Protein 6A1I (pdb70)

CATH classification: 1.50.10.130 (+1 more: 1.10.600.10)

Nearest PDB structures (foldseek):
  6a1i-assembly1_A  TM=1.002E+00  e=2.883E-70  Santalum album
  6a1e-assembly1_A  TM=1.002E+00  e=8.026E-66  Santalum album
  6o9q-assembly1_A  TM=9.967E-01  e=3.696E-63  Santalum album
  6o9p-assembly1_A  TM=9.897E-01  e=1.245E-59  Santalum album
  6a2d-assembly1_A  TM=9.901E-01  e=1.329E-57  Santalum album

Foldseek 3Di:
DLQDLVVLLCFLVDAPQDPVLVVLLVVLLVVLLCVQQDDDDLLLNLVSLVLCQLLLNCVSRVVSNLVSLVVVVPDPPPVVPQVPLLSLLSNCQSCLVSLHHDALCSCVVQADPPPLAGDPVCLAVLSSLLSLCLSLLLAFPPSVNSVRSNVNSLVSLVVCLVVDPDPLSSVVSVVCNLPRPLLAQRLLSSLVVLVSLVVDPSRDVSSSQSSQSVLSVLLSLLRNLSSVQSVVVVVLVLCVFPFDSSQLSLLLLLLCLLPRGSVCSVLSSLLSLLSSLLRRVLCCLVPNDDLVLLVVLLVCLLVVNCPCLVVHDPNSSSSSVSLSVSLQVLQVCLCVPQVGRCSVVLSVLVSLLSVLSSVLSVCVVVVNQDALVRLLVSQLSVLCQLNSLLSSCSNDPHPDDPVVSVVSNVQDLLQSLLSSLLQLLQLLLDPDSSSRHNLNNNCVVPVDDSVVSSVVSVVSNSNSSSVNSVVVNDDDPDDPPSNSSSSSSSSSSSHLRGDVPDSVVVVVCSCCSNNNDRDDDD

InterPro domains:
  IPR001906 Terpene synthase, N-terminal domain [PF01397] (36-211)
  IPR005630 Terpene synthase, metal-binding domain [PF03936] (272-505)
  IPR008930 Terpenoid cyclases/protein prenyltransferase alpha-alpha toroid [SSF48239] (36-236)
  IPR008949 Isoprenoid synthase domain superfamily [G3DSA:1.10.600.10] (252-566)
  IPR008949 Isoprenoid synthase domain superfamily [SSF48576] (237-561)
  IPR034741 Terpene cyclase-like 1, C-terminal domain [SFLDG01019] (237-562)
  IPR036965 Terpene synthase, N-terminal domain superfamily [G3DSA:1.50.10.130] (52-251)
  IPR044814 Terpene cyclases, class 1, plant [cd00684] (27-560)
  IPR050148 Terpene synthase-like [PTHR31225] (24-561)

B-factor: mean 28.44, std 14.45, range [11.15, 94.24]

Secondary structure (DSSP, 8-state):
-TT-HHHHHTTTS--S--HHHHHHHHHHHHHHHHHHHS---HHHHHHHHHHHHHTT-HHHHHHHHHHHHHHHHS-S--TTTTT-HHHHHHHHHHHHHTT----GGGGGGGB-TTT-PBPGGGTT-HHHHHHHHHHHTT--TT-HHHHHHHHHHHHHHHHHGGG---HHHHHHHHHHHHS-GGGS-HHHHHHHHHHHHHT-TT--HHHHHHHHHHHHHHHHHHHHHHHHHHHHHHHHTGGGSSS-TTHHHHHHHHHHHH---GGGHHHHHHHHHHHHHHHHHHHIIIII--HHHHHHHHHHHHHT--TTGGGS-HHHHHHHHHHHHHHHHHHHHHHHHHSS--HHHHHHHHHHHHHHHHHHHHHHHHT----HHHHHHHHHHHTSHHHHHHHHHHHH-SS--HHHHHHHHT--HHHHHHHHHHHHHHHHTS-----SSHHHHHHHHH---HHHHHHHHHHHHHHHHHHHHHHHTS--S--TTHHHHHHHHHHHHHHHT-----HHHHHHHHHIIIIISPPPP-

Solvent-accessible surface area: 22807 Å² total; per-residue (Å²): 89,0,39,62,42,115,65,0,43,56,20,31,171,163,37,81,36,62,146,106,38,61,34,39,10,117,150,11,58,37,82,0,73,55,41,0,70,19,139,69,132,20,40,38,14,0,56,16,1,19,18,0,31,21,3,3,3,55,63,40,0,87,103,26,2,86,92,9,0,20,102,18,31,169,58,84,121,62,90,32,28,42,104,62,6,71,0,2,0,7,29,0,7,2,1,6,40,14,47,30,97,3,54,34,79,22,0,104,120,13,21,62,189,134,86,31,112,9,80,134,133,14,27,151,57,28,80,0,0,17,21,0,9,5,0,10,22,11,4,32,84,68,19,92,14,4,51,41,0,58,62,26,0,28,53,33,0,134,85,4,49,80,140,28,112,50,102,16,24,27,110,15,0,101,23,0,37,79,16,5,5,10,29,12,1,45,5,3,8,0,42,69,13,0,75,8,11,73,94,45,183,110,51,38,91,43,0,16,99,2,1,33,4,7,3,8,25,1,2,23,94,0,17,28,4,0,0,112,2,0,74,50,5,51,69,23,17,5,36,170,21,89,18,22,178,32,0,0,2,89,10,0,3,37,8,0,4,8,4,10,31,29,147,13,8,99,9,0,24,17,3,0,41,3,13,0,0,17,30,3,0,62,36,0,13,110,121,85,16,79,56,141,35,3,82,26,0,7,55,0,2,86,108,55,46,64,132,135,12,104,107,2,53,160,34,0,69,41,0,0,50,16,0,26,82,4,3,35,83,3,0,128,37,0,79,121,87,74,65,34,67,0,43,76,21,4,12,89,6,3,7,40,1,0,92,4,11,13,104,37,16,81,29,166,130,134,55,69,115,2,58,13,118,66,3,13,109,15,0,6,30,3,22,0,11,10,2,17,0,2,2,0,7,1,3,16,16,94,117,19,55,132,148,73,0,59,93,0,25,78,32,23,75,17,0,81,0,0,0,9,0,0,18,0,8,31,8,18,18,104,67,113,116,67,30,25,76,0,10,59,0,39,60,72,90,74,70,19,61,55,119,78,0,17,104,70,0,58,22,30,6,70,47,20,5,46,71,0,7,86,29,78,52,82,131,48,95,10,82,92,31,4,35,40,2,0,12,10,0,0,24,0,0,12,14,45,59,68,142,280,72,87,84,92,52,94,38,66,88,26,0,32,26,0,0,18,99,63,11,110,64,193

Radius of gyration: 23.84 Å; Cα contacts (8 Å, |Δi|>4): 658; chains: 1; bounding box: 59×60×64 Å

Organism: Santalum album (NCBI:txid35974)

Sequence (522 aa):
NLWDYDFLQSLGRHSSVTEEHVGLAEKLKGEVKSLITGPMEPLAKLEFIDSVRRLGLKYQFETEMKEALANISKDGYDSWWVDNLRATALRFRLLRENGIFVPQDVFERFQNKETGKFKNELCEDVKGLLNLYEASFLGWEGEDILDEARTFSTAQLKNVEGKISSPNLAKIVHHALDLPLHWRAIRYEARWFIDIYEDEEDMNPTLLKYAKLDFNIVQSFHQAEIGRLARWWVGTGLDKLPFARNGLIQSYMYAIGMLFEPHLGEVREMEAKVGALITTIDDVYDVYGTMEELELFTDITERWDINRVDQLPRNIRMPLLTMFNTSNDIGYWALKERGFNGIPYTAKVWADQLKSYTKEAKWFHEGHKPTLEEYLENALVSIGFPNLLVTSYLLTVDNPTKEKLDYVDSLPLFVRASCILCRIINDLGTSPGDNLKSIQCYMNETGASQEVAREHIEGLVRMWWKRLNKCLFEPSPFTEPFLSFTINVVRGSHFFYQYYGNAESWTKNQGMSVLIHPITLD

Structure (mmCIF, N/CA/C/O backbone):
data_6A1I
#
_entry.id   6A1I
#
_cell.length_a   85.668
_cell.length_b   139.531
_cell.length_c   110.922
_cell.angle_alpha   90.000
_cell.angle_beta   90.000
_cell.angle_gamma   90.000
#
_symmetry.space_group_name_H-M   'C 2 2 21'
#
loop_
_entity.id
_entity.type
_entity.pdbx_description
1 polymer 'Sesquisabinene B synthase 1'
2 non-polymer 'SULFATE ION'
3 non-polymer 'CARBONATE ION'
4 non-polymer 'NICKEL (II) ION'
5 non-polymer GLYCEROL
6 water water
#
loop_
_atom_site.group_PDB
_atom_site.id
_atom_site.type_symbol
_atom_site.label_atom_id
_atom_site.label_alt_id
_atom_site.label_comp_id
_atom_site.label_asym_id
_atom_site.label_entity_id
_atom_site.label_seq_id
_atom_site.pdbx_PDB_ins_code
_atom_site.Cartn_x
_atom_site.Cartn_y
_atom_site.Cartn_z
_atom_site.occupancy
_atom_site.B_iso_or_equiv
_atom_site.auth_seq_id
_atom_site.auth_comp_id
_atom_site.auth_asym_id
_atom_site.auth_atom_id
_atom_site.pdbx_PDB_model_num
ATOM 1 N N . ASN A 1 35 ? -29.878 -17.846 -6.765 1.00 71.44 35 ASN A N 1
ATOM 2 C CA . ASN A 1 35 ? -28.759 -18.788 -7.042 1.00 62.72 35 ASN A CA 1
ATOM 3 C C . ASN A 1 35 ? -27.548 -18.366 -6.206 1.00 59.84 35 ASN A C 1
ATOM 4 O O . ASN A 1 35 ? -26.968 -17.305 -6.478 1.00 48.45 35 ASN A O 1
ATOM 9 N N . LEU A 1 36 ? -27.166 -19.215 -5.259 1.00 50.08 36 LEU A N 1
ATOM 10 C CA . LEU A 1 36 ? -26.101 -18.958 -4.262 1.00 48.20 36 LEU A CA 1
ATOM 11 C C . LEU A 1 36 ? -24.804 -18.578 -4.981 1.00 49.34 36 LEU A C 1
ATOM 12 O O . LEU A 1 36 ? -23.956 -17.931 -4.346 1.00 46.81 36 LEU A O 1
ATOM 17 N N . TRP A 1 37 ? -24.649 -18.961 -6.253 1.00 44.95 37 TRP A N 1
ATOM 18 C CA . TRP A 1 37 ? -23.357 -18.843 -6.978 1.00 48.77 37 TRP A CA 1
ATOM 19 C C . TRP A 1 37 ? -23.371 -17.593 -7.865 1.00 45.28 37 TRP A C 1
ATOM 20 O O . TRP A 1 37 ? -22.319 -17.283 -8.447 1.00 51.82 37 TRP A O 1
ATOM 31 N N . ASP A 1 38 ? -24.510 -16.902 -7.948 1.00 42.81 38 ASP A N 1
ATOM 32 C CA . ASP A 1 38 ? -24.760 -15.819 -8.934 1.00 34.68 38 ASP A CA 1
ATOM 33 C C . ASP A 1 38 ? -24.518 -14.456 -8.281 1.00 34.04 38 ASP A C 1
ATOM 34 O O . ASP A 1 38 ? -25.262 -14.110 -7.370 1.00 31.62 38 ASP A O 1
ATOM 39 N N . TYR A 1 39 ? -23.575 -13.663 -8.785 1.00 33.79 39 TYR A N 1
ATOM 40 C CA . TYR A 1 39 ? -23.168 -12.401 -8.114 1.00 35.11 39 TYR A CA 1
ATOM 41 C C . TYR A 1 39 ? -24.219 -11.306 -8.289 1.00 36.14 39 TYR A C 1
ATOM 42 O O . TYR A 1 39 ? -24.245 -10.409 -7.443 1.00 36.94 39 TYR A O 1
ATOM 51 N N . ASP A 1 40 ? -25.007 -11.335 -9.370 1.00 37.52 40 ASP A N 1
ATOM 52 C CA . ASP A 1 40 ? -26.174 -10.428 -9.529 1.00 40.84 40 ASP A CA 1
ATOM 53 C C . ASP A 1 40 ? -27.090 -10.621 -8.314 1.00 32.14 40 ASP A C 1
ATOM 54 O O . ASP A 1 40 ? -27.515 -9.614 -7.729 1.00 34.14 40 ASP A O 1
ATOM 59 N N . PHE A 1 41 ? -27.457 -11.867 -8.026 1.00 30.39 41 PHE A N 1
ATOM 60 C CA . PHE A 1 41 ? -28.374 -12.191 -6.916 1.00 33.39 41 PHE A CA 1
ATOM 61 C C . PHE A 1 41 ? -27.674 -11.811 -5.602 1.00 30.93 41 PHE A C 1
ATOM 62 O O . PHE A 1 41 ? -28.250 -11.067 -4.792 1.00 33.35 41 PHE A O 1
ATOM 70 N N . LEU A 1 42 ? -26.407 -12.187 -5.465 1.00 30.74 42 LEU A N 1
ATOM 71 C CA . LEU A 1 42 ? -25.668 -11.901 -4.202 1.00 30.62 42 LEU A CA 1
ATOM 72 C C . LEU A 1 42 ? -25.527 -10.384 -4.001 1.00 30.01 42 LEU A C 1
ATOM 73 O O . LEU A 1 42 ? -25.644 -9.945 -2.842 1.00 31.62 42 LEU A O 1
ATOM 78 N N . GLN A 1 43 ? -25.243 -9.597 -5.052 1.00 28.92 43 GLN A N 1
ATOM 79 C CA . GLN A 1 43 ? -24.959 -8.149 -4.865 1.00 29.75 43 GLN A CA 1
ATOM 80 C C . GLN A 1 43 ? -26.241 -7.419 -4.486 1.00 29.91 43 GLN A C 1
ATOM 81 O O . GLN A 1 43 ? -26.127 -6.303 -3.994 1.00 34.37 43 GLN A O 1
ATOM 87 N N . SER A 1 44 ? -27.403 -8.050 -4.692 1.00 36.87 44 SER A N 1
ATOM 88 C CA . SER A 1 44 ? -28.750 -7.488 -4.411 1.00 40.94 44 SER A CA 1
ATOM 89 C C . SER A 1 44 ? -29.163 -7.803 -2.974 1.00 41.77 44 SER A C 1
ATOM 90 O O . SER A 1 44 ? -30.182 -7.264 -2.516 1.00 42.57 44 SER A O 1
ATOM 93 N N . LEU A 1 45 ? -28.504 -8.782 -2.358 1.00 40.69 45 LEU A N 1
ATOM 94 C CA . LEU A 1 45 ? -28.871 -9.303 -1.011 1.00 40.73 45 LEU A CA 1
ATOM 95 C C . LEU A 1 45 ? -28.647 -8.183 0.012 1.00 37.57 45 LEU A C 1
ATOM 96 O O . LEU A 1 45 ? -27.689 -7.400 -0.149 1.00 39.79 45 LEU A O 1
ATOM 101 N N . GLY A 1 46 ? -29.582 -7.995 0.937 1.00 40.80 46 GLY A N 1
ATOM 102 C CA . GLY A 1 46 ? -29.480 -6.941 1.957 1.00 42.81 46 GLY A CA 1
ATOM 103 C C . GLY A 1 46 ? -30.291 -5.713 1.607 1.00 49.13 46 GLY A C 1
ATOM 104 O O . GLY A 1 46 ? -30.681 -4.996 2.546 1.00 57.20 46 GLY A O 1
ATOM 105 N N . ARG A 1 47 ? -30.547 -5.464 0.317 1.00 56.54 47 ARG A N 1
ATOM 106 C CA . ARG A 1 47 ? -31.338 -4.285 -0.134 1.00 57.95 47 ARG A CA 1
ATOM 107 C C . ARG A 1 47 ? -32.688 -4.301 0.590 1.00 60.91 47 ARG A C 1
ATOM 108 O O . ARG A 1 47 ? -33.057 -3.261 1.156 1.00 67.98 47 ARG A O 1
ATOM 116 N N . HIS A 1 48 ? -33.369 -5.451 0.620 1.00 60.27 48 HIS A N 1
ATOM 117 C CA . HIS A 1 48 ? -34.594 -5.651 1.436 1.00 66.94 48 HIS A CA 1
ATOM 118 C C . HIS A 1 48 ? -34.523 -6.947 2.248 1.00 63.93 48 HIS A C 1
ATOM 119 O O . HIS A 1 48 ? -33.846 -7.896 1.831 1.00 58.81 48 HIS A O 1
ATOM 126 N N . SER A 1 49 ? -35.260 -6.971 3.356 1.00 62.83 49 SER A N 1
ATOM 127 C CA . SER A 1 49 ? -35.433 -8.132 4.262 1.00 55.43 49 SER A CA 1
ATOM 128 C C . SER A 1 49 ? -36.911 -8.227 4.652 1.00 53.20 49 SER A C 1
ATOM 129 O O . SER A 1 49 ? -37.550 -7.170 4.750 1.00 59.42 49 SER A O 1
ATOM 132 N N . SER A 1 50 ? -37.415 -9.434 4.906 1.00 46.71 50 SER A N 1
ATOM 133 C CA . SER A 1 50 ? -38.796 -9.669 5.399 1.00 53.29 50 SER A CA 1
ATOM 134 C C . SER A 1 50 ? -38.816 -9.620 6.935 1.00 52.57 50 SER A C 1
ATOM 135 O O . SER A 1 50 ? -39.897 -9.823 7.514 1.00 53.43 50 SER A O 1
ATOM 138 N N . VAL A 1 51 ? -37.683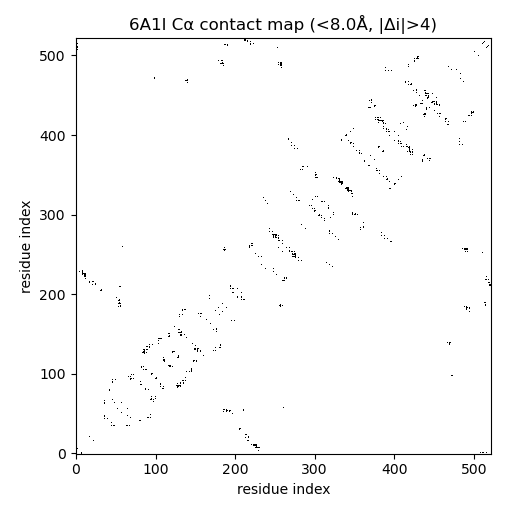 -9.285 7.566 1.00 44.71 51 VAL A N 1
ATOM 139 C CA . VAL A 1 51 ? -37.605 -9.021 9.037 1.00 46.50 51 VAL A CA 1
ATOM 140 C C . VAL A 1 51 ? -38.075 -7.590 9.330 1.00 50.66 51 VAL A C 1
ATOM 141 O O . VAL A 1 51 ? -37.382 -6.636 8.914 1.00 48.35 51 VAL A O 1
ATOM 145 N N . THR A 1 52 ? -39.118 -7.462 10.155 1.00 54.91 52 THR A N 1
ATOM 146 C CA . THR A 1 52 ? -39.783 -6.179 10.528 1.00 62.52 52 THR A CA 1
ATOM 147 C C . THR A 1 52 ? -39.346 -5.725 11.927 1.00 63.17 52 THR A C 1
ATOM 148 O O . THR A 1 52 ? -38.772 -6.546 12.678 1.00 63.98 52 THR A O 1
ATOM 152 N N . GLU A 1 53 ? -39.648 -4.472 12.272 1.00 61.94 53 GLU A N 1
ATOM 153 C CA . GLU A 1 53 ? -39.546 -3.912 13.650 1.00 61.81 53 GLU A CA 1
ATOM 154 C C . GLU A 1 53 ? -40.503 -4.665 14.588 1.00 55.95 53 GLU A C 1
ATOM 155 O O . GLU A 1 53 ? -40.232 -4.702 15.796 1.00 56.13 53 GLU A O 1
ATOM 161 N N . GLU A 1 54 ? -41.627 -5.160 14.069 1.00 47.33 54 GLU A N 1
ATOM 162 C CA . GLU A 1 54 ? -42.560 -6.033 14.827 1.00 50.03 54 GLU A CA 1
ATOM 163 C C . GLU A 1 54 ? -41.760 -7.242 15.321 1.00 49.51 54 GLU A C 1
ATOM 164 O O . GLU A 1 54 ? -41.845 -7.573 16.530 1.00 44.78 54 GLU A O 1
ATOM 170 N N . HIS A 1 55 ? -40.986 -7.859 14.420 1.00 44.57 55 HIS A N 1
ATOM 171 C CA . HIS A 1 55 ? -40.220 -9.101 14.696 1.00 40.73 55 HIS A CA 1
ATOM 172 C C . HIS A 1 55 ? -39.219 -8.825 15.819 1.00 41.18 55 HIS A C 1
ATOM 173 O O . HIS A 1 55 ? -39.038 -9.703 16.680 1.00 42.25 55 HIS A O 1
ATOM 180 N N . VAL A 1 56 ? -38.615 -7.643 15.827 1.00 38.66 56 VAL A N 1
ATOM 181 C CA . VAL A 1 56 ? -37.518 -7.291 16.770 1.00 44.98 56 VAL A CA 1
ATOM 182 C C . VAL A 1 56 ? -38.116 -7.079 18.170 1.00 45.01 56 VAL A C 1
ATOM 183 O O . VAL A 1 56 ? -37.600 -7.680 19.125 1.00 40.63 56 VAL A O 1
ATOM 187 N N . GLY A 1 57 ? -39.212 -6.331 18.278 1.00 45.67 57 GLY A N 1
ATOM 188 C CA . GLY A 1 57 ? -39.945 -6.154 19.551 1.00 40.86 57 GLY A CA 1
ATOM 189 C C . GLY A 1 57 ? -40.400 -7.489 20.128 1.00 37.06 57 GLY A C 1
ATOM 190 O O . GLY A 1 57 ? -40.206 -7.715 21.343 1.00 38.21 57 GLY A O 1
ATOM 191 N N . LEU A 1 58 ? -40.926 -8.370 19.280 1.00 34.11 58 LEU A N 1
ATOM 192 C CA . LEU A 1 58 ? -41.357 -9.737 19.656 1.00 33.44 58 LEU A CA 1
ATOM 193 C C . LEU A 1 58 ? -40.151 -10.519 20.198 1.00 33.34 58 LEU A C 1
ATOM 194 O O . LEU A 1 58 ? -40.316 -11.280 21.158 1.00 27.92 58 LEU A O 1
ATOM 199 N N . ALA A 1 59 ? -38.994 -10.380 19.549 1.00 33.94 59 ALA A N 1
ATOM 200 C CA . ALA A 1 59 ? -37.768 -11.118 19.921 1.00 34.18 59 ALA A CA 1
ATOM 201 C C . ALA A 1 59 ? -37.301 -10.653 21.297 1.00 28.74 59 ALA A C 1
ATOM 202 O O . ALA A 1 59 ? -36.922 -11.500 22.108 1.00 28.82 59 ALA A O 1
ATOM 204 N N . GLU A 1 60 ? -37.410 -9.351 21.577 1.00 31.61 60 GLU A N 1
ATOM 205 C CA . GLU A 1 60 ? -37.022 -8.742 22.869 1.00 34.98 60 GLU A CA 1
ATOM 206 C C . GLU A 1 60 ? -37.871 -9.364 23.985 1.00 28.86 60 GLU A C 1
ATOM 207 O O . GLU A 1 60 ? -37.295 -9.767 24.995 1.00 27.90 60 GLU A O 1
ATOM 213 N N . LYS A 1 61 ? -39.165 -9.519 23.745 1.00 33.15 61 LYS A N 1
ATOM 214 C CA . LYS A 1 61 ? -40.147 -10.064 24.734 1.00 33.87 61 LYS A CA 1
ATOM 215 C C . LYS A 1 61 ? -39.840 -11.552 24.981 1.00 30.65 61 LYS A C 1
ATOM 216 O O . LYS A 1 61 ? -39.719 -11.966 26.158 1.00 29.94 61 LYS A O 1
ATOM 222 N N . LEU A 1 62 ? -39.682 -12.321 23.911 1.00 28.89 62 LEU A N 1
ATOM 223 C CA . LEU A 1 62 ? -39.354 -13.769 23.977 1.00 29.00 62 LEU A CA 1
ATOM 224 C C . LEU A 1 62 ? -37.992 -13.994 24.650 1.00 26.78 62 LEU A C 1
ATOM 225 O O . LEU A 1 62 ? -37.883 -14.909 25.501 1.00 27.19 62 LEU A O 1
ATOM 230 N N . LYS A 1 63 ? -36.988 -13.181 24.328 1.00 27.40 63 LYS A N 1
ATOM 231 C CA . LYS A 1 63 ? -35.665 -13.285 24.986 1.00 26.75 63 LYS A CA 1
ATOM 232 C C . LYS A 1 63 ? -35.816 -13.167 26.504 1.00 27.05 63 LYS A C 1
ATOM 233 O O . LYS A 1 63 ? -35.256 -13.992 27.214 1.00 25.86 63 LYS A O 1
ATOM 239 N N . GLY A 1 64 ? -36.622 -12.218 26.996 1.00 27.24 64 GLY A N 1
ATOM 240 C CA . GLY A 1 64 ? -36.831 -12.053 28.446 1.00 27.76 64 GLY A CA 1
ATOM 241 C C . GLY A 1 64 ? -37.450 -13.285 29.093 1.00 24.34 64 GLY A C 1
ATOM 242 O O . GLY A 1 64 ? -36.961 -13.705 30.182 1.00 26.73 64 GLY A O 1
ATOM 243 N N . GLU A 1 65 ? -38.349 -13.966 28.407 1.00 26.17 65 GLU A N 1
ATOM 244 C CA . GLU A 1 65 ? -38.926 -15.205 28.979 1.00 27.40 65 GLU A CA 1
ATOM 245 C C . GLU A 1 65 ? -37.899 -16.333 28.920 1.00 24.38 65 GLU A C 1
ATOM 246 O O . GLU A 1 65 ? -37.811 -17.103 29.882 1.00 25.09 65 GLU A O 1
ATOM 252 N N . VAL A 1 66 ? -37.145 -16.469 27.829 1.00 24.62 66 VAL A N 1
ATOM 253 C CA . VAL A 1 66 ? -36.157 -17.576 27.783 1.00 22.32 66 VAL A CA 1
ATOM 254 C C . VAL A 1 66 ? -35.121 -17.354 28.901 1.00 21.83 66 VAL A C 1
ATOM 255 O O . VAL A 1 66 ? -34.742 -18.324 29.563 1.00 23.02 66 VAL A O 1
ATOM 259 N N . LYS A 1 67 ? -34.639 -16.121 29.075 1.00 23.54 67 LYS A N 1
ATOM 260 C CA . LYS A 1 67 ? -33.698 -15.757 30.161 1.00 26.78 67 LYS A CA 1
ATOM 261 C C . LYS A 1 67 ? -34.291 -16.212 31.507 1.00 25.45 67 LYS A C 1
ATOM 262 O O . LYS A 1 67 ? -33.587 -16.847 32.315 1.00 25.14 67 LYS A O 1
ATOM 268 N N . SER A 1 68 ? -35.573 -15.947 31.696 1.00 26.60 68 SER A N 1
ATOM 269 C CA . SER A 1 68 ? -36.286 -16.305 32.944 1.00 27.05 68 SER A CA 1
ATOM 270 C C . SER A 1 68 ? -36.373 -17.828 33.085 1.00 25.15 68 SER A C 1
ATOM 271 O O . SER A 1 68 ? -36.117 -18.350 34.193 1.00 29.27 68 SER A O 1
ATOM 274 N N . LEU A 1 69 ? -36.616 -18.549 32.000 1.00 23.91 69 LEU A N 1
ATOM 275 C CA . LEU A 1 69 ? -36.690 -20.018 32.069 1.00 22.44 69 LEU A CA 1
ATOM 276 C C . LEU A 1 69 ? -35.333 -20.591 32.478 1.00 22.87 69 LEU A C 1
ATOM 277 O O . LEU A 1 69 ? -35.293 -21.533 33.294 1.00 25.54 69 LEU A O 1
ATOM 282 N N . ILE A 1 70 ? -34.237 -20.031 31.943 1.00 23.17 70 ILE A N 1
ATOM 283 C CA . ILE A 1 70 ? -32.883 -20.562 32.248 1.00 23.92 70 ILE A CA 1
ATOM 284 C C . ILE A 1 70 ? -32.554 -20.327 33.730 1.00 25.15 70 ILE A C 1
ATOM 285 O O . ILE A 1 70 ? -31.958 -21.248 34.321 1.00 27.88 70 ILE A O 1
ATOM 290 N N . THR A 1 71 ? -32.902 -19.165 34.283 1.00 26.76 71 THR A N 1
ATOM 291 C CA . THR A 1 71 ? -32.525 -18.770 35.676 1.00 33.27 71 THR A CA 1
ATOM 292 C C . THR A 1 71 ? -33.544 -19.358 36.665 1.00 39.07 71 THR A C 1
ATOM 293 O O . THR A 1 71 ? -33.195 -19.512 37.852 1.00 34.34 71 THR A O 1
ATOM 297 N N . GLY A 1 72 ? -34.723 -19.741 36.179 1.00 36.72 72 GLY A N 1
ATOM 298 C CA . GLY A 1 72 ? -35.901 -20.004 37.024 1.00 32.77 72 GLY A CA 1
ATOM 299 C C . GLY A 1 72 ? -35.975 -21.447 37.480 1.00 32.97 72 GLY A C 1
ATOM 300 O O . GLY A 1 72 ? -35.121 -22.288 37.193 1.00 33.50 72 GLY A O 1
ATOM 301 N N . PRO A 1 73 ? -36.985 -21.774 38.300 1.00 30.66 73 PRO A N 1
ATOM 302 C CA . PRO A 1 73 ? -37.112 -23.115 38.811 1.00 32.81 73 PRO A CA 1
ATOM 303 C C . PRO A 1 73 ? -37.350 -24.135 37.701 1.00 33.17 73 PRO A C 1
ATOM 304 O O . PRO A 1 73 ? -38.074 -23.865 36.733 1.00 32.86 73 PRO A O 1
ATOM 308 N N . MET A 1 74 ? -36.742 -25.292 37.898 1.00 32.89 74 MET A N 1
ATOM 309 C CA . MET A 1 74 ? -36.867 -26.494 37.061 1.00 34.89 74 MET A CA 1
ATOM 310 C C . MET A 1 74 ? -36.182 -27.614 37.823 1.00 33.96 74 MET A C 1
ATOM 311 O O . MET A 1 74 ? -35.229 -27.294 38.561 1.00 35.20 74 MET A O 1
ATOM 316 N N . GLU A 1 75 ? -36.586 -28.862 37.608 1.00 33.09 75 GLU A N 1
ATOM 317 C CA . GLU A 1 75 ? -35.787 -30.021 38.083 1.00 36.81 75 GLU A CA 1
ATOM 318 C C . GLU A 1 75 ? -34.440 -29.958 37.370 1.00 40.37 75 GLU A C 1
ATOM 319 O O . GLU A 1 75 ? -34.358 -29.476 36.237 1.00 32.45 75 GLU A O 1
ATOM 325 N N . PRO A 1 76 ? -33.343 -30.393 38.020 1.00 39.01 76 PRO A N 1
ATOM 326 C CA . PRO A 1 76 ? -32.003 -30.194 37.464 1.00 38.00 76 PRO A CA 1
ATOM 327 C C . PRO A 1 76 ? -31.745 -30.921 36.132 1.00 33.98 76 PRO A C 1
ATOM 328 O O . PRO A 1 76 ? -31.081 -30.325 35.291 1.00 37.92 76 PRO A O 1
ATOM 332 N N . LEU A 1 77 ? -32.247 -32.141 35.921 1.00 31.38 77 LEU A N 1
ATOM 333 C CA . LEU A 1 77 ? -32.050 -32.817 34.618 1.00 35.04 77 LEU A CA 1
ATOM 334 C C . LEU A 1 77 ? -32.783 -32.011 33.547 1.00 36.58 77 LEU A C 1
ATOM 335 O O . LEU A 1 77 ? -32.209 -31.828 32.460 1.00 34.71 77 LEU A O 1
ATOM 340 N N . ALA A 1 78 ? -34.017 -31.590 33.829 1.00 33.93 78 ALA A N 1
ATOM 341 C CA . ALA A 1 78 ? -34.845 -30.802 32.889 1.00 34.15 78 ALA A CA 1
ATOM 342 C C . ALA A 1 78 ? -34.122 -29.485 32.577 1.00 29.96 78 ALA A C 1
ATOM 343 O O . ALA A 1 78 ? -34.151 -29.066 31.409 1.00 28.84 78 ALA A O 1
ATOM 345 N N . LYS A 1 79 ? -33.425 -28.903 33.546 1.00 27.39 79 LYS A N 1
ATOM 346 C CA . LYS A 1 79 ? -32.697 -27.632 33.327 1.00 25.53 79 LYS A CA 1
ATOM 347 C C . LYS A 1 79 ? -31.477 -27.902 32.439 1.00 24.85 79 LYS A C 1
ATOM 348 O O . LYS A 1 79 ? -31.205 -27.043 31.546 1.00 25.10 79 LYS A O 1
ATOM 354 N N . LEU A 1 80 ? -30.734 -28.983 32.688 1.00 25.71 80 LEU A N 1
ATOM 355 C CA . LEU A 1 80 ? -29.573 -29.330 31.823 1.00 24.54 80 LEU A CA 1
ATOM 356 C C . LEU A 1 80 ? -30.094 -29.494 30.391 1.00 25.74 80 LEU A C 1
ATOM 357 O O . LEU A 1 80 ? -29.477 -28.964 29.448 1.00 24.82 80 LEU A O 1
ATOM 362 N N . GLU A 1 81 ? -31.171 -30.247 30.214 1.00 26.37 81 GLU A N 1
ATOM 363 C CA . GLU A 1 81 ? -31.735 -30.525 28.870 1.00 25.91 81 GLU A CA 1
ATOM 364 C C . GLU A 1 81 ? -32.184 -29.208 28.214 1.00 25.32 81 GLU A C 1
ATOM 365 O O . GLU A 1 81 ? -31.931 -29.030 27.009 1.00 22.59 81 GLU A O 1
ATOM 371 N N . PHE A 1 82 ? -32.785 -28.295 28.970 1.00 22.28 82 PHE A N 1
ATOM 372 C CA . PHE A 1 82 ? -33.210 -26.976 28.454 1.00 21.89 82 PHE A CA 1
ATOM 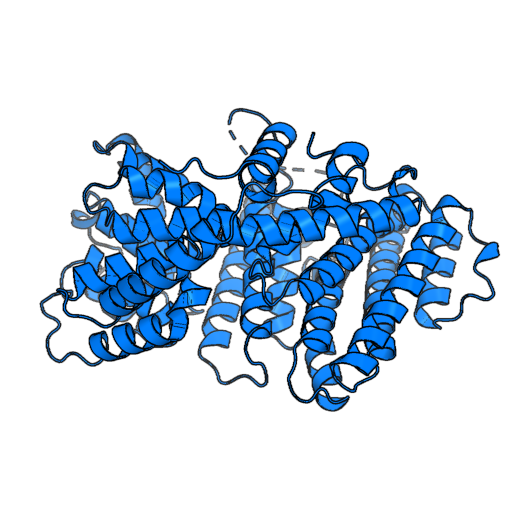373 C C . PHE A 1 82 ? -31.974 -26.191 27.985 1.00 22.24 82 PHE A C 1
ATOM 374 O O . PHE A 1 82 ? -32.012 -25.625 26.881 1.00 20.38 82 PHE A O 1
ATOM 382 N N . ILE A 1 83 ? -30.939 -26.125 28.820 1.00 21.64 83 ILE A N 1
ATOM 383 C CA . ILE A 1 83 ? -29.699 -25.357 28.525 1.00 19.64 83 ILE A CA 1
ATOM 384 C C . ILE A 1 83 ? -29.010 -25.980 27.307 1.00 18.68 83 ILE A C 1
ATOM 385 O O . ILE A 1 83 ? -28.540 -25.224 26.457 1.00 19.26 83 ILE A O 1
ATOM 390 N N . ASP A 1 84 ? -29.013 -27.301 27.186 1.00 19.32 84 ASP A N 1
ATOM 391 C CA . ASP A 1 84 ? -28.426 -27.950 25.980 1.00 20.66 84 ASP A CA 1
ATOM 392 C C . ASP A 1 84 ? -29.219 -27.569 24.722 1.00 21.27 84 ASP A C 1
ATOM 393 O O . ASP A 1 84 ? -28.604 -27.304 23.703 1.00 19.07 84 ASP A O 1
ATOM 398 N N . SER A 1 85 ? -30.546 -27.561 24.816 1.00 20.49 85 SER A N 1
ATOM 399 C CA . SER A 1 85 ? -31.397 -27.156 23.667 1.00 20.00 85 SER A CA 1
ATOM 400 C C . SER A 1 85 ? -31.119 -25.699 23.271 1.00 18.11 85 SER A C 1
ATOM 401 O O . SER A 1 85 ? -30.997 -25.442 22.101 1.00 18.11 85 SER A O 1
ATOM 404 N N . VAL A 1 86 ? -30.994 -24.808 24.255 1.00 17.80 86 VAL A N 1
ATOM 405 C CA . VAL A 1 86 ? -30.685 -23.375 23.969 1.00 17.74 86 VAL A CA 1
ATOM 406 C C . VAL A 1 86 ? -29.394 -23.319 23.141 1.00 16.00 86 VAL A C 1
ATOM 407 O O . VAL A 1 86 ? -29.365 -22.654 22.108 1.00 17.09 86 VAL A O 1
ATOM 411 N N . ARG A 1 87 ? -28.385 -24.057 23.583 1.00 16.62 87 ARG A N 1
ATOM 412 C CA . ARG A 1 87 ? -27.083 -24.052 22.868 1.00 16.78 87 ARG A CA 1
ATOM 413 C C . ARG A 1 87 ? -27.241 -24.604 21.445 1.00 17.45 87 ARG A C 1
ATOM 414 O O . ARG A 1 87 ? -26.741 -24.005 20.517 1.00 17.29 87 ARG A O 1
ATOM 422 N N . ARG A 1 88 ? -27.921 -25.735 21.320 1.00 15.52 88 ARG A N 1
ATOM 423 C CA . ARG A 1 88 ? -28.019 -26.403 20.001 1.00 15.97 88 ARG A CA 1
ATOM 424 C C . ARG A 1 88 ? -28.855 -25.572 19.022 1.00 15.06 88 ARG A C 1
ATOM 425 O O . ARG A 1 88 ? -28.639 -25.720 17.837 1.00 15.91 88 ARG A O 1
ATOM 433 N N . LEU A 1 89 ? -29.752 -24.731 19.539 1.00 15.46 89 LEU A N 1
ATOM 434 C CA . LEU A 1 89 ? -30.572 -23.827 18.691 1.00 15.49 89 LEU A CA 1
ATOM 435 C C . LEU A 1 89 ? -29.778 -22.580 18.304 1.00 15.13 89 LEU A C 1
ATOM 436 O O . LEU A 1 89 ? -30.356 -21.719 17.670 1.00 16.29 89 LEU A O 1
ATOM 441 N N . GLY A 1 90 ? -28.516 -22.508 18.724 1.00 16.05 90 GLY A N 1
ATOM 442 C CA . GLY A 1 90 ? -27.628 -21.405 18.322 1.00 15.61 90 GLY A CA 1
ATOM 443 C C . GLY A 1 90 ? -27.747 -20.172 19.190 1.00 17.63 90 GLY A C 1
ATOM 444 O O . GLY A 1 90 ? -27.334 -19.113 18.733 1.00 18.46 90 GLY A O 1
ATOM 445 N N . LEU A 1 91 ? -28.222 -20.331 20.424 1.00 17.13 91 LEU A N 1
ATOM 446 C CA . LEU A 1 91 ? -28.538 -19.137 21.243 1.00 18.19 91 LEU A CA 1
ATOM 447 C C . LEU A 1 91 ? -27.648 -18.966 22.485 1.00 18.89 91 LEU A C 1
ATOM 448 O O . LEU A 1 91 ? -27.972 -18.109 23.282 1.00 19.37 91 LEU A O 1
ATOM 453 N N . LYS A 1 92 ? -26.585 -19.749 22.624 1.00 18.89 92 LYS A N 1
ATOM 454 C CA . LYS A 1 92 ? -25.688 -19.553 23.784 1.00 20.17 92 LYS A CA 1
ATOM 455 C C . LYS A 1 92 ? -25.214 -18.106 23.771 1.00 20.25 92 LYS A C 1
ATOM 456 O O . LYS A 1 92 ? -25.142 -17.512 24.857 1.00 23.28 92 LYS A O 1
ATOM 462 N N . TYR A 1 93 ? -25.017 -17.494 22.605 1.00 18.05 93 TYR A N 1
ATOM 463 C CA . TYR A 1 93 ? -24.476 -16.106 22.533 1.00 18.77 93 TYR A CA 1
ATOM 464 C C . TYR A 1 93 ? -25.431 -15.109 23.206 1.00 18.93 93 TYR A C 1
ATOM 465 O O . TYR A 1 93 ? -24.982 -13.977 23.515 1.00 19.39 93 TYR A O 1
ATOM 474 N N . GLN A 1 94 ? -26.716 -15.438 23.318 1.00 19.02 94 GLN A N 1
ATOM 475 C CA . GLN A 1 94 ? -27.741 -14.541 23.900 1.00 19.10 94 GLN A CA 1
ATOM 476 C C . GLN A 1 94 ? -27.811 -14.744 25.426 1.00 20.62 94 GLN A C 1
ATOM 477 O O . GLN A 1 94 ? -28.341 -13.836 26.072 1.00 27.01 94 GLN A O 1
ATOM 483 N N . PHE A 1 95 ? -27.408 -15.894 25.972 1.00 21.92 95 PHE A N 1
ATOM 484 C CA . PHE A 1 95 ? -27.742 -16.298 27.366 1.00 25.13 95 PHE A CA 1
ATOM 485 C C . PHE A 1 95 ? -26.525 -16.844 28.121 1.00 23.10 95 PHE A C 1
ATOM 486 O O . PHE A 1 95 ? -26.708 -17.578 29.077 1.00 24.82 95 PHE A O 1
ATOM 494 N N . GLU A 1 96 ? -25.298 -16.538 27.705 1.00 31.51 96 GLU A N 1
ATOM 495 C CA . GLU A 1 96 ? -24.134 -17.318 28.209 1.00 31.31 96 GLU A CA 1
ATOM 496 C C . GLU A 1 96 ? -24.022 -17.107 29.735 1.00 32.47 96 GLU A C 1
ATOM 497 O O . GLU A 1 96 ? -23.749 -18.091 30.461 1.00 29.74 96 GLU A O 1
ATOM 503 N N . THR A 1 97 ? -24.291 -15.897 30.206 1.00 31.55 97 THR A N 1
ATOM 504 C CA . THR A 1 97 ? -24.208 -15.537 31.648 1.00 38.27 97 THR A CA 1
ATOM 505 C C . THR A 1 97 ? -25.259 -16.316 32.436 1.00 32.98 97 THR A C 1
ATOM 506 O O . THR A 1 97 ? -24.915 -16.881 33.477 1.00 33.07 97 THR A O 1
ATOM 510 N N . GLU A 1 98 ? -26.492 -16.350 31.944 1.00 28.90 98 GLU A N 1
ATOM 511 C CA . GLU A 1 98 ? -27.591 -17.061 32.637 1.00 28.95 98 GLU A CA 1
ATOM 512 C C . GLU A 1 98 ? -27.274 -18.551 32.644 1.00 27.02 98 GLU A C 1
ATOM 513 O O . GLU A 1 98 ? -27.540 -19.212 33.647 1.00 28.50 98 GLU A O 1
ATOM 519 N N . MET A 1 99 ? -26.743 -19.083 31.525 1.00 25.41 99 MET A N 1
ATOM 520 C CA . MET A 1 99 ? -26.462 -20.519 31.402 1.00 24.00 99 MET A CA 1
ATOM 521 C C . MET A 1 99 ? -25.362 -20.864 32.406 1.00 23.21 99 MET A C 1
ATOM 522 O O . MET A 1 99 ? -25.470 -21.895 33.069 1.00 24.70 99 MET A O 1
ATOM 527 N N . LYS A 1 100 ? -24.337 -20.021 32.508 1.00 29.26 100 LYS A N 1
ATOM 528 C CA . LYS A 1 100 ? -23.172 -20.295 33.392 1.00 33.00 100 LYS A CA 1
ATOM 529 C C . LYS A 1 100 ? -23.641 -20.226 34.852 1.00 32.19 100 LYS A C 1
ATOM 530 O O . LYS A 1 100 ? -23.387 -21.171 35.590 1.00 34.14 100 LYS A O 1
ATOM 536 N N . GLU A 1 101 ? -24.469 -19.243 35.175 1.00 34.58 101 GLU A N 1
ATOM 537 C CA . GLU A 1 101 ? -25.018 -19.028 36.543 1.00 35.35 101 GLU A CA 1
ATOM 538 C C . GLU A 1 101 ? -25.890 -20.231 36.930 1.00 30.32 101 GLU A C 1
ATOM 539 O O . GLU A 1 101 ? -25.661 -20.803 38.001 1.00 29.88 101 GLU A O 1
ATOM 545 N N . ALA A 1 102 ? -26.755 -20.704 36.027 1.00 26.49 102 ALA A N 1
ATOM 546 C CA . ALA A 1 102 ? -27.618 -21.878 36.263 1.00 26.30 102 ALA A CA 1
ATOM 547 C C . ALA A 1 102 ? -26.757 -23.117 36.492 1.00 26.27 102 ALA A C 1
ATOM 548 O O . ALA A 1 102 ? -27.095 -23.920 37.367 1.00 27.90 102 ALA A O 1
ATOM 550 N N . LEU A 1 103 ? -25.727 -23.333 35.669 1.00 25.43 103 LEU A N 1
ATOM 551 C CA . LEU A 1 103 ? -24.916 -24.559 35.777 1.00 24.91 103 LEU A CA 1
ATOM 552 C C . LEU A 1 103 ? -24.046 -24.483 37.042 1.00 23.48 103 LEU A C 1
ATOM 553 O O . LEU A 1 103 ? -23.802 -25.551 37.640 1.00 29.30 103 LEU A O 1
ATOM 558 N N . ALA A 1 104 ? -23.537 -23.308 37.379 1.00 26.47 104 ALA A N 1
ATOM 559 C CA . ALA A 1 104 ? -22.741 -23.115 38.616 1.00 33.27 104 ALA A CA 1
ATOM 560 C C . ALA A 1 104 ? -23.613 -23.534 39.794 1.00 33.54 104 ALA A C 1
ATOM 561 O O . ALA A 1 104 ? -23.146 -24.359 40.606 1.00 36.08 104 ALA A O 1
ATOM 563 N N . ASN A 1 105 ? -24.867 -23.073 39.816 1.00 36.09 105 ASN A N 1
ATOM 564 C CA . ASN A 1 105 ? -25.863 -23.452 40.846 1.00 42.49 105 ASN A CA 1
ATOM 565 C C . ASN A 1 105 ? -25.951 -24.971 40.908 1.00 43.73 105 ASN A C 1
ATOM 566 O O . ASN A 1 105 ? -25.706 -25.533 41.984 1.00 42.94 105 ASN A O 1
ATOM 571 N N . ILE A 1 106 ? -26.226 -25.616 39.775 1.00 35.48 106 ILE A N 1
ATOM 572 C CA . ILE A 1 106 ? -26.442 -27.089 39.711 1.00 38.19 106 ILE A CA 1
ATOM 573 C C . ILE A 1 106 ? -25.175 -27.811 40.199 1.00 34.36 106 ILE A C 1
ATOM 574 O O . ILE A 1 106 ? -25.305 -28.862 40.832 1.00 39.68 106 ILE A O 1
ATOM 579 N N . SER A 1 107 ? -23.992 -27.321 39.840 1.00 35.59 107 SER A N 1
ATOM 580 C CA . SER A 1 107 ? -22.710 -28.002 40.143 1.00 34.45 107 SER A CA 1
ATOM 581 C C . SER A 1 107 ? -22.453 -27.952 41.663 1.00 43.11 107 SER A C 1
ATOM 582 O O . SER A 1 107 ? -21.722 -28.810 42.160 1.00 39.95 107 SER A O 1
ATOM 585 N N . LYS A 1 108 ? -22.980 -26.932 42.343 1.00 43.78 108 LYS A N 1
ATOM 586 C CA . LYS A 1 108 ? -22.854 -26.746 43.817 1.00 51.44 108 LYS A CA 1
ATOM 587 C C . LYS A 1 108 ? -24.059 -27.388 44.500 1.00 56.29 108 LYS A C 1
ATOM 588 O O . LYS A 1 108 ? -24.803 -26.666 45.167 1.00 69.93 108 LYS A O 1
ATOM 594 N N . ASP A 1 109 ? -24.295 -28.669 44.248 1.00 64.19 109 ASP A N 1
ATOM 595 C CA . ASP A 1 109 ? -25.488 -29.383 44.759 1.00 69.25 109 ASP A CA 1
ATOM 596 C C . ASP A 1 109 ? -25.015 -30.510 45.672 1.00 74.27 109 ASP A C 1
ATOM 597 O O . ASP A 1 109 ? -24.292 -31.390 45.182 1.00 74.70 109 ASP A O 1
ATOM 602 N N . GLY A 1 110 ? -25.416 -30.484 46.944 1.00 72.75 110 GLY A N 1
ATOM 603 C CA . GLY A 1 110 ? -25.320 -31.647 47.845 1.00 71.78 110 GLY A CA 1
ATOM 604 C C . GLY A 1 110 ? -26.206 -32.774 47.343 1.00 73.40 110 GLY A C 1
ATOM 605 O O . GLY A 1 110 ? -25.832 -33.953 47.508 1.00 72.79 110 GLY A O 1
ATOM 606 N N . TYR A 1 111 ? -27.343 -32.394 46.755 1.00 72.26 111 TYR A N 1
ATOM 607 C CA . TYR A 1 111 ? -28.348 -33.249 46.066 1.00 72.47 111 TYR A CA 1
ATOM 608 C C . TYR A 1 111 ? -27.707 -33.774 44.770 1.00 70.90 111 TYR A C 1
ATOM 609 O O . TYR A 1 111 ? -27.365 -32.965 43.908 1.00 66.30 111 TYR A O 1
ATOM 618 N N . ASP A 1 112 ? -27.370 -35.061 44.716 1.00 64.69 112 ASP A N 1
ATOM 619 C CA . ASP A 1 112 ? -26.740 -35.663 43.516 1.00 57.07 112 ASP A CA 1
ATOM 620 C C . ASP A 1 112 ? -27.489 -36.941 43.155 1.00 50.55 112 ASP A C 1
ATOM 621 O O . ASP A 1 112 ? -27.105 -37.595 42.195 1.00 44.18 112 ASP A O 1
ATOM 626 N N . SER A 1 113 ? -28.548 -37.279 43.879 1.00 41.88 113 SER A N 1
ATOM 627 C CA . SER A 1 113 ? -29.302 -38.524 43.619 1.00 42.82 113 SER A CA 1
ATOM 628 C C . SER A 1 113 ? -30.010 -38.398 42.266 1.00 39.57 113 SER A C 1
ATOM 629 O O . SER A 1 113 ? -30.401 -39.430 41.707 1.00 38.23 113 SER A O 1
ATOM 632 N N . TRP A 1 114 ? -30.125 -37.181 41.733 1.00 38.14 114 TRP A N 1
ATOM 633 C CA . TRP A 1 114 ? -30.846 -36.943 40.457 1.00 37.39 114 TRP A CA 1
ATOM 634 C C . TRP A 1 114 ? -29.964 -37.366 39.271 1.00 37.99 114 TRP A C 1
ATOM 635 O O . TRP A 1 114 ? -30.512 -37.493 38.159 1.00 36.93 114 TRP A O 1
ATOM 646 N N . TRP A 1 115 ? -28.665 -37.579 39.469 1.00 34.90 115 TRP A N 1
ATOM 647 C CA . TRP A 1 115 ? -27.789 -38.040 38.360 1.00 32.54 115 TRP A CA 1
ATOM 648 C C . TRP A 1 115 ? -26.978 -39.277 38.723 1.00 32.65 115 TRP A C 1
ATOM 649 O O . TRP A 1 115 ? -26.701 -40.053 37.809 1.00 31.65 115 TRP A O 1
ATOM 660 N N . VAL A 1 116 ? -26.560 -39.461 39.977 1.00 34.05 116 VAL A N 1
ATOM 661 C CA . VAL A 1 116 ? -25.669 -40.607 40.322 1.00 36.72 116 VAL A CA 1
ATOM 662 C C . VAL A 1 116 ? -26.386 -41.929 39.984 1.00 35.72 116 VAL A C 1
ATOM 663 O O . VAL A 1 116 ? -27.588 -42.070 40.302 1.00 42.71 116 VAL A O 1
ATOM 667 N N . ASP A 1 117 ? -25.713 -42.823 39.263 1.00 38.68 117 ASP A N 1
ATOM 668 C CA . ASP A 1 117 ? -26.254 -44.140 38.826 1.00 41.26 117 ASP A CA 1
ATOM 669 C C . ASP A 1 117 ? -27.122 -44.031 37.570 1.00 40.40 117 ASP A C 1
ATOM 670 O O . ASP A 1 117 ? -27.694 -45.063 37.186 1.00 39.30 117 ASP A O 1
ATOM 675 N N . ASN A 1 118 ? -27.246 -42.843 36.969 1.00 32.78 118 ASN A N 1
ATOM 676 C CA . ASN A 1 118 ? -28.084 -42.600 35.770 1.00 30.47 118 ASN A CA 1
ATOM 677 C C . ASN A 1 118 ? -27.146 -42.133 34.649 1.00 25.49 118 ASN A C 1
ATOM 678 O O . ASN A 1 118 ? -26.593 -41.041 34.809 1.00 26.83 118 ASN A O 1
ATOM 683 N N . LEU A 1 119 ? -26.812 -43.023 33.721 1.00 26.14 119 LEU A N 1
ATOM 684 C CA . LEU A 1 119 ? -25.757 -42.748 32.695 1.00 26.07 119 LEU A CA 1
ATOM 685 C C . LEU A 1 119 ? -26.157 -41.488 31.923 1.00 28.03 119 LEU A C 1
ATOM 686 O O . LEU A 1 119 ? -25.312 -40.617 31.769 1.00 23.62 119 LEU A O 1
ATOM 691 N N . ARG A 1 120 ? -27.390 -41.406 31.431 1.00 26.63 120 ARG A N 1
ATOM 692 C CA . ARG A 1 120 ? -27.875 -40.248 30.632 1.00 28.94 120 ARG A CA 1
ATOM 693 C C . ARG A 1 120 ? -27.631 -38.940 31.410 1.00 25.88 120 ARG A C 1
ATOM 694 O O . ARG A 1 120 ? -27.021 -37.980 30.870 1.00 24.30 120 ARG A O 1
ATOM 702 N N . ALA A 1 121 ? -28.047 -38.883 32.668 1.00 23.70 121 ALA A N 1
ATOM 703 C CA . ALA A 1 121 ? -27.912 -37.682 33.507 1.00 25.83 121 ALA A CA 1
ATOM 704 C C . ALA A 1 121 ? -26.431 -37.424 33.820 1.00 23.21 121 ALA A C 1
ATOM 705 O O . ALA A 1 121 ? -26.021 -36.253 33.794 1.00 23.95 121 ALA A O 1
ATOM 707 N N . THR A 1 122 ? -25.674 -38.462 34.143 1.00 21.39 122 THR A N 1
ATOM 708 C CA . THR A 1 122 ? -24.256 -38.329 34.528 1.00 22.60 122 THR A CA 1
ATOM 709 C C . THR A 1 122 ? -23.492 -37.704 33.355 1.00 21.16 122 THR A C 1
ATOM 710 O O . THR A 1 122 ? -22.708 -36.749 33.578 1.00 21.40 122 THR A O 1
ATOM 714 N N . ALA A 1 123 ? -23.703 -38.257 32.167 1.00 20.98 123 ALA A N 1
ATOM 715 C CA . ALA A 1 123 ? -22.993 -37.839 30.933 1.00 20.91 123 ALA A CA 1
ATOM 716 C C . ALA A 1 123 ? -23.424 -36.423 30.522 1.00 23.11 123 ALA A C 1
ATOM 717 O O . ALA A 1 123 ? -22.562 -35.662 30.080 1.00 21.13 123 ALA A O 1
ATOM 719 N N . LEU A 1 124 ? -24.708 -36.077 30.577 1.00 20.48 124 LEU A N 1
ATOM 720 C CA . LEU A 1 124 ? -25.165 -34.724 30.191 1.00 21.30 124 LEU A CA 1
ATOM 721 C C . LEU A 1 124 ? -24.557 -33.707 31.147 1.00 22.11 124 LEU A C 1
ATOM 722 O O . LEU A 1 124 ? -24.074 -32.659 30.718 1.00 21.05 124 LEU A O 1
ATOM 727 N N . ARG A 1 125 ? -24.585 -34.017 32.433 1.00 21.21 125 ARG A N 1
ATOM 728 C CA . ARG A 1 125 ? -24.058 -33.095 33.463 1.00 20.27 125 ARG A CA 1
ATOM 729 C C . ARG A 1 125 ? -22.562 -32.888 33.211 1.00 17.77 125 ARG A C 1
ATOM 730 O O . ARG A 1 125 ? -22.119 -31.709 33.250 1.00 20.91 125 ARG A O 1
ATOM 738 N N . PHE A 1 126 ? -21.827 -33.975 33.020 1.00 18.10 126 PHE A N 1
ATOM 739 C CA . PHE A 1 126 ? -20.367 -33.966 32.750 1.00 19.48 126 PHE A CA 1
ATOM 740 C C . PHE A 1 126 ? -20.081 -33.014 31.589 1.00 19.03 126 PHE A C 1
ATOM 741 O O . PHE A 1 126 ? -19.217 -32.113 31.709 1.00 19.18 126 PHE A O 1
ATOM 749 N N . ARG A 1 127 ? -20.806 -33.189 30.498 1.00 19.37 127 ARG A N 1
ATOM 750 C CA . ARG A 1 127 ? -20.515 -32.390 29.276 1.00 18.71 127 ARG A CA 1
ATOM 751 C C . ARG A 1 127 ? -20.858 -30.924 29.521 1.00 16.74 127 ARG A C 1
ATOM 752 O O . ARG A 1 127 ? -20.021 -30.053 29.174 1.00 17.98 127 ARG A O 1
ATOM 760 N N . LEU A 1 128 ? -22.076 -30.596 29.989 1.00 19.34 128 LEU A N 1
ATOM 761 C CA . LEU A 1 128 ? -22.487 -29.186 30.093 1.00 18.27 128 LEU A CA 1
ATOM 762 C C . LEU A 1 128 ? -21.600 -28.446 31.097 1.00 19.10 128 LEU A C 1
ATOM 763 O O . LEU A 1 128 ? -21.273 -27.294 30.852 1.00 19.11 128 LEU A O 1
ATOM 768 N N . LEU A 1 129 ? -21.229 -29.083 32.203 1.00 19.16 129 LEU A N 1
ATOM 769 C CA . LEU A 1 129 ? -20.331 -28.406 33.170 1.00 21.18 129 LEU A CA 1
ATOM 770 C C . LEU A 1 129 ? -18.968 -28.179 32.508 1.00 18.94 129 LEU A C 1
ATOM 771 O O . LEU A 1 129 ? -18.506 -27.030 32.514 1.00 19.86 129 LEU A O 1
ATOM 776 N N . ARG A 1 130 ? -18.357 -29.182 31.881 1.00 18.82 130 ARG A N 1
ATOM 777 C CA . ARG A 1 130 ? -17.015 -28.963 31.265 1.00 19.30 130 ARG A CA 1
ATOM 778 C C . ARG A 1 130 ? -17.090 -27.902 30.154 1.00 19.23 130 ARG A C 1
ATOM 779 O O . ARG A 1 130 ? -16.196 -27.050 30.076 1.00 19.97 130 ARG A O 1
ATOM 787 N N . GLU A 1 131 ? -18.149 -27.903 29.363 1.00 19.65 131 GLU A N 1
ATOM 788 C CA . GLU A 1 131 ? -18.359 -26.902 28.285 1.00 19.90 131 GLU A CA 1
ATOM 789 C C . GLU A 1 131 ? -18.389 -25.485 28.858 1.00 19.53 131 GLU A C 1
ATOM 790 O O . GLU A 1 131 ? -18.126 -24.523 28.101 1.00 21.74 131 GLU A O 1
ATOM 796 N N . ASN A 1 132 ? -18.773 -25.326 30.132 1.00 21.59 132 ASN A N 1
ATOM 797 C CA . ASN A 1 132 ? -19.028 -24.004 30.753 1.00 22.95 132 ASN A CA 1
ATOM 798 C C . ASN A 1 132 ? -17.975 -23.743 31.837 1.00 27.09 132 ASN A C 1
ATOM 799 O O . ASN A 1 132 ? -18.214 -22.893 32.699 1.00 28.17 132 ASN A O 1
ATOM 804 N N . GLY A 1 133 ? -16.854 -24.450 31.784 1.00 21.19 133 GLY A N 1
ATOM 805 C CA . GLY A 1 133 ? -15.640 -24.143 32.567 1.00 26.41 133 GLY A CA 1
ATOM 806 C C . GLY A 1 133 ? -15.728 -24.648 34.003 1.00 28.65 133 GLY A C 1
ATOM 807 O O . GLY A 1 133 ? -14.940 -24.176 34.881 1.00 29.30 133 GLY A O 1
ATOM 808 N N . ILE A 1 134 ? -16.611 -25.603 34.246 1.00 22.16 134 ILE A N 1
ATOM 809 C CA . ILE A 1 134 ? -16.765 -26.272 35.571 1.00 23.99 134 ILE A CA 1
ATOM 810 C C . ILE A 1 134 ? -16.233 -27.690 35.454 1.00 23.65 134 ILE A C 1
ATOM 811 O O . ILE A 1 134 ? -16.808 -28.499 34.709 1.00 23.28 134 ILE A O 1
ATOM 816 N N . PHE A 1 135 ? -15.133 -27.985 36.127 1.00 22.20 135 PHE A N 1
ATOM 817 C CA . PHE A 1 135 ? -14.465 -29.286 35.977 1.00 20.77 135 PHE A CA 1
ATOM 818 C C . PHE A 1 135 ? -15.323 -30.395 36.591 1.00 23.91 135 PHE A C 1
ATOM 819 O O . PHE A 1 135 ? -15.782 -30.254 37.743 1.00 24.75 135 PHE A O 1
ATOM 827 N N . VAL A 1 136 ? -15.480 -31.490 35.865 1.00 21.24 136 VAL A N 1
ATOM 828 C CA . VAL A 1 136 ? -16.019 -32.774 36.362 1.00 22.83 136 VAL A CA 1
ATOM 829 C C . VAL A 1 136 ? -14.996 -33.843 36.029 1.00 23.51 136 VAL A C 1
ATOM 830 O O . VAL A 1 136 ? -14.533 -33.969 34.872 1.00 21.31 136 VAL A O 1
ATOM 834 N N . PRO A 1 137 ? -14.570 -34.653 37.011 1.00 23.13 137 PRO A N 1
ATOM 835 C CA . PRO A 1 137 ? -13.600 -35.691 36.720 1.00 22.88 137 PRO A CA 1
ATOM 836 C C . PRO A 1 137 ? -14.204 -36.851 35.925 1.00 19.74 137 PRO A C 1
ATOM 837 O O . PRO A 1 137 ? -15.410 -37.136 36.039 1.00 22.84 137 PRO A O 1
ATOM 841 N N . GLN A 1 138 ? -13.350 -37.545 35.187 1.00 21.10 138 GLN A N 1
ATOM 842 C CA . GLN A 1 138 ? -13.748 -38.700 34.366 1.00 22.85 138 GLN A CA 1
ATOM 843 C C . GLN A 1 138 ? -14.266 -39.800 35.294 1.00 24.27 138 GLN A C 1
ATOM 844 O O . GLN A 1 138 ? -15.066 -40.617 34.842 1.00 22.86 138 GLN A O 1
ATOM 850 N N . ASP A 1 139 ? -13.830 -39.837 36.560 1.00 26.18 139 ASP A N 1
ATOM 851 C CA . ASP A 1 139 ? -14.211 -40.971 37.450 1.00 29.31 139 ASP A CA 1
ATOM 852 C C . ASP A 1 139 ? -15.724 -41.009 37.730 1.00 28.60 139 ASP A C 1
ATOM 853 O O . ASP A 1 139 ? -16.194 -42.083 38.172 1.00 28.85 139 ASP A O 1
ATOM 858 N N . VAL A 1 140 ? -16.502 -39.972 37.393 1.00 24.97 140 VAL A N 1
ATOM 859 C CA . VAL A 1 140 ? -17.992 -40.064 37.428 1.00 24.74 140 VAL A CA 1
ATOM 860 C C . VAL A 1 140 ? -18.470 -41.248 36.581 1.00 24.79 140 VAL A C 1
ATOM 861 O O . VAL A 1 140 ? -19.618 -41.699 36.809 1.00 28.47 140 VAL A O 1
ATOM 865 N N . PHE A 1 141 ? -17.697 -41.729 35.613 1.00 24.01 141 PHE A N 1
ATOM 866 C CA . PHE A 1 141 ? -18.160 -42.827 34.726 1.00 24.59 141 PHE A CA 1
ATOM 867 C C . PHE A 1 141 ? -17.685 -44.208 35.227 1.00 26.62 141 PHE A C 1
ATOM 868 O O . PHE A 1 141 ? -18.077 -45.222 34.633 1.00 29.23 141 PHE A O 1
ATOM 876 N N . GLU A 1 142 ? -16.818 -44.248 36.242 1.00 31.23 142 GLU A N 1
ATOM 877 C CA . GLU A 1 142 ? -16.179 -45.501 36.737 1.00 33.15 142 GLU A CA 1
ATOM 878 C C . GLU A 1 142 ? -17.239 -46.537 37.147 1.00 30.76 142 GLU A C 1
ATOM 879 O O . GLU A 1 142 ? -17.024 -47.723 36.899 1.00 30.99 142 GLU A O 1
ATOM 885 N N . ARG A 1 143 ? -18.359 -46.100 37.704 1.00 31.02 143 ARG A N 1
ATOM 886 C CA . ARG A 1 143 ? -19.409 -47.021 38.218 1.00 34.21 143 ARG A CA 1
ATOM 887 C C . ARG A 1 143 ? -20.114 -47.734 37.057 1.00 35.42 143 ARG A C 1
ATOM 888 O O . ARG A 1 143 ? -20.743 -48.783 37.292 1.00 35.18 143 ARG A O 1
ATOM 896 N N . PHE A 1 144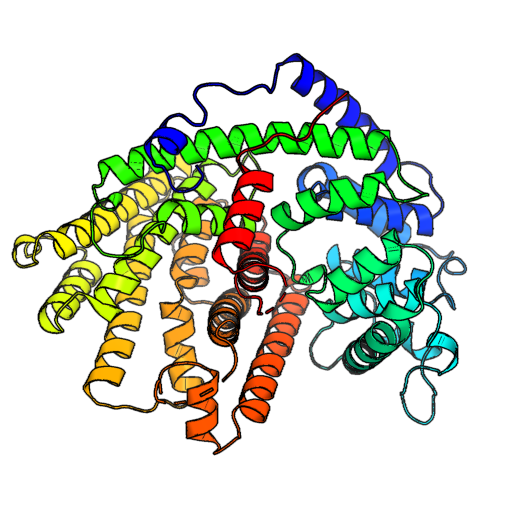 ? -19.955 -47.253 35.818 1.00 28.87 144 PHE A N 1
ATOM 897 C CA . PHE A 1 144 ? -20.588 -47.877 34.631 1.00 28.92 144 PHE A CA 1
ATOM 898 C C . PHE A 1 144 ? -19.612 -48.848 33.956 1.00 27.47 144 PHE A C 1
ATOM 899 O O . PHE A 1 144 ? -19.958 -49.458 32.921 1.00 29.80 144 PHE A O 1
ATOM 907 N N . GLN A 1 145 ? -18.406 -48.991 34.502 1.00 31.24 145 GLN A N 1
ATOM 908 C CA . GLN A 1 145 ? -17.390 -49.927 33.971 1.00 28.37 145 GLN A CA 1
ATOM 909 C C . GLN A 1 145 ? -17.382 -51.222 34.803 1.00 34.70 145 GLN A C 1
ATOM 910 O O . GLN A 1 145 ? -17.661 -51.153 35.988 1.00 33.74 145 GLN A O 1
ATOM 916 N N . ASN A 1 146 ? -16.948 -52.318 34.189 1.00 38.05 146 ASN A N 1
ATOM 917 C CA . ASN A 1 146 ? -16.622 -53.591 34.878 1.00 41.57 146 ASN A CA 1
ATOM 918 C C . ASN A 1 146 ? -15.254 -53.417 35.548 1.00 41.91 146 ASN A C 1
ATOM 919 O O . ASN A 1 146 ? -14.312 -52.998 34.861 1.00 39.06 146 ASN A O 1
ATOM 924 N N . LYS A 1 147 ? -15.151 -53.680 36.852 1.00 49.00 147 LYS A N 1
ATOM 925 C CA . LYS A 1 147 ? -13.948 -53.329 37.651 1.00 49.44 147 LYS A CA 1
ATOM 926 C C . LYS A 1 147 ? -12.743 -54.169 37.202 1.00 48.66 147 LYS A C 1
ATOM 927 O O . LYS A 1 147 ? -11.621 -53.693 37.381 1.00 48.16 147 LYS A O 1
ATOM 933 N N . GLU A 1 148 ? -12.960 -55.350 36.617 1.00 52.31 148 GLU A N 1
ATOM 934 C CA . GLU A 1 148 ? -11.862 -56.271 36.208 1.00 58.86 148 GLU A CA 1
ATOM 935 C C . GLU A 1 148 ? -11.241 -55.794 34.889 1.00 60.30 148 GLU A C 1
ATOM 936 O O . GLU A 1 148 ? -10.010 -55.897 34.748 1.00 60.23 148 GLU A O 1
ATOM 942 N N . THR A 1 149 ? -12.061 -55.359 33.929 1.00 53.85 149 THR A N 1
ATOM 943 C CA . THR A 1 149 ? -11.655 -55.219 32.505 1.00 45.74 149 THR A CA 1
ATOM 944 C C . THR A 1 149 ? -11.496 -53.744 32.147 1.00 43.82 149 THR A C 1
ATOM 945 O O . THR A 1 149 ? -10.751 -53.445 31.187 1.00 43.67 149 THR A O 1
ATOM 949 N N . GLY A 1 150 ? -12.175 -52.861 32.882 1.00 39.07 150 GLY A N 1
ATOM 950 C CA . GLY A 1 150 ? -12.288 -51.428 32.544 1.00 37.92 150 GLY A CA 1
ATOM 951 C C . GLY A 1 150 ? -13.190 -51.213 31.343 1.00 38.85 150 GLY A C 1
ATOM 952 O O . GLY A 1 150 ? -13.226 -50.089 30.816 1.00 34.81 150 GLY A O 1
ATOM 953 N N . LYS A 1 151 ? -13.918 -52.242 30.922 1.00 35.77 151 LYS A N 1
ATOM 954 C CA . LYS A 1 151 ? -14.883 -52.133 29.804 1.00 35.47 151 LYS A CA 1
ATOM 955 C C . LYS A 1 151 ? -16.208 -51.629 30.366 1.00 34.41 151 LYS A C 1
ATOM 956 O O . LYS A 1 151 ? -16.542 -51.975 31.487 1.00 30.93 151 LYS A O 1
ATOM 962 N N . PHE A 1 152 ? -16.968 -50.852 29.600 1.00 27.23 152 PHE A N 1
ATOM 963 C CA . PHE A 1 152 ? -18.316 -50.432 30.010 1.00 25.61 152 PHE A CA 1
ATOM 964 C C . PHE A 1 152 ? -19.224 -51.666 30.065 1.00 26.27 152 PHE A C 1
ATOM 965 O O . PHE A 1 152 ? -18.991 -52.636 29.309 1.00 31.02 152 PHE A O 1
ATOM 973 N N . LYS A 1 153 ? -20.209 -51.605 30.944 1.00 29.86 153 LYS A N 1
ATOM 974 C CA . LYS A 1 153 ? -21.074 -52.760 31.302 1.00 34.53 153 LYS A CA 1
ATOM 975 C C . LYS A 1 153 ? -22.001 -53.088 30.132 1.00 35.69 153 LYS A C 1
ATOM 976 O O . LYS A 1 153 ? -22.545 -52.153 29.511 1.00 34.52 153 LYS A O 1
ATOM 982 N N . ASN A 1 154 ? -22.242 -54.384 29.920 1.00 39.67 154 ASN A N 1
ATOM 983 C CA . ASN A 1 154 ? -23.154 -54.918 28.880 1.00 42.56 154 ASN A CA 1
ATOM 984 C C . ASN A 1 154 ? -24.541 -54.282 29.038 1.00 36.94 154 ASN A C 1
ATOM 985 O O . ASN A 1 154 ? -25.173 -54.015 28.007 1.00 41.97 154 ASN A O 1
ATOM 990 N N . GLU A 1 155 ? -24.994 -54.030 30.271 1.00 39.54 155 GLU A N 1
ATOM 991 C CA . GLU A 1 155 ? -26.391 -53.592 30.540 1.00 40.44 155 GLU A CA 1
ATOM 992 C C . GLU A 1 155 ? -26.618 -52.179 29.980 1.00 40.62 155 GLU A C 1
ATOM 993 O O . GLU A 1 155 ? -27.758 -51.730 29.984 1.00 41.09 155 GLU A O 1
ATOM 999 N N . LEU A 1 156 ? -25.569 -51.487 29.533 1.00 38.02 156 LEU A N 1
ATOM 1000 C CA . LEU A 1 156 ? -25.704 -50.102 29.011 1.00 38.80 156 LEU A CA 1
ATOM 1001 C C . LEU A 1 156 ? -26.052 -50.167 27.531 1.00 39.23 156 LEU A C 1
ATOM 1002 O O . LEU A 1 156 ? -26.471 -49.139 26.981 1.00 36.22 156 LEU A O 1
ATOM 1007 N N . CYS A 1 157 ? -25.880 -51.343 26.931 1.00 39.44 157 CYS A N 1
ATOM 1008 C CA . CYS A 1 157 ? -25.727 -51.515 25.473 1.00 43.62 157 CYS A CA 1
ATOM 1009 C C . CYS A 1 157 ? -27.050 -51.237 24.770 1.00 37.89 157 CYS A C 1
ATOM 1010 O O . CYS A 1 157 ? -27.017 -51.109 23.551 1.00 48.98 157 CYS A O 1
ATOM 1013 N N . GLU A 1 158 ? -28.143 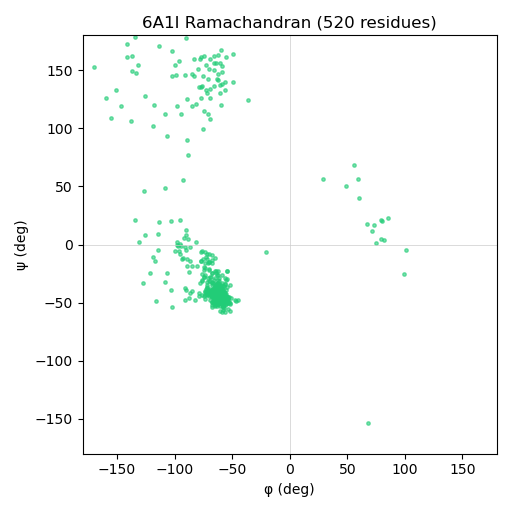-51.052 25.506 1.00 40.49 158 GLU A N 1
ATOM 1014 C CA . GLU A 1 158 ? -29.473 -50.787 24.903 1.00 44.62 158 GLU A CA 1
ATOM 1015 C C . GLU A 1 158 ? -30.099 -49.504 25.468 1.00 41.85 158 GLU A C 1
ATOM 1016 O O . GLU A 1 158 ? -31.226 -49.185 25.086 1.00 42.64 158 GLU A O 1
ATOM 1022 N N . ASP A 1 159 ? -29.365 -48.728 26.258 1.00 34.16 159 ASP A N 1
ATOM 1023 C CA . ASP A 1 159 ? -29.857 -47.429 26.772 1.00 32.12 159 ASP A CA 1
ATOM 1024 C C . ASP A 1 159 ? -29.474 -46.333 25.757 1.00 29.38 159 ASP A C 1
ATOM 1025 O O . ASP A 1 159 ? -28.364 -45.780 25.856 1.00 25.42 159 ASP A O 1
ATOM 1030 N N . VAL A 1 160 ? -30.335 -46.059 24.787 1.00 27.74 160 VAL A N 1
ATOM 1031 C CA . VAL A 1 160 ? -29.925 -45.238 23.611 1.00 24.83 160 VAL A CA 1
ATOM 1032 C C . VAL A 1 160 ? -29.556 -43.827 24.080 1.00 24.57 160 VAL A C 1
ATOM 1033 O O . VAL A 1 160 ? -28.486 -43.306 23.621 1.00 24.28 160 VAL A O 1
ATOM 1037 N N . LYS A 1 161 ? -30.398 -43.175 24.873 1.00 25.20 161 LYS A N 1
ATOM 1038 C CA . LYS A 1 161 ? -30.108 -41.776 25.279 1.00 26.93 161 LYS A CA 1
ATOM 1039 C C . LYS A 1 161 ? -28.883 -41.738 26.201 1.00 26.32 161 LYS A C 1
ATOM 1040 O O . LYS A 1 161 ? -28.132 -40.752 26.108 1.00 25.72 161 LYS A O 1
ATOM 1046 N N . GLY A 1 162 ? -28.664 -42.764 27.040 1.00 23.18 162 GLY A N 1
ATOM 1047 C CA . GLY A 1 162 ? -27.449 -42.867 27.863 1.00 24.56 162 GLY A CA 1
ATOM 1048 C C . GLY A 1 162 ? -26.209 -42.977 26.988 1.00 23.44 162 GLY A C 1
ATOM 1049 O O . GLY A 1 162 ? -25.226 -42.216 27.211 1.00 23.22 162 GLY A O 1
ATOM 1050 N N . LEU A 1 163 ? -26.235 -43.875 26.011 1.00 22.29 163 LEU A N 1
ATOM 1051 C CA . LEU A 1 163 ? -25.112 -44.091 25.084 1.00 21.49 163 LEU A CA 1
ATOM 1052 C C . LEU A 1 163 ? -24.846 -42.771 24.358 1.00 20.39 163 LEU A C 1
ATOM 1053 O O . LEU A 1 163 ? -23.659 -42.439 24.133 1.00 20.07 163 LEU A O 1
ATOM 1058 N N . LEU A 1 164 ? -25.911 -42.103 23.931 1.00 20.46 164 LEU A N 1
ATOM 1059 C CA . LEU A 1 164 ? -25.767 -40.898 23.083 1.00 20.43 164 LEU A CA 1
ATOM 1060 C C . LEU A 1 164 ? -25.121 -39.791 23.918 1.00 20.39 164 LEU A C 1
ATOM 1061 O O . LEU A 1 164 ? -24.140 -39.149 23.442 1.00 19.25 164 LEU A O 1
ATOM 1066 N N . ASN A 1 165 ? -25.578 -39.622 25.150 1.00 20.94 165 ASN A N 1
ATOM 1067 C CA . ASN A 1 165 ? -24.998 -38.607 26.056 1.00 20.11 165 ASN A CA 1
ATOM 1068 C C . ASN A 1 165 ? -23.545 -38.980 26.368 1.00 19.50 165 ASN A C 1
ATOM 1069 O O . ASN A 1 165 ? -22.705 -38.068 26.472 1.00 18.39 165 ASN A O 1
ATOM 1074 N N . LEU A 1 166 ? -23.233 -40.251 26.571 1.00 19.52 166 LEU A N 1
ATOM 1075 C CA . LEU A 1 166 ? -21.858 -40.683 26.887 1.00 19.51 166 LEU A CA 1
ATOM 1076 C C . LEU A 1 166 ? -20.923 -40.447 25.684 1.00 19.37 166 LEU A C 1
ATOM 1077 O O . LEU A 1 166 ? -19.828 -39.841 25.844 1.00 18.70 166 LEU A O 1
ATOM 1082 N N . TYR A 1 167 ? -21.401 -40.743 24.483 1.00 17.05 167 TYR A N 1
ATOM 1083 C CA . TYR A 1 167 ? -20.668 -40.428 23.236 1.00 17.18 167 TYR A CA 1
ATOM 1084 C C . TYR A 1 167 ? -20.384 -38.926 23.186 1.00 16.07 167 TYR A C 1
ATOM 1085 O O . TYR A 1 167 ? -19.192 -38.527 22.973 1.00 16.32 167 TYR A O 1
ATOM 1094 N N . GLU A 1 168 ? -21.409 -38.092 23.312 1.00 16.95 168 GLU A N 1
ATOM 1095 C CA . GLU A 1 168 ? -21.212 -36.621 23.135 1.00 15.54 168 GLU A CA 1
ATOM 1096 C C . GLU A 1 168 ? -20.249 -36.129 24.231 1.00 16.66 168 GLU A C 1
ATOM 1097 O O . GLU A 1 168 ? -19.371 -35.259 23.958 1.00 16.03 168 GLU A O 1
ATOM 1103 N N . ALA A 1 169 ? -20.394 -36.632 25.460 1.00 16.44 169 ALA A N 1
ATOM 1104 C CA . ALA A 1 169 ? -19.546 -36.212 26.605 1.00 16.95 169 ALA A CA 1
ATOM 1105 C C . ALA A 1 169 ? -18.086 -36.571 26.341 1.00 16.01 169 ALA A C 1
ATOM 1106 O O . ALA A 1 169 ? -17.198 -35.827 26.803 1.00 16.47 169 ALA A O 1
ATOM 1108 N N . SER A 1 170 ? -17.818 -37.724 25.749 1.00 17.54 170 SER A N 1
ATOM 1109 C CA . SER A 1 170 ? -16.447 -38.252 25.597 1.00 17.10 170 SER A CA 1
ATOM 1110 C C . SER A 1 170 ? -15.554 -37.234 24.860 1.00 18.07 170 SER A C 1
ATOM 1111 O O . SER A 1 170 ? -14.354 -37.142 25.195 1.00 16.32 170 SER A O 1
ATOM 1114 N N . PHE A 1 171 ? -16.113 -36.389 23.991 1.00 15.85 171 PHE A N 1
ATOM 1115 C CA . PHE A 1 171 ? -15.314 -35.437 23.187 1.00 16.19 171 PHE A CA 1
ATOM 1116 C C . PHE A 1 171 ? -14.881 -34.235 24.028 1.00 16.74 171 PHE A C 1
ATOM 1117 O O . PHE A 1 171 ? -14.136 -33.446 23.507 1.00 16.44 171 PHE A O 1
ATOM 1125 N N . LEU A 1 172 ? -15.340 -34.099 25.271 1.00 15.51 172 LEU A N 1
ATOM 1126 C CA . LEU A 1 172 ? -14.844 -33.023 26.192 1.00 14.86 172 LEU A CA 1
ATOM 1127 C C . LEU A 1 172 ? -13.645 -33.529 26.995 1.00 18.03 172 LEU A C 1
ATOM 1128 O O . LEU A 1 172 ? -13.117 -32.759 27.798 1.00 17.75 172 LEU A O 1
ATOM 1133 N N . GLY A 1 173 ? -13.125 -34.696 26.673 1.00 16.93 173 GLY A N 1
ATOM 1134 C CA . GLY A 1 173 ? -11.998 -35.311 27.393 1.00 17.31 173 GLY A CA 1
ATOM 1135 C C . GLY A 1 173 ? -10.669 -34.651 27.094 1.00 20.54 173 GLY A C 1
ATOM 1136 O O . GLY A 1 173 ? -10.528 -33.968 26.067 1.00 16.92 173 GLY A O 1
ATOM 1137 N N . TRP A 1 174 ? -9.693 -34.906 27.960 1.00 18.83 174 TRP A N 1
ATOM 1138 C CA . TRP A 1 174 ? -8.319 -34.420 27.866 1.00 17.66 174 TRP A CA 1
ATOM 1139 C C . TRP A 1 174 ? -7.383 -35.594 27.631 1.00 18.32 174 TRP A C 1
ATOM 1140 O O . TRP A 1 174 ? -7.786 -36.770 27.820 1.00 18.31 174 TRP A O 1
ATOM 1151 N N . GLU A 1 175 ? -6.138 -35.300 27.331 1.00 17.64 175 GLU A N 1
ATOM 1152 C CA . GLU A 1 175 ? -5.106 -36.348 27.226 1.00 18.57 175 GLU A CA 1
ATOM 1153 C C . GLU A 1 175 ? -4.981 -37.070 28.581 1.00 18.96 175 GLU A C 1
ATOM 1154 O O . GLU A 1 175 ? -5.026 -36.409 29.610 1.00 21.49 175 GLU A O 1
ATOM 1160 N N . GLY A 1 176 ? -4.866 -38.388 28.508 1.00 21.33 176 GLY A N 1
ATOM 1161 C CA . GLY A 1 176 ? -4.674 -39.317 29.646 1.00 22.61 176 GLY A CA 1
ATOM 1162 C C . GLY A 1 176 ? -5.948 -39.625 30.405 1.00 24.44 176 GLY A C 1
ATOM 1163 O O . GLY A 1 176 ? -5.882 -40.389 31.405 1.00 23.88 176 GLY A O 1
ATOM 1164 N N . GLU A 1 177 ? -7.099 -39.145 29.947 1.00 20.73 177 GLU A N 1
ATOM 1165 C CA . GLU A 1 177 ? -8.392 -39.463 30.588 1.00 19.80 177 GLU A CA 1
ATOM 1166 C C . GLU A 1 177 ? -8.900 -40.746 29.939 1.00 22.07 177 GLU A C 1
ATOM 1167 O O . GLU A 1 177 ? -9.736 -40.710 28.991 1.00 22.70 177 GLU A O 1
ATOM 1173 N N . ASP A 1 178 ? -8.309 -41.858 30.360 1.00 23.97 178 ASP A N 1
ATOM 1174 C CA . ASP A 1 178 ? -8.441 -43.178 29.708 1.00 26.32 178 ASP A CA 1
ATOM 1175 C C . ASP A 1 178 ? -9.906 -43.626 29.728 1.00 20.88 178 ASP A C 1
ATOM 1176 O O . ASP A 1 178 ? -10.303 -44.401 28.832 1.00 24.09 178 ASP A O 1
ATOM 1181 N N . ILE A 1 179 ? -10.677 -43.242 30.745 1.00 20.36 179 ILE A N 1
ATOM 1182 C CA . ILE A 1 179 ? -12.089 -43.684 30.884 1.00 21.78 179 ILE A CA 1
ATOM 1183 C C . ILE A 1 179 ? -12.882 -43.038 29.738 1.00 21.73 179 ILE A C 1
ATOM 1184 O O . ILE A 1 179 ? -13.708 -43.700 29.135 1.00 23.00 179 ILE A O 1
ATOM 1189 N N . LEU A 1 180 ? -12.516 -41.825 29.367 1.00 22.07 180 LEU A N 1
ATOM 1190 C CA . LEU A 1 180 ? -13.252 -41.100 28.301 1.00 21.42 180 LEU A CA 1
ATOM 1191 C C . LEU A 1 180 ? -12.841 -41.617 26.925 1.00 21.20 180 LEU A C 1
ATOM 1192 O O . LEU A 1 180 ? -13.706 -41.618 26.018 1.00 19.80 180 LEU A O 1
ATOM 1197 N N . ASP A 1 181 ? -11.588 -42.027 26.745 1.00 19.80 181 ASP A N 1
ATOM 1198 C CA . ASP A 1 181 ? -11.110 -42.683 25.506 1.00 21.23 181 ASP A CA 1
ATOM 1199 C C . ASP A 1 181 ? -11.917 -43.981 25.319 1.00 22.38 181 ASP A C 1
ATOM 1200 O O . ASP A 1 181 ? -12.478 -44.240 24.237 1.00 20.56 181 ASP A O 1
ATOM 1205 N N . GLU A 1 182 ? -12.035 -44.762 26.379 1.00 22.20 182 GLU A N 1
ATOM 1206 C CA . GLU A 1 182 ? -12.875 -45.988 26.334 1.00 20.83 182 GLU A CA 1
ATOM 1207 C C . GLU A 1 182 ? -14.344 -45.624 26.101 1.00 20.89 182 GLU A C 1
ATOM 1208 O O . GLU A 1 182 ? -15.006 -46.358 25.349 1.00 22.14 182 GLU A O 1
ATOM 1214 N N . ALA A 1 183 ? -14.877 -44.596 26.753 1.00 20.51 183 ALA A N 1
ATOM 1215 C CA . ALA A 1 183 ? -16.292 -44.196 26.594 1.00 20.41 183 ALA A CA 1
ATOM 1216 C C . ALA A 1 183 ? -16.533 -43.908 25.102 1.00 22.13 183 ALA A C 1
ATOM 1217 O O . ALA A 1 183 ? -17.571 -44.287 24.572 1.00 20.64 183 ALA A O 1
ATOM 1219 N N . ARG A 1 184 ? -15.611 -43.208 24.450 1.00 21.04 184 ARG A N 1
ATOM 1220 C CA . ARG A 1 184 ? -15.764 -42.908 23.002 1.00 19.63 184 ARG A CA 1
ATOM 1221 C C . ARG A 1 184 ? -15.899 -44.201 22.187 1.00 21.01 184 ARG A C 1
ATOM 1222 O O . ARG A 1 184 ? -16.839 -44.310 21.364 1.00 21.35 184 ARG A O 1
ATOM 1230 N N . THR A 1 185 ? -14.970 -45.137 22.322 1.00 20.37 185 THR A N 1
ATOM 1231 C CA . THR A 1 185 ? -14.924 -46.326 21.449 1.00 21.93 185 THR A CA 1
ATOM 1232 C C . THR A 1 185 ? -16.116 -47.224 21.791 1.00 21.29 185 THR A C 1
ATOM 1233 O O . THR A 1 185 ? -16.792 -47.676 20.837 1.00 21.42 185 THR A O 1
ATOM 1237 N N . PHE A 1 186 ? -16.442 -47.374 23.074 1.00 21.97 186 PHE A N 1
ATOM 1238 C CA . PHE A 1 186 ? -17.647 -48.128 23.521 1.00 22.43 186 PHE A CA 1
ATOM 1239 C C . PHE A 1 186 ? -18.927 -47.520 22.941 1.00 23.97 186 PHE A C 1
ATOM 1240 O O . PHE A 1 186 ? -19.679 -48.262 22.248 1.00 21.84 186 PHE A O 1
ATOM 1248 N N . SER A 1 187 ? -19.186 -46.239 23.210 1.00 21.28 187 SER A N 1
ATOM 1249 C CA . SER A 1 187 ? -20.457 -45.565 22.844 1.00 18.98 187 SER A CA 1
ATOM 1250 C C . SER A 1 187 ? -20.563 -45.515 21.313 1.00 20.98 187 SER A C 1
ATOM 1251 O O . SER A 1 187 ? -21.701 -45.704 20.789 1.00 21.53 187 SER A O 1
ATOM 1254 N N . THR A 1 188 ? -19.461 -45.312 20.579 1.00 17.98 188 THR A N 1
ATOM 1255 C CA . THR A 1 188 ? -19.517 -45.291 19.090 1.00 19.59 188 THR A CA 1
ATOM 1256 C C . THR A 1 188 ? -19.985 -46.664 18.601 1.00 21.29 188 THR A C 1
ATOM 1257 O O . THR A 1 188 ? -20.883 -46.727 17.741 1.00 21.64 188 THR A O 1
ATOM 1261 N N . ALA A 1 189 ? -19.341 -47.719 19.078 1.00 20.39 189 ALA A N 1
ATOM 1262 C CA . ALA A 1 189 ? -19.637 -49.097 18.616 1.00 23.24 189 ALA A CA 1
ATOM 1263 C C . ALA A 1 189 ? -21.087 -49.421 18.976 1.00 21.93 189 ALA A C 1
ATOM 1264 O O . ALA A 1 189 ? -21.794 -49.973 18.107 1.00 21.95 189 ALA A O 1
ATOM 1266 N N . GLN A 1 190 ? -21.550 -49.048 20.160 1.00 23.46 190 GLN A N 1
ATOM 1267 C CA . GLN A 1 190 ? -22.916 -49.444 20.627 1.00 23.72 190 GLN A CA 1
ATOM 1268 C C . GLN A 1 190 ? -23.958 -48.625 19.876 1.00 24.29 190 GLN A C 1
ATOM 1269 O O . GLN A 1 190 ? -24.998 -49.187 19.493 1.00 23.61 190 GLN A O 1
ATOM 1275 N N . LEU A 1 191 ? -23.704 -47.330 19.649 1.00 22.43 191 LEU A N 1
ATOM 1276 C CA . LEU A 1 191 ? -24.662 -46.506 18.886 1.00 22.91 191 LEU A CA 1
ATOM 1277 C C . LEU A 1 191 ? -24.768 -47.062 17.465 1.00 22.33 191 LEU A C 1
ATOM 1278 O O . LEU A 1 191 ? -25.877 -47.040 16.924 1.00 22.56 191 LEU A O 1
ATOM 1283 N N . LYS A 1 192 ? -23.650 -47.384 16.821 1.00 21.27 192 LYS A N 1
ATOM 1284 C CA . LYS A 1 192 ? -23.710 -47.985 15.466 1.00 21.75 192 LYS A CA 1
ATOM 1285 C C . LYS A 1 192 ? -24.617 -49.230 15.543 1.00 23.60 192 LYS A C 1
ATOM 1286 O O . LYS A 1 192 ? -25.393 -49.461 14.593 1.00 23.67 192 LYS A O 1
ATOM 1292 N N . ASN A 1 193 ? -24.426 -50.055 16.568 1.00 24.01 193 ASN A N 1
ATOM 1293 C CA . ASN A 1 193 ? -25.169 -51.341 16.684 1.00 24.61 193 ASN A CA 1
ATOM 1294 C C . ASN A 1 193 ? -26.661 -51.071 16.891 1.00 25.46 193 ASN A C 1
ATOM 1295 O O . ASN A 1 193 ? -27.476 -51.860 16.341 1.00 29.02 193 ASN A O 1
ATOM 1300 N N . VAL A 1 194 ? -27.044 -50.085 17.696 1.00 23.35 194 VAL A N 1
ATOM 1301 C CA . VAL A 1 194 ? -28.471 -49.892 18.098 1.00 24.76 194 VAL A CA 1
ATOM 1302 C C . VAL A 1 194 ? -29.191 -48.910 17.173 1.00 24.05 194 VAL A C 1
ATOM 1303 O O . VAL A 1 194 ? -30.394 -48.741 17.376 1.00 24.89 194 VAL A O 1
ATOM 1307 N N . GLU A 1 195 ? -28.480 -48.157 16.315 1.00 22.33 195 GLU A N 1
ATOM 1308 C CA . GLU A 1 195 ? -29.122 -47.068 15.533 1.00 23.06 195 GLU A CA 1
ATOM 1309 C C . GLU A 1 195 ? -30.378 -47.619 14.834 1.00 21.34 195 GLU A C 1
ATOM 1310 O O . GLU A 1 195 ? -31.436 -46.980 14.926 1.00 24.34 195 GLU A O 1
ATOM 1316 N N . GLY A 1 196 ? -30.232 -48.781 14.225 1.00 23.87 196 GLY A N 1
ATOM 1317 C CA . GLY A 1 196 ? -31.316 -49.423 13.447 1.00 22.14 196 GLY A CA 1
ATOM 1318 C C . GLY A 1 196 ? -32.420 -49.984 14.322 1.00 26.98 196 GLY A C 1
ATOM 1319 O O . GLY A 1 196 ? -33.469 -50.365 13.753 1.00 26.54 196 GLY A O 1
ATOM 1320 N N . LYS A 1 197 ? -32.223 -50.057 15.644 1.00 23.45 197 LYS A N 1
ATOM 1321 C CA . LYS A 1 197 ? -33.204 -50.646 16.596 1.00 25.74 197 LYS A CA 1
ATOM 1322 C C . LYS A 1 197 ? -34.063 -49.551 17.218 1.00 26.60 197 LYS A C 1
ATOM 1323 O O . LYS A 1 197 ? -34.997 -49.867 17.965 1.00 25.33 197 LYS A O 1
ATOM 1329 N N . ILE A 1 198 ? -33.774 -48.273 16.946 1.00 23.36 198 ILE A N 1
ATOM 1330 C CA . ILE A 1 198 ? -34.495 -47.156 17.614 1.00 23.83 198 ILE A CA 1
ATOM 1331 C C . ILE A 1 198 ? -35.916 -47.042 17.062 1.00 26.19 198 ILE A C 1
ATOM 1332 O O . ILE A 1 198 ? -36.066 -46.948 15.838 1.00 25.82 198 ILE A O 1
ATOM 1337 N N . SER A 1 199 ? -36.904 -46.913 17.945 1.00 30.58 199 SER A N 1
ATOM 1338 C CA . SER A 1 199 ? -38.331 -46.712 17.573 1.00 33.24 199 SER A CA 1
ATOM 1339 C C . SER A 1 199 ? -38.611 -45.262 17.188 1.00 32.79 199 SER A C 1
ATOM 1340 O O . SER A 1 199 ? -39.412 -45.049 16.263 1.00 38.06 199 SER A O 1
ATOM 1343 N N . SER A 1 200 ? -38.091 -44.293 17.951 1.00 29.42 200 SER A N 1
ATOM 1344 C CA . SER A 1 200 ? -38.441 -42.857 17.798 1.00 31.18 200 SER A CA 1
ATOM 1345 C C . SER A 1 200 ? -37.754 -42.328 16.553 1.00 29.10 200 SER A C 1
ATOM 1346 O O . SER A 1 200 ? -36.536 -42.404 16.470 1.00 28.78 200 SER A O 1
ATOM 1349 N N . PRO A 1 201 ?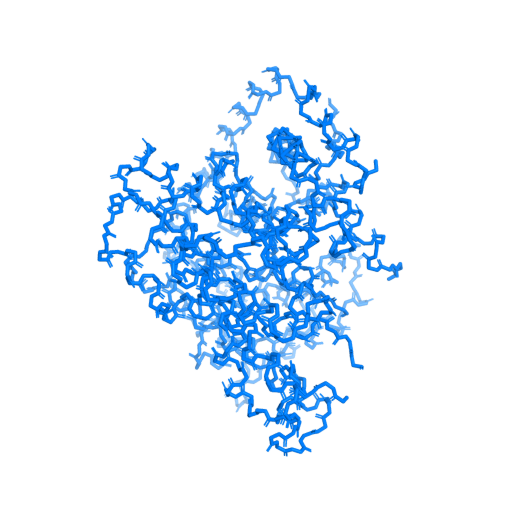 -38.483 -41.909 15.504 1.00 28.62 201 PRO A N 1
ATOM 1350 C CA . PRO A 1 201 ? -37.830 -41.424 14.294 1.00 28.89 201 PRO A CA 1
ATOM 1351 C C . PRO A 1 201 ? -36.927 -40.215 14.574 1.00 26.62 201 PRO A C 1
ATOM 1352 O O . PRO A 1 201 ? -35.884 -40.131 13.984 1.00 26.43 201 PRO A O 1
ATOM 1356 N N . ASN A 1 202 ? -37.334 -39.337 15.480 1.00 26.23 202 ASN A N 1
ATOM 1357 C CA . ASN A 1 202 ? -36.497 -38.159 15.843 1.00 26.34 202 ASN A CA 1
ATOM 1358 C C . ASN A 1 202 ? -35.189 -38.620 16.491 1.00 25.68 202 ASN A C 1
ATOM 1359 O O . ASN A 1 202 ? -34.104 -38.123 16.085 1.00 22.87 202 ASN A O 1
ATOM 1364 N N . LEU A 1 203 ? -35.246 -39.530 17.454 1.00 23.17 203 LEU A N 1
ATOM 1365 C CA . LEU A 1 203 ? -34.038 -40.040 18.135 1.00 22.47 203 LEU A CA 1
ATOM 1366 C C . LEU A 1 203 ? -33.119 -40.727 17.132 1.00 24.54 203 LEU A C 1
ATOM 1367 O O . LEU A 1 203 ? -31.885 -40.534 17.201 1.00 21.85 203 LEU A O 1
ATOM 1372 N N . ALA A 1 204 ? -33.669 -41.494 16.196 1.00 22.69 204 ALA A N 1
ATOM 1373 C CA . ALA A 1 204 ? -32.846 -42.153 15.162 1.00 23.60 204 ALA A CA 1
ATOM 1374 C C . ALA A 1 204 ? -32.098 -41.086 14.336 1.00 20.43 204 ALA A C 1
ATOM 1375 O O . ALA A 1 204 ? -30.918 -41.304 14.054 1.00 22.88 204 ALA A O 1
ATOM 1377 N N . LYS A 1 205 ? -32.780 -40.010 13.941 1.00 22.96 205 LYS A N 1
ATOM 1378 C CA . LYS A 1 205 ? -32.175 -38.899 13.166 1.00 21.31 205 LYS A CA 1
ATOM 1379 C C . LYS A 1 205 ? -31.032 -38.291 13.977 1.00 20.30 205 LYS A C 1
ATOM 1380 O O . LYS A 1 205 ? -29.956 -37.993 13.393 1.00 20.34 205 LYS A O 1
ATOM 1386 N N . ILE A 1 206 ? -31.271 -38.081 15.261 1.00 19.98 206 ILE A N 1
ATOM 1387 C CA . ILE A 1 206 ? -30.267 -37.463 16.170 1.00 20.15 206 ILE A CA 1
ATOM 1388 C C . ILE A 1 206 ? -29.064 -38.391 16.268 1.00 19.03 206 ILE A C 1
ATOM 1389 O O . ILE A 1 206 ? -27.928 -37.923 16.158 1.00 18.28 206 ILE A O 1
ATOM 1394 N N . VAL A 1 207 ? -29.277 -39.688 16.465 1.00 17.91 207 VAL A N 1
ATOM 1395 C CA . VAL A 1 207 ? -28.146 -40.642 16.563 1.00 18.80 207 VAL A CA 1
ATOM 1396 C C . VAL A 1 207 ? -27.355 -40.695 15.243 1.00 18.97 207 VAL A C 1
ATOM 1397 O O . VAL A 1 207 ? -26.121 -40.690 15.286 1.00 18.24 207 VAL A O 1
ATOM 1401 N N . HIS A 1 208 ? -28.019 -40.779 14.089 1.00 17.62 208 HIS A N 1
ATOM 1402 C CA . HIS A 1 208 ? -27.356 -40.732 12.773 1.00 17.30 208 HIS A CA 1
ATOM 1403 C C . HIS A 1 208 ? -26.451 -39.486 12.713 1.00 15.85 208 HIS A C 1
ATOM 1404 O O . HIS A 1 208 ? -25.285 -39.586 12.305 1.00 18.55 208 HIS A O 1
ATOM 1411 N N . HIS A 1 209 ? -27.028 -38.357 13.069 1.00 17.20 209 HIS A N 1
ATOM 1412 C CA . HIS A 1 209 ? -26.327 -37.045 12.995 1.00 17.32 209 HIS A CA 1
ATOM 1413 C C . HIS A 1 209 ? -25.065 -37.100 13.875 1.00 17.88 209 HIS A C 1
ATOM 1414 O O . HIS A 1 209 ? -23.969 -36.610 13.455 1.00 17.23 209 HIS A O 1
ATOM 1421 N N . ALA A 1 210 ? -25.206 -37.626 15.084 1.00 17.64 210 ALA A N 1
ATOM 1422 C CA . ALA A 1 210 ? -24.104 -37.718 16.061 1.00 19.00 210 ALA A CA 1
ATOM 1423 C C . ALA A 1 210 ? -22.990 -38.621 15.540 1.00 17.12 210 ALA A C 1
ATOM 1424 O O . ALA A 1 210 ? -21.834 -38.276 15.684 1.00 16.74 210 ALA A O 1
ATOM 1426 N N . LEU A 1 211 ? -23.289 -39.780 14.952 1.00 16.80 211 LEU A N 1
ATOM 1427 C CA . LEU A 1 211 ? -22.255 -40.679 14.431 1.00 18.20 211 LEU A CA 1
ATOM 1428 C C . LEU A 1 211 ? -21.514 -39.990 13.268 1.00 16.76 211 LEU A C 1
ATOM 1429 O O . LEU A 1 211 ? -20.342 -40.248 13.087 1.00 19.51 211 LEU A O 1
ATOM 1434 N N . ASP A 1 212 ? -22.170 -39.096 12.528 1.00 17.92 212 ASP A N 1
ATOM 1435 C CA . ASP A 1 212 ? -21.494 -38.350 11.447 1.00 17.17 212 ASP A CA 1
ATOM 1436 C C . ASP A 1 212 ? -20.467 -37.405 12.096 1.00 16.78 212 ASP A C 1
ATOM 1437 O O . ASP A 1 212 ? -19.314 -37.372 11.650 1.00 18.02 212 ASP A O 1
ATOM 1442 N N . LEU A 1 213 ? -20.910 -36.594 13.033 1.00 15.70 213 LEU A N 1
ATOM 1443 C CA . LEU A 1 213 ? -20.017 -35.665 13.788 1.00 16.06 213 LEU A CA 1
ATOM 1444 C C . LEU A 1 213 ? -20.615 -35.442 15.163 1.00 14.37 213 LEU A C 1
ATOM 1445 O O . LEU A 1 213 ? -21.773 -35.048 15.277 1.00 13.71 213 LEU A O 1
ATOM 1450 N N . PRO A 1 214 ? -19.807 -35.541 16.246 1.00 15.35 214 PRO A N 1
ATOM 1451 C CA . PRO A 1 214 ? -20.300 -35.189 17.563 1.00 14.58 214 PRO A CA 1
ATOM 1452 C C . PRO A 1 214 ? -20.606 -33.693 17.622 1.00 15.11 214 PRO A C 1
ATOM 1453 O O . PRO A 1 214 ? -19.997 -32.872 16.912 1.00 14.11 214 PRO A O 1
ATOM 1457 N N . LEU A 1 215 ? -21.476 -33.328 18.536 1.00 15.87 215 LEU A N 1
ATOM 1458 C CA . LEU A 1 215 ? -21.931 -31.939 18.680 1.00 14.45 215 LEU A CA 1
ATOM 1459 C C . LEU A 1 215 ? -20.726 -31.040 18.960 1.00 13.64 215 LEU A C 1
ATOM 1460 O O . LEU A 1 215 ? -20.645 -29.941 18.400 1.00 14.19 215 LEU A O 1
ATOM 1465 N N . HIS A 1 216 ? -19.781 -31.526 19.762 1.00 13.05 216 HIS A N 1
ATOM 1466 C CA . HIS A 1 216 ? -18.574 -30.727 20.086 1.00 13.33 216 HIS A CA 1
ATOM 1467 C C . HIS A 1 216 ? -17.860 -30.280 18.820 1.00 12.94 216 HIS A C 1
ATOM 1468 O O . HIS A 1 216 ? -17.114 -29.268 18.896 1.00 13.44 216 HIS A O 1
ATOM 1475 N N . TRP A 1 217 ? -17.916 -31.044 17.739 1.00 13.18 217 TRP A N 1
ATOM 1476 C CA . TRP A 1 217 ? -17.139 -30.792 16.503 1.00 13.79 217 TRP A CA 1
ATOM 1477 C C . TRP A 1 217 ? -17.991 -30.064 15.455 1.00 13.47 217 TRP A C 1
ATOM 1478 O O . TRP A 1 217 ? -17.479 -29.833 14.346 1.00 14.76 217 TRP A O 1
ATOM 1489 N N . ARG A 1 218 ? -19.248 -29.773 15.738 1.00 13.13 218 ARG A N 1
ATOM 1490 C CA . ARG A 1 218 ? -20.136 -29.157 14.713 1.00 13.81 218 ARG A CA 1
ATOM 1491 C C . ARG A 1 218 ? -20.112 -27.627 14.762 1.00 13.74 218 ARG A C 1
ATOM 1492 O O . ARG A 1 218 ? -20.068 -27.026 15.862 1.00 15.23 218 ARG A O 1
ATOM 1500 N N . ALA A 1 219 ? -20.236 -27.005 13.598 1.00 13.70 219 ALA A N 1
ATOM 1501 C CA . ALA A 1 219 ? -20.294 -25.540 13.487 1.00 14.54 219 ALA A CA 1
ATOM 1502 C C . ALA A 1 219 ? -21.641 -25.062 14.022 1.00 14.80 219 ALA A C 1
ATOM 1503 O O . ALA A 1 219 ? -22.697 -25.600 13.624 1.00 13.98 219 ALA A O 1
ATOM 1505 N N . ILE A 1 220 ? -21.609 -24.069 14.902 1.00 13.64 220 ILE A N 1
ATOM 1506 C CA . ILE A 1 220 ? -22.794 -23.627 15.675 1.00 13.22 220 ILE A CA 1
ATOM 1507 C C . ILE A 1 220 ? -23.939 -23.199 14.737 1.00 13.99 220 ILE A C 1
ATOM 1508 O O . ILE A 1 220 ? -25.103 -23.613 14.948 1.00 14.32 220 ILE A O 1
ATOM 1513 N N . ARG A 1 221 ? -23.688 -22.304 13.794 1.00 12.30 221 ARG A N 1
ATOM 1514 C CA . ARG A 1 221 ? -24.803 -21.699 13.019 1.00 13.82 221 ARG A CA 1
ATOM 1515 C C . ARG A 1 221 ? -25.474 -22.788 12.188 1.00 14.63 221 ARG A C 1
ATOM 1516 O O . ARG A 1 221 ? -26.701 -22.721 11.999 1.00 14.80 221 ARG A O 1
ATOM 1524 N N . TYR A 1 222 ? -24.684 -23.658 11.550 1.00 13.73 222 TYR A N 1
ATOM 1525 C CA . TYR A 1 222 ? -25.219 -24.728 10.687 1.00 14.29 222 TYR A CA 1
ATOM 1526 C C . TYR A 1 222 ? -25.998 -25.716 11.547 1.00 14.59 222 TYR A C 1
ATOM 1527 O O . TYR A 1 222 ? -27.045 -26.165 11.105 1.00 15.07 222 TYR A O 1
ATOM 1536 N N . GLU A 1 223 ? -25.496 -26.059 12.718 1.00 13.63 223 GLU A N 1
ATOM 1537 C CA . GLU A 1 223 ? -26.210 -26.996 13.619 1.00 14.25 223 GLU A CA 1
ATOM 1538 C C . GLU A 1 223 ? -27.506 -26.344 14.090 1.00 13.96 223 GLU A C 1
ATOM 1539 O O . GLU A 1 223 ? -28.513 -27.092 14.236 1.00 14.83 223 GLU A O 1
ATOM 1545 N N . ALA A 1 224 ? -27.515 -25.042 14.343 1.00 13.48 224 ALA A N 1
ATOM 1546 C CA . ALA A 1 224 ? -28.738 -24.338 14.786 1.00 14.46 224 ALA A CA 1
ATOM 1547 C C . ALA A 1 224 ? -29.832 -24.575 13.736 1.00 15.30 224 ALA A C 1
ATOM 1548 O O . ALA A 1 224 ? -30.982 -24.872 14.112 1.00 17.38 224 ALA A O 1
ATOM 1550 N N . ARG A 1 225 ? -29.535 -24.393 12.449 1.00 14.69 225 ARG A N 1
ATOM 1551 C CA . ARG A 1 225 ? -30.604 -24.465 11.427 1.00 16.74 225 ARG A CA 1
ATOM 1552 C C . ARG A 1 225 ? -31.124 -25.900 11.348 1.00 17.98 225 ARG A C 1
ATOM 1553 O O . ARG A 1 225 ? -32.352 -26.079 11.254 1.00 18.09 225 ARG A O 1
ATOM 1561 N N . TRP A 1 226 ? -30.245 -26.892 11.439 1.00 15.71 226 TRP A N 1
ATOM 1562 C CA . TRP A 1 226 ? -30.645 -28.326 11.473 1.00 16.53 226 TRP A CA 1
ATOM 1563 C C . TRP A 1 226 ? -31.502 -28.578 12.707 1.00 17.04 226 TRP A C 1
ATOM 1564 O O . TRP A 1 226 ? -32.596 -29.234 12.625 1.00 17.11 226 TRP A O 1
ATOM 1575 N N . PHE A 1 227 ? -31.050 -28.122 13.861 1.00 15.20 227 PHE A N 1
ATOM 1576 C CA . PHE A 1 227 ? -31.691 -28.512 15.130 1.00 14.44 227 PHE A CA 1
ATOM 1577 C C . PHE A 1 227 ? -33.039 -27.809 15.328 1.00 16.49 227 PHE A C 1
ATOM 1578 O O . PHE A 1 227 ? -33.873 -28.358 16.071 1.00 17.67 227 PHE A O 1
ATOM 1586 N N . ILE A 1 228 ? -33.259 -26.635 14.750 1.00 16.17 228 ILE A N 1
ATOM 1587 C CA . ILE A 1 228 ? -34.577 -25.956 14.883 1.00 16.44 228 ILE A CA 1
ATOM 1588 C C . ILE A 1 228 ? -35.662 -26.919 14.400 1.00 18.80 228 ILE A C 1
ATOM 1589 O O . ILE A 1 228 ? -36.676 -27.079 15.103 1.00 20.10 228 ILE A O 1
ATOM 1594 N N . ASP A 1 229 ? -35.433 -27.588 13.293 1.00 16.55 229 ASP A N 1
ATOM 1595 C CA . ASP A 1 229 ? -36.471 -28.494 12.719 1.00 19.92 229 ASP A CA 1
ATOM 1596 C C . ASP A 1 229 ? -36.593 -29.735 13.601 1.00 20.82 229 ASP A C 1
ATOM 1597 O O . ASP A 1 229 ? -37.758 -30.234 13.823 1.00 22.44 229 ASP A O 1
ATOM 1602 N N . ILE A 1 230 ? -35.473 -30.274 14.082 1.00 18.59 230 ILE A N 1
ATOM 1603 C CA . ILE A 1 230 ? -35.485 -31.453 14.980 1.00 18.99 230 ILE A CA 1
ATOM 1604 C C . ILE A 1 230 ? -36.220 -31.092 16.273 1.00 19.44 230 ILE A C 1
ATOM 1605 O O . ILE A 1 230 ? -37.070 -31.891 16.743 1.00 19.72 230 ILE A O 1
ATOM 1610 N N . TYR A 1 231 ? -35.893 -29.961 16.872 1.00 16.80 231 TYR A N 1
ATOM 1611 C CA . TYR A 1 231 ? -36.439 -29.563 18.188 1.00 18.62 231 TYR A CA 1
ATOM 1612 C C . TYR A 1 231 ? -37.966 -29.456 18.097 1.00 21.16 231 TYR A C 1
ATOM 1613 O O . TYR A 1 231 ? -38.686 -29.858 19.059 1.00 22.22 231 TYR A O 1
ATOM 1622 N N . GLU A 1 232 ? -38.457 -28.883 17.021 1.00 20.26 232 GLU A N 1
ATOM 1623 C CA . GLU A 1 232 ? -39.909 -28.705 16.822 1.00 23.44 232 GLU A CA 1
ATOM 1624 C C . GLU A 1 232 ? -40.631 -30.058 16.958 1.00 24.61 232 GLU A C 1
ATOM 1625 O O . GLU A 1 232 ? -41.815 -30.052 17.385 1.00 26.99 232 GLU A O 1
ATOM 1631 N N . ASP A 1 233 ? -39.973 -31.166 16.627 1.00 25.34 233 ASP A N 1
ATOM 1632 C CA . ASP A 1 233 ? -40.575 -32.532 16.623 1.00 25.39 233 ASP A CA 1
ATOM 1633 C C . ASP A 1 233 ? -40.265 -33.283 17.917 1.00 26.08 233 ASP A C 1
ATOM 1634 O O . ASP A 1 233 ? -40.723 -34.435 18.049 1.00 28.67 233 ASP A O 1
ATOM 1639 N N . GLU A 1 234 ? -39.515 -32.704 18.848 1.00 24.16 234 GLU A N 1
ATOM 1640 C CA . GLU A 1 234 ? -39.170 -33.357 20.136 1.00 24.58 234 GLU A CA 1
ATOM 1641 C C . GLU A 1 234 ? -40.402 -33.331 21.049 1.00 27.24 234 GLU A C 1
ATOM 1642 O O . GLU A 1 234 ? -41.111 -32.319 21.076 1.00 25.83 234 GLU A O 1
ATOM 1648 N N . GLU A 1 235 ? -40.597 -34.368 21.851 1.00 37.30 235 GLU A N 1
ATOM 1649 C CA . GLU A 1 235 ? -41.805 -34.441 22.702 1.00 42.67 235 GLU A CA 1
ATOM 1650 C C . GLU A 1 235 ? -41.683 -33.422 23.843 1.00 38.56 235 GLU A C 1
ATOM 1651 O O . GLU A 1 235 ? -42.695 -32.823 24.177 1.00 38.31 235 GLU A O 1
ATOM 1657 N N . ASP A 1 236 ? -40.477 -33.145 24.334 1.00 40.16 236 ASP A N 1
ATOM 1658 C CA . ASP A 1 236 ? -40.301 -32.240 25.498 1.00 45.63 236 ASP A CA 1
ATOM 1659 C C . ASP A 1 236 ? -40.141 -30.790 25.020 1.00 36.72 236 ASP A C 1
ATOM 1660 O O . ASP A 1 236 ? -39.743 -29.980 25.845 1.00 35.14 236 ASP A O 1
ATOM 1665 N N . MET A 1 237 ? -40.419 -30.495 23.738 1.00 31.38 237 MET A N 1
ATOM 1666 C CA . MET A 1 237 ? -40.160 -29.177 23.084 1.00 26.83 237 MET A CA 1
ATOM 1667 C C . MET A 1 237 ? -40.867 -28.052 23.861 1.00 24.89 237 MET A C 1
ATOM 1668 O O . MET A 1 237 ? -42.067 -28.174 24.162 1.00 25.74 237 MET A O 1
ATOM 1673 N N . ASN A 1 238 ? -40.164 -26.958 24.140 1.00 22.38 238 ASN A N 1
ATOM 1674 C CA . ASN A 1 238 ? -40.735 -25.736 24.746 1.00 22.51 238 ASN A CA 1
ATOM 1675 C C . ASN A 1 238 ? -41.110 -24.781 23.618 1.00 22.94 238 ASN A C 1
ATOM 1676 O O . ASN A 1 238 ? -40.242 -24.262 22.915 1.00 19.51 238 ASN A O 1
ATOM 1681 N N . PRO A 1 239 ? -42.406 -24.493 23.373 1.00 20.98 239 PRO A N 1
ATOM 1682 C CA . PRO A 1 239 ? -42.782 -23.691 22.216 1.00 21.04 239 PRO A CA 1
ATOM 1683 C C . PRO A 1 239 ? -42.277 -22.250 22.281 1.00 19.46 239 PRO A C 1
ATOM 1684 O O . PRO A 1 239 ? -42.076 -21.673 21.227 1.00 21.87 239 PRO A O 1
ATOM 1688 N N . THR A 1 240 ? -42.145 -21.671 23.475 1.00 17.67 240 THR A N 1
ATOM 1689 C CA . THR A 1 240 ? -41.583 -20.315 23.641 1.00 20.92 240 THR A CA 1
ATOM 1690 C C . THR A 1 240 ? -40.144 -20.339 23.103 1.00 19.92 240 THR A C 1
ATOM 1691 O O . THR A 1 240 ? -39.776 -19.398 22.359 1.00 20.26 240 THR A O 1
ATOM 1695 N N . LEU A 1 241 ? -39.359 -21.313 23.537 1.00 19.02 241 LEU A N 1
ATOM 1696 C CA . LEU A 1 241 ? -37.933 -21.410 23.100 1.00 18.83 241 LEU A CA 1
ATOM 1697 C C . LEU A 1 241 ? -37.901 -21.632 21.583 1.00 19.77 241 LEU A C 1
ATOM 1698 O O . LEU A 1 241 ? -37.095 -20.982 20.885 1.00 18.80 241 LEU A O 1
ATOM 1703 N N . LEU A 1 242 ? -38.739 -22.515 21.052 1.00 17.95 242 LEU A N 1
ATOM 1704 C CA . LEU A 1 242 ? -38.737 -22.775 19.597 1.00 18.94 242 LEU A CA 1
ATOM 1705 C C . LEU A 1 242 ? -39.026 -21.475 18.844 1.00 20.52 242 LEU A C 1
ATOM 1706 O O . LEU A 1 242 ? -38.364 -21.189 17.840 1.00 19.47 242 LEU A O 1
ATOM 1711 N N . LYS A 1 243 ? -40.030 -20.715 19.286 1.00 19.50 243 LYS A N 1
ATOM 1712 C CA . LYS A 1 243 ? -40.447 -19.478 18.605 1.00 19.83 243 LYS A CA 1
ATOM 1713 C C . LYS A 1 243 ? -39.307 -18.471 18.636 1.00 20.36 243 LYS A C 1
ATOM 1714 O O . LYS A 1 243 ? -39.033 -17.843 17.600 1.00 21.03 243 LYS A O 1
ATOM 1720 N N . TYR A 1 244 ? -38.647 -18.360 19.776 1.00 18.58 244 TYR A N 1
ATOM 1721 C CA . TYR A 1 244 ? -37.502 -17.430 19.915 1.00 18.34 244 TYR A CA 1
ATOM 1722 C C . TYR A 1 244 ? -36.414 -17.886 18.939 1.00 17.59 244 TYR A C 1
ATOM 1723 O O . TYR A 1 244 ? -35.776 -17.051 18.276 1.00 18.71 244 TYR A O 1
ATOM 1732 N N . ALA A 1 245 ? -36.096 -19.165 18.952 1.00 19.06 245 ALA A N 1
ATOM 1733 C CA . ALA A 1 245 ? -35.029 -19.703 18.074 1.00 19.52 245 ALA A CA 1
ATOM 1734 C C . ALA A 1 245 ? -35.302 -19.331 16.622 1.00 20.51 245 ALA A C 1
ATOM 1735 O O . ALA A 1 245 ? -34.374 -18.949 15.916 1.00 18.13 245 ALA A O 1
ATOM 1737 N N . LYS A 1 246 ? -36.544 -19.490 16.140 1.00 18.91 246 LYS A N 1
ATOM 1738 C CA . LYS A 1 246 ? -36.874 -19.180 14.726 1.00 17.29 246 LYS A CA 1
ATOM 1739 C C . LYS A 1 246 ? -36.699 -17.687 14.468 1.00 20.30 246 LYS A C 1
ATOM 1740 O O . LYS A 1 246 ? -36.165 -17.322 13.380 1.00 18.47 246 LYS A O 1
ATOM 1746 N N . LEU A 1 247 ? -37.237 -16.828 15.341 1.00 19.69 247 LEU A N 1
ATOM 1747 C CA . LEU A 1 247 ? -37.228 -15.362 15.153 1.00 21.22 247 LEU A CA 1
ATOM 1748 C C . LEU A 1 247 ? -35.790 -14.853 15.220 1.00 20.46 247 LEU A C 1
ATOM 1749 O O . LEU A 1 247 ? -35.398 -14.066 14.336 1.00 20.84 247 LEU A O 1
ATOM 1754 N N . ASP A 1 248 ? -35.041 -15.286 16.222 1.00 19.36 248 ASP A N 1
ATOM 1755 C CA . ASP A 1 248 ? -33.625 -14.874 16.349 1.00 18.55 248 ASP A CA 1
ATOM 1756 C C . ASP A 1 248 ? -32.892 -15.361 15.114 1.00 17.58 248 ASP A C 1
ATOM 1757 O O . ASP A 1 248 ? -32.040 -14.602 14.611 1.00 18.13 248 ASP A O 1
ATOM 1762 N N . PHE A 1 249 ? -33.181 -16.572 14.637 1.00 17.89 249 PHE A N 1
ATOM 1763 C CA . PHE A 1 249 ? -32.480 -17.104 13.439 1.00 18.10 249 PHE A CA 1
ATOM 1764 C C . PHE A 1 249 ? -32.683 -16.137 12.270 1.00 18.42 249 PHE A C 1
ATOM 1765 O O . PHE A 1 249 ? -31.727 -15.714 11.619 1.00 17.61 249 PHE A O 1
ATOM 1773 N N . ASN A 1 250 ? -33.925 -15.731 12.042 1.00 18.66 250 ASN A N 1
ATOM 1774 C CA . ASN A 1 250 ? -34.267 -14.862 10.895 1.00 18.54 250 ASN A CA 1
ATOM 1775 C C . ASN A 1 250 ? -33.625 -13.487 11.068 1.00 18.88 250 ASN A C 1
ATOM 1776 O O . ASN A 1 250 ? -33.175 -12.915 10.057 1.00 20.36 250 ASN A O 1
ATOM 1781 N N . ILE A 1 251 ? -33.628 -12.939 12.278 1.00 16.84 251 ILE A N 1
ATOM 1782 C CA . ILE A 1 251 ? -33.052 -11.601 12.551 1.00 17.96 251 ILE A CA 1
ATOM 1783 C C . ILE A 1 251 ? -31.550 -11.671 12.272 1.00 18.15 251 ILE A C 1
ATOM 1784 O O . ILE A 1 251 ? -31.029 -10.803 11.528 1.00 19.22 251 ILE A O 1
ATOM 1789 N N . VAL A 1 252 ? -30.891 -12.721 12.768 1.00 17.95 252 VAL A N 1
ATOM 1790 C CA . VAL A 1 252 ? -29.417 -12.835 12.541 1.00 17.66 252 VAL A CA 1
ATOM 1791 C C . VAL A 1 252 ? -29.173 -12.997 11.036 1.00 18.22 252 VAL A C 1
ATOM 1792 O O . VAL A 1 252 ? -28.253 -12.357 10.483 1.00 17.38 252 VAL A O 1
ATOM 1796 N N . GLN A 1 253 ? -29.985 -13.783 10.360 1.00 16.84 253 GLN A N 1
ATOM 1797 C CA . GLN A 1 253 ? -29.820 -14.052 8.916 1.00 16.97 253 GLN A CA 1
ATOM 1798 C C . GLN A 1 253 ? -29.936 -12.741 8.142 1.00 17.68 253 GLN A C 1
ATOM 1799 O O . GLN A 1 253 ? -29.252 -12.590 7.134 1.00 18.36 253 GLN A O 1
ATOM 1805 N N . SER A 1 254 ? -30.762 -11.804 8.597 1.00 18.24 254 SER A N 1
ATOM 1806 C CA . SER A 1 254 ? -30.889 -10.497 7.896 1.00 18.82 254 SER A CA 1
ATOM 1807 C C . SER A 1 254 ? -29.561 -9.752 7.898 1.00 19.23 254 SER A C 1
ATOM 1808 O O . SER A 1 254 ? -29.228 -9.125 6.862 1.00 20.93 254 SER A O 1
ATOM 1811 N N . PHE A 1 255 ? -28.801 -9.816 8.986 1.00 17.44 255 PHE A N 1
ATOM 1812 C CA . PHE A 1 255 ? -27.443 -9.224 9.038 1.00 17.60 255 PHE A CA 1
ATOM 1813 C C . PHE A 1 255 ? -26.573 -9.944 8.003 1.00 18.49 255 PHE A C 1
ATOM 1814 O O . PHE A 1 255 ? -25.811 -9.289 7.301 1.00 18.23 255 PHE A O 1
ATOM 1822 N N . HIS A 1 256 ? -26.563 -11.275 7.994 1.00 15.94 256 HIS A N 1
ATOM 1823 C CA . HIS A 1 256 ? -25.722 -12.055 7.055 1.00 15.44 256 HIS A CA 1
ATOM 1824 C C . HIS A 1 256 ? -26.018 -11.622 5.615 1.00 18.17 256 HIS A C 1
ATOM 1825 O O . HIS A 1 256 ? -25.087 -11.527 4.802 1.00 16.88 256 HIS A O 1
ATOM 1832 N N . GLN A 1 257 ? -27.296 -11.485 5.266 1.00 17.75 257 GLN A N 1
ATOM 1833 C CA . GLN A 1 257 ? -27.678 -11.097 3.889 1.00 18.41 257 GLN A CA 1
ATOM 1834 C C . GLN A 1 257 ? -27.085 -9.725 3.544 1.00 17.16 257 GLN A C 1
ATOM 1835 O O . GLN A 1 257 ? -26.536 -9.597 2.430 1.00 19.31 257 GLN A O 1
ATOM 1841 N N . ALA A 1 258 ? -27.158 -8.754 4.442 1.00 16.97 258 ALA A N 1
ATOM 1842 C CA . ALA A 1 258 ? -26.566 -7.418 4.202 1.00 18.37 258 ALA A CA 1
ATOM 1843 C C . ALA A 1 258 ? -25.032 -7.521 4.035 1.00 19.37 258 ALA A C 1
ATOM 1844 O O . ALA A 1 258 ? -24.474 -6.845 3.167 1.00 20.64 258 ALA A O 1
ATOM 1846 N N . GLU A 1 259 ? -24.381 -8.388 4.804 1.00 17.16 259 GLU A N 1
ATOM 1847 C CA . GLU A 1 259 ? -22.923 -8.619 4.715 1.00 16.56 259 GLU A CA 1
ATOM 1848 C C . GLU A 1 259 ? -22.580 -9.250 3.368 1.00 16.25 259 GLU A C 1
ATOM 1849 O O . GLU A 1 259 ? -21.590 -8.828 2.713 1.00 17.61 259 GLU A O 1
ATOM 1855 N N . ILE A 1 260 ? -23.322 -10.260 2.951 1.00 16.53 260 ILE A N 1
ATOM 1856 C CA . ILE A 1 260 ? -23.067 -10.945 1.669 1.00 17.92 260 ILE A CA 1
ATOM 1857 C C . ILE A 1 260 ? -23.198 -9.913 0.543 1.00 17.70 260 ILE A C 1
ATOM 1858 O O . ILE A 1 260 ? -22.400 -9.972 -0.362 1.00 18.21 260 ILE A O 1
ATOM 1863 N N . GLY A 1 261 ? -24.186 -9.036 0.613 1.00 18.94 261 GLY A N 1
ATOM 1864 C CA . GLY A 1 261 ? -24.363 -8.017 -0.440 1.00 19.09 261 GLY A CA 1
ATOM 1865 C C . GLY A 1 261 ? -23.113 -7.166 -0.553 1.00 18.47 261 GLY A C 1
ATOM 1866 O O . GLY A 1 261 ? -22.583 -6.977 -1.674 1.00 19.38 261 GLY A O 1
ATOM 1867 N N . ARG A 1 262 ? -22.635 -6.654 0.563 1.00 18.05 262 ARG A N 1
ATOM 1868 C CA . ARG A 1 262 ? -21.432 -5.789 0.603 1.00 18.97 262 ARG A CA 1
ATOM 1869 C C . ARG A 1 262 ? -20.247 -6.589 0.047 1.00 17.89 262 ARG A C 1
ATOM 1870 O O . ARG A 1 262 ? -19.415 -6.019 -0.700 1.00 17.75 262 ARG A O 1
ATOM 1878 N N . LEU A 1 263 ? -20.058 -7.823 0.513 1.00 18.45 263 LEU A N 1
ATOM 1879 C CA . LEU A 1 263 ? -18.888 -8.617 0.108 1.00 17.58 263 LEU A CA 1
ATOM 1880 C C . LEU A 1 263 ? -18.957 -8.961 -1.363 1.00 17.50 263 LEU A C 1
ATOM 1881 O O . LEU A 1 263 ? -17.928 -8.932 -1.996 1.00 17.10 263 LEU A O 1
ATOM 1886 N N . ALA A 1 264 ? -20.137 -9.290 -1.897 1.00 17.69 264 ALA A N 1
ATOM 1887 C CA . ALA A 1 264 ? -20.291 -9.604 -3.327 1.00 17.70 264 ALA A CA 1
ATOM 1888 C C . ALA A 1 264 ? -19.994 -8.352 -4.164 1.00 17.36 264 ALA A C 1
ATOM 1889 O O . ALA A 1 264 ? -19.330 -8.513 -5.182 1.00 19.00 264 ALA A O 1
ATOM 1891 N N . ARG A 1 265 ? -20.463 -7.182 -3.730 1.00 17.48 265 ARG A N 1
ATOM 1892 C CA . ARG A 1 265 ? -20.155 -5.907 -4.441 1.00 17.64 265 ARG A CA 1
ATOM 1893 C C . ARG A 1 265 ? -18.660 -5.622 -4.388 1.00 19.53 265 ARG A C 1
ATOM 1894 O O . ARG A 1 265 ? -18.062 -5.209 -5.427 1.00 20.26 265 ARG A O 1
ATOM 1902 N N . TRP A 1 266 ? -18.038 -5.847 -3.245 1.00 16.76 266 TRP A N 1
ATOM 1903 C CA . TRP A 1 266 ? -16.567 -5.717 -3.134 1.00 16.68 266 TRP A CA 1
ATOM 1904 C C . TRP A 1 266 ? -15.904 -6.670 -4.128 1.00 16.44 266 TRP A C 1
ATOM 1905 O O . TRP A 1 266 ? -14.988 -6.259 -4.862 1.00 17.87 266 TRP A O 1
ATOM 1916 N N . TRP A 1 267 ? -16.250 -7.946 -4.105 1.00 16.20 267 TRP A N 1
ATOM 1917 C CA . TRP A 1 267 ? -15.564 -8.977 -4.907 1.00 15.73 267 TRP A CA 1
ATOM 1918 C C . TRP A 1 267 ? -15.670 -8.658 -6.403 1.00 17.82 267 TRP A C 1
ATOM 1919 O O . TRP A 1 267 ? -14.659 -8.767 -7.121 1.00 17.66 267 TRP A O 1
ATOM 1930 N N . VAL A 1 268 ? -16.880 -8.367 -6.870 1.00 19.42 268 VAL A N 1
ATOM 1931 C CA . VAL A 1 268 ? -17.079 -7.937 -8.285 1.00 20.68 268 VAL A CA 1
ATOM 1932 C C . VAL A 1 268 ? -16.210 -6.695 -8.538 1.00 18.24 268 VAL A C 1
ATOM 1933 O O . VAL A 1 268 ? -15.626 -6.591 -9.635 1.00 21.56 268 VAL A O 1
ATOM 1937 N N . GLY A 1 269 ? -16.137 -5.771 -7.592 1.00 19.20 269 GLY A N 1
ATOM 1938 C CA . GLY A 1 269 ? -15.293 -4.565 -7.730 1.00 20.83 269 GLY A CA 1
ATOM 1939 C C . GLY A 1 269 ? -13.832 -4.910 -7.938 1.00 22.28 269 GLY A C 1
ATOM 1940 O O . GLY A 1 269 ? -13.110 -4.121 -8.590 1.00 22.95 269 GLY A O 1
ATOM 1941 N N . THR A 1 270 ? -13.359 -6.004 -7.338 1.00 17.85 270 THR A N 1
ATOM 1942 C CA . THR A 1 270 ? -11.947 -6.437 -7.485 1.00 17.19 270 THR A CA 1
ATOM 1943 C C . THR A 1 270 ? -11.689 -7.042 -8.860 1.00 18.00 270 THR A C 1
ATOM 1944 O O . THR A 1 270 ? -10.510 -7.181 -9.240 1.00 19.00 270 THR A O 1
ATOM 1948 N N . GLY A 1 271 ? -12.738 -7.514 -9.532 1.00 20.50 271 GLY A N 1
ATOM 1949 C CA . GLY A 1 271 ? -12.598 -8.237 -10.795 1.00 21.54 271 GLY A CA 1
ATOM 1950 C C . GLY A 1 271 ? -12.101 -9.654 -10.617 1.00 24.14 271 GLY A C 1
ATOM 1951 O O . GLY A 1 271 ? -11.948 -10.353 -11.633 1.00 21.90 271 GLY A O 1
ATOM 1952 N N . LEU A 1 272 ? -11.865 -10.126 -9.385 1.00 20.47 272 LEU A N 1
ATOM 1953 C CA . LEU A 1 272 ? -11.326 -11.491 -9.191 1.00 17.70 272 LEU A CA 1
ATOM 1954 C C . LEU A 1 272 ? -12.433 -12.524 -9.481 1.00 20.54 272 LEU A C 1
ATOM 1955 O O . LEU A 1 272 ? -12.090 -13.684 -9.657 1.00 26.84 272 LEU A O 1
ATOM 1960 N N . ASP A 1 273 ? -13.685 -12.115 -9.517 1.00 22.08 273 ASP A N 1
ATOM 1961 C CA . ASP A 1 273 ? -14.789 -13.051 -9.862 1.00 25.03 273 ASP A CA 1
ATOM 1962 C C . ASP A 1 273 ? -14.615 -13.524 -11.307 1.00 29.52 273 ASP A C 1
ATOM 1963 O O . ASP A 1 273 ? -15.149 -14.598 -11.625 1.00 30.38 273 ASP A O 1
ATOM 1968 N N . LYS A 1 274 ? -13.909 -12.759 -12.136 1.00 28.05 274 LYS A N 1
ATOM 1969 C CA . LYS A 1 274 ? -13.759 -13.046 -13.595 1.00 28.63 274 LYS A CA 1
ATOM 1970 C C . LYS A 1 274 ? -12.507 -13.875 -13.849 1.00 33.31 274 LYS A C 1
ATOM 1971 O O . LYS A 1 274 ? -12.269 -14.228 -15.011 1.00 38.26 274 LYS A O 1
ATOM 1977 N N . LEU A 1 275 ? -11.627 -14.033 -12.867 1.00 35.19 275 LEU A N 1
ATOM 1978 C CA . LEU A 1 275 ? -10.356 -14.747 -13.120 1.00 43.11 275 LEU A CA 1
ATOM 1979 C C . LEU A 1 275 ? -10.632 -16.249 -13.139 1.00 46.09 275 LEU A C 1
ATOM 1980 O O . LEU A 1 275 ? -11.696 -16.710 -12.730 1.00 46.51 275 LEU A O 1
ATOM 1985 N N . PRO A 1 276 ? -9.731 -17.033 -13.762 1.00 51.20 276 PRO A N 1
ATOM 1986 C CA . PRO A 1 276 ? -9.845 -18.496 -13.789 1.00 59.03 276 PRO A CA 1
ATOM 1987 C C . PRO A 1 276 ? -9.989 -19.170 -12.407 1.00 61.25 276 PRO A C 1
ATOM 1988 O O . PRO A 1 276 ? -10.859 -20.006 -12.252 1.00 69.62 276 PRO A O 1
ATOM 1992 N N . PHE A 1 277 ? -9.161 -18.776 -11.436 1.00 60.48 277 PHE A N 1
ATOM 1993 C CA . PHE A 1 277 ? -9.030 -19.406 -10.087 1.00 61.01 277 PHE A CA 1
ATOM 1994 C C . PHE A 1 277 ? -10.372 -19.477 -9.331 1.00 58.75 277 PHE A C 1
ATOM 1995 O O . PHE A 1 277 ? -11.296 -18.668 -9.595 1.00 57.01 277 PHE A O 1
ATOM 2003 N N . ALA A 1 278 ? -10.403 -20.361 -8.323 1.00 54.01 278 ALA A N 1
ATOM 2004 C CA . ALA A 1 278 ? -11.368 -20.423 -7.192 1.00 57.31 278 ALA A CA 1
ATOM 2005 C C . ALA A 1 278 ? -12.729 -19.846 -7.600 1.00 57.69 278 ALA A C 1
ATOM 2006 O O . ALA A 1 278 ? -13.293 -19.004 -6.853 1.00 47.99 278 ALA A O 1
ATOM 2008 N N . ARG A 1 279 ? -13.316 -20.399 -8.660 1.00 57.19 279 ARG A N 1
ATOM 2009 C CA . ARG A 1 279 ? -14.782 -20.349 -8.866 1.00 54.92 279 ARG A CA 1
ATOM 2010 C C . ARG A 1 279 ? -15.459 -20.462 -7.493 1.00 50.20 279 ARG A C 1
ATOM 2011 O O . ARG A 1 279 ? -15.117 -21.387 -6.733 1.00 42.64 279 ARG A O 1
ATOM 2019 N N . ASN A 1 280 ? -16.308 -19.493 -7.151 1.00 46.33 280 ASN A N 1
ATOM 2020 C CA . ASN A 1 280 ? -17.177 -19.528 -5.944 1.00 38.21 280 ASN A CA 1
ATOM 2021 C C . ASN A 1 280 ? -16.362 -19.312 -4.660 1.00 33.66 280 ASN A C 1
ATOM 2022 O O . ASN A 1 280 ? -16.879 -19.687 -3.597 1.00 26.72 280 ASN A O 1
ATOM 2027 N N . GLY A 1 281 ? -15.136 -18.796 -4.751 1.00 29.02 281 GLY A N 1
ATOM 2028 C CA . GLY A 1 281 ? -14.285 -18.557 -3.566 1.00 27.69 281 GLY A CA 1
ATOM 2029 C C . GLY A 1 281 ? -14.919 -17.584 -2.566 1.00 26.14 281 GLY A C 1
ATOM 2030 O O . GLY A 1 281 ? -14.698 -17.752 -1.366 1.00 22.08 281 GLY A O 1
ATOM 2031 N N . LEU A 1 282 ? -15.556 -16.507 -3.017 1.00 22.13 282 LEU A N 1
ATOM 2032 C CA . LEU A 1 282 ? -16.144 -15.497 -2.111 1.00 20.71 282 LEU A CA 1
ATOM 2033 C C . LEU A 1 282 ? -17.212 -16.179 -1.247 1.00 21.37 282 LEU A C 1
ATOM 2034 O O . LEU A 1 282 ? -17.185 -16.056 -0.006 1.00 17.79 282 LEU A O 1
ATOM 2039 N N . ILE A 1 283 ? -18.206 -16.789 -1.866 1.00 21.22 283 ILE A N 1
ATOM 2040 C CA . ILE A 1 283 ? -19.315 -17.361 -1.058 1.00 22.00 283 ILE A CA 1
ATOM 2041 C C . ILE A 1 283 ? -18.796 -18.571 -0.261 1.00 20.23 283 ILE A C 1
ATOM 2042 O O . ILE A 1 283 ? -19.260 -18.711 0.890 1.00 21.60 283 ILE A O 1
ATOM 2047 N N . GLN A 1 284 ? -17.815 -19.335 -0.748 1.00 19.91 284 GLN A N 1
ATOM 2048 C CA . GLN A 1 284 ? -17.187 -20.476 0.001 1.00 21.72 284 GLN A CA 1
ATOM 2049 C C . GLN A 1 284 ? -16.553 -19.883 1.270 1.00 19.35 284 GLN A C 1
ATOM 2050 O O . GLN A 1 284 ? -16.743 -20.413 2.390 1.00 18.89 284 GLN A O 1
ATOM 2056 N N . SER A 1 285 ? -15.798 -18.808 1.105 1.00 16.96 285 SER A N 1
ATOM 2057 C CA . SER A 1 285 ? -15.124 -18.138 2.224 1.00 13.96 285 SER A CA 1
ATOM 2058 C C . SER A 1 285 ? -16.171 -17.702 3.228 1.00 13.30 285 SER A C 1
ATOM 2059 O O . SER A 1 285 ? -15.950 -17.881 4.477 1.00 13.17 285 SER A O 1
ATOM 2062 N N . TYR A 1 286 ? -17.198 -17.005 2.755 1.00 14.50 286 TYR A N 1
ATOM 2063 C CA . TYR A 1 286 ? -18.204 -16.447 3.688 1.00 13.20 286 TYR A CA 1
ATOM 2064 C C . TYR A 1 286 ? -18.888 -17.583 4.460 1.00 14.85 286 TYR A C 1
ATOM 2065 O O . TYR A 1 286 ? -19.093 -17.471 5.674 1.00 14.03 286 TYR A O 1
ATOM 2074 N N . MET A 1 287 ? -19.237 -18.659 3.771 1.00 16.10 287 MET A N 1
ATOM 2075 C CA . MET A 1 287 ? -19.888 -19.809 4.444 1.00 16.12 287 MET A CA 1
ATOM 2076 C C . MET A 1 287 ? -18.968 -20.374 5.528 1.00 16.50 287 MET A C 1
ATOM 2077 O O . MET A 1 287 ? -19.445 -20.713 6.630 1.00 15.75 287 MET A O 1
ATOM 2082 N N . TYR A 1 288 ? -17.685 -20.465 5.266 1.00 14.15 288 TYR A N 1
ATOM 2083 C CA . TYR A 1 288 ? -16.706 -20.917 6.288 1.00 15.66 288 TYR A CA 1
ATOM 2084 C C . TYR A 1 288 ? -16.642 -19.903 7.418 1.00 16.88 288 TYR A C 1
ATOM 2085 O O . TYR A 1 288 ? -16.615 -20.292 8.595 1.00 16.48 288 TYR A O 1
ATOM 2094 N N . ALA A 1 289 ? -16.632 -18.617 7.104 1.00 15.08 289 ALA A N 1
ATOM 2095 C CA . ALA A 1 289 ? -16.584 -17.542 8.115 1.00 14.58 289 ALA A CA 1
ATOM 2096 C C . ALA A 1 289 ? -17.779 -17.647 9.069 1.00 14.66 289 ALA A C 1
ATOM 2097 O O . ALA A 1 289 ? -17.592 -17.412 10.300 1.00 15.73 289 ALA A O 1
ATOM 2099 N N . ILE A 1 290 ? -18.959 -17.955 8.553 1.00 14.82 290 ILE A N 1
ATOM 2100 C CA . ILE A 1 290 ? -20.177 -18.130 9.392 1.00 14.76 290 ILE A CA 1
ATOM 2101 C C . ILE A 1 290 ? -19.925 -19.241 10.434 1.00 14.80 290 ILE A C 1
ATOM 2102 O O . ILE A 1 290 ? -20.405 -19.095 11.563 1.00 17.17 290 ILE A O 1
ATOM 2107 N N . GLY A 1 291 ? -19.177 -20.286 10.086 1.00 14.89 291 GLY A N 1
ATOM 2108 C CA . GLY A 1 291 ? -18.704 -21.300 11.057 1.00 15.47 291 GLY A CA 1
ATOM 2109 C C . GLY A 1 291 ? -17.818 -20.697 12.131 1.00 15.20 291 GLY A C 1
ATOM 2110 O O . GLY A 1 291 ? -17.932 -21.051 13.317 1.00 17.77 291 GLY A O 1
ATOM 2111 N N . MET A 1 292 ? -16.883 -19.847 11.750 1.00 14.28 292 MET A N 1
ATOM 2112 C CA . MET A 1 292 ? -15.959 -19.200 12.704 1.00 13.50 292 MET A CA 1
ATOM 2113 C C . MET A 1 292 ? -16.731 -18.276 13.651 1.00 14.60 292 MET A C 1
ATOM 2114 O O . MET A 1 292 ? -16.422 -18.240 14.853 1.00 14.80 292 MET A O 1
ATOM 2119 N N . LEU A 1 293 ? -17.616 -17.446 13.117 1.00 13.55 293 LEU A N 1
ATOM 2120 C CA . LEU A 1 293 ? -18.337 -16.430 13.932 1.00 13.71 293 LEU A CA 1
ATOM 2121 C C . LEU A 1 293 ? -19.599 -16.002 13.186 1.00 13.69 293 LEU A C 1
ATOM 2122 O O . LEU A 1 293 ? -19.511 -15.702 12.001 1.00 13.32 293 LEU A O 1
ATOM 2127 N N . PHE A 1 294 ? -20.761 -16.080 13.829 1.00 14.19 294 PHE A N 1
ATOM 2128 C CA . PHE A 1 294 ? -22.044 -15.752 13.177 1.00 13.81 294 PHE A CA 1
ATOM 2129 C C . PHE A 1 294 ? -22.757 -14.564 13.825 1.00 13.97 294 PHE A C 1
ATOM 2130 O O . PHE A 1 294 ? -23.725 -14.067 13.229 1.00 14.96 294 PHE A O 1
ATOM 2138 N N . GLU A 1 295 ? -22.360 -14.137 15.015 1.00 13.92 295 GLU A N 1
ATOM 2139 C CA . GLU A 1 295 ? -23.147 -13.136 15.788 1.00 15.42 295 GLU A CA 1
ATOM 2140 C C . GLU A 1 295 ? -23.218 -11.830 14.994 1.00 16.56 295 GLU A C 1
ATOM 2141 O O . GLU A 1 295 ? -22.223 -11.345 14.486 1.00 15.07 295 GLU A O 1
ATOM 2147 N N . PRO A 1 296 ? -24.380 -11.129 15.007 1.00 17.73 296 PRO A N 1
ATOM 2148 C CA . PRO A 1 296 ? -24.494 -9.822 14.377 1.00 18.03 296 PRO A CA 1
ATOM 2149 C C . PRO A 1 296 ? -23.479 -8.772 14.851 1.00 17.16 296 PRO A C 1
ATOM 2150 O O . PRO A 1 296 ? -22.941 -8.036 14.006 1.00 19.23 296 PRO A O 1
ATOM 2154 N N . HIS A 1 297 ? -23.161 -8.715 16.146 1.00 18.54 297 HIS A N 1
ATOM 2155 C CA . HIS A 1 297 ? -22.257 -7.647 16.652 1.00 19.55 297 HIS A CA 1
ATOM 2156 C C . HIS A 1 297 ? -20.850 -7.830 16.104 1.00 19.11 297 HIS A C 1
ATOM 2157 O O . HIS A 1 297 ? -20.061 -6.870 16.213 1.00 19.89 297 HIS A O 1
ATOM 2164 N N . LEU A 1 298 ? -20.538 -8.991 15.514 1.00 16.64 298 LEU A N 1
ATOM 2165 C CA . LEU A 1 298 ? -19.190 -9.227 14.950 1.00 17.21 298 LEU A CA 1
ATOM 2166 C C . LEU A 1 298 ? -19.231 -9.110 13.429 1.00 15.85 298 LEU A C 1
ATOM 2167 O O . LEU A 1 298 ? -18.317 -9.614 12.773 1.00 15.80 298 LEU A O 1
ATOM 2172 N N . GLY A 1 299 ? -20.239 -8.445 12.865 1.00 16.01 299 GLY A N 1
ATOM 2173 C CA . GLY A 1 299 ? -20.418 -8.355 11.410 1.00 15.20 299 GLY A CA 1
ATOM 2174 C C . GLY A 1 299 ? -19.204 -7.767 10.711 1.00 14.97 299 GLY A C 1
ATOM 2175 O O . GLY A 1 299 ? -18.798 -8.324 9.703 1.00 14.33 299 GLY A O 1
ATOM 2176 N N . GLU A 1 300 ? -18.654 -6.638 11.175 1.00 15.50 300 GLU A N 1
ATOM 2177 C CA . GLU A 1 300 ? -17.519 -6.019 10.450 1.00 15.92 300 GLU A CA 1
ATOM 2178 C C . GLU A 1 300 ? -16.302 -6.947 10.500 1.00 13.74 300 GLU A C 1
ATOM 2179 O O . GLU A 1 300 ? -15.616 -7.100 9.477 1.00 16.40 300 GLU A O 1
ATOM 2185 N N . VAL A 1 301 ? -16.015 -7.547 11.649 1.00 13.66 301 VAL A N 1
ATOM 2186 C CA . VAL A 1 301 ? -14.915 -8.522 11.753 1.00 14.82 301 VAL A CA 1
ATOM 2187 C C . VAL A 1 301 ? -15.168 -9.657 10.771 1.00 12.30 301 VAL A C 1
ATOM 2188 O O . VAL A 1 301 ? -14.219 -10.105 10.118 1.00 12.92 301 VAL A O 1
ATOM 2192 N N . ARG A 1 302 ? -16.364 -10.237 10.800 1.00 13.57 302 ARG A N 1
ATOM 2193 C CA . ARG A 1 302 ? -16.711 -11.362 9.908 1.00 13.26 302 ARG A CA 1
ATOM 2194 C C . ARG A 1 302 ? -16.468 -10.968 8.436 1.00 12.61 302 ARG A C 1
ATOM 2195 O O . ARG A 1 302 ? -15.949 -11.782 7.663 1.00 12.71 302 ARG A O 1
ATOM 2203 N N . GLU A 1 303 ? -16.926 -9.785 8.000 1.00 13.82 303 GLU A N 1
ATOM 2204 C CA . GLU A 1 303 ? -16.695 -9.357 6.605 1.00 14.26 303 GLU A CA 1
ATOM 2205 C C . GLU A 1 303 ? -15.191 -9.366 6.320 1.00 14.45 303 GLU A C 1
ATOM 2206 O O . GLU A 1 303 ? -14.785 -9.792 5.232 1.00 12.58 303 GLU A O 1
ATOM 2212 N N . MET A 1 304 ? -14.388 -8.837 7.225 1.00 13.94 304 MET A N 1
ATOM 2213 C CA . MET A 1 304 ? -12.934 -8.755 6.993 1.00 12.97 304 MET A CA 1
ATOM 2214 C C . MET A 1 304 ? -12.354 -10.171 6.926 1.00 12.81 304 MET A C 1
ATOM 2215 O O . MET A 1 304 ? -11.524 -10.474 6.060 1.00 13.37 304 MET A O 1
ATOM 2220 N N . GLU A 1 305 ? -12.751 -11.058 7.831 1.00 12.45 305 GLU A N 1
ATOM 2221 C CA . GLU A 1 305 ? -12.279 -12.466 7.784 1.00 12.85 305 GLU A CA 1
ATOM 2222 C C . GLU A 1 305 ? -12.657 -13.093 6.434 1.00 12.27 305 GLU A C 1
ATOM 2223 O O . GLU A 1 305 ? -11.853 -13.831 5.865 1.00 12.56 305 GLU A O 1
ATOM 2229 N N . ALA A 1 306 ? -13.879 -12.849 5.964 1.00 13.02 306 ALA A N 1
ATOM 2230 C CA . ALA A 1 306 ? -14.381 -13.406 4.704 1.00 12.89 306 ALA A CA 1
ATOM 2231 C C . ALA A 1 306 ? -13.542 -12.874 3.528 1.00 12.29 306 ALA A C 1
ATOM 2232 O O . ALA A 1 306 ? -13.249 -13.655 2.613 1.00 14.15 306 ALA A O 1
ATOM 2234 N N . LYS A 1 307 ? -13.200 -11.587 3.534 1.00 12.79 307 LYS A N 1
ATOM 2235 C CA . LYS A 1 307 ? -12.307 -11.033 2.484 1.00 13.19 307 LYS A CA 1
ATOM 2236 C C . LYS A 1 307 ? -10.991 -11.798 2.483 1.00 12.89 307 LYS A C 1
ATOM 2237 O O . LYS A 1 307 ? -10.519 -12.196 1.417 1.00 12.04 307 LYS A O 1
ATOM 2243 N N . VAL A 1 308 ? -10.365 -11.951 3.640 1.00 12.66 308 VAL A N 1
ATOM 2244 C CA . VAL A 1 308 ? -9.080 -12.677 3.727 1.00 12.56 308 VAL A CA 1
ATOM 2245 C C . VAL A 1 308 ? -9.247 -14.105 3.203 1.00 13.66 308 VAL A C 1
ATOM 2246 O O . VAL A 1 308 ? -8.400 -14.559 2.421 1.00 13.35 308 VAL A O 1
ATOM 2250 N N . GLY A 1 309 ? -10.287 -14.803 3.612 1.00 13.97 309 GLY A N 1
ATOM 2251 C CA . GLY A 1 309 ? -10.524 -16.174 3.158 1.00 12.98 309 GLY A CA 1
ATOM 2252 C C . GLY A 1 309 ? -10.715 -16.274 1.647 1.00 15.88 309 GLY A C 1
ATOM 2253 O O . GLY A 1 309 ? -10.214 -17.251 1.041 1.00 15.82 309 GLY A O 1
ATOM 2254 N N . ALA A 1 310 ? -11.379 -15.306 1.027 1.00 13.31 310 ALA A N 1
ATOM 2255 C CA . ALA A 1 310 ? -11.625 -15.284 -0.434 1.00 14.54 310 ALA A CA 1
ATOM 2256 C C . ALA A 1 310 ? -10.270 -15.115 -1.130 1.00 15.08 310 ALA A C 1
ATOM 2257 O O . ALA A 1 310 ? -9.971 -15.832 -2.127 1.00 16.01 310 ALA A O 1
ATOM 2259 N N . LEU A 1 311 ? -9.404 -14.282 -0.551 1.00 13.74 311 LEU A N 1
ATOM 2260 C CA . LEU A 1 311 ? -8.061 -14.063 -1.116 1.00 13.98 311 LEU A CA 1
ATOM 2261 C C . LEU A 1 311 ? -7.187 -15.290 -0.908 1.00 14.28 311 LEU A C 1
ATOM 2262 O O . LEU A 1 311 ? -6.397 -15.639 -1.804 1.00 15.41 311 LEU A O 1
ATOM 2267 N N . ILE A 1 312 ? -7.326 -15.965 0.218 1.00 14.67 312 ILE A N 1
ATOM 2268 C CA . ILE A 1 312 ? -6.554 -17.203 0.464 1.00 15.15 312 ILE A CA 1
ATOM 2269 C C . ILE A 1 312 ? -6.907 -18.236 -0.608 1.00 17.23 312 ILE A C 1
ATOM 2270 O O . ILE A 1 312 ? -5.993 -18.775 -1.207 1.00 17.46 312 ILE A O 1
ATOM 2275 N N . THR A 1 313 ? -8.171 -18.488 -0.853 1.00 17.18 313 THR A N 1
ATOM 2276 C CA . THR A 1 313 ? -8.547 -19.558 -1.811 1.00 19.01 313 THR A CA 1
ATOM 2277 C C . THR A 1 313 ? -8.073 -19.156 -3.217 1.00 21.33 31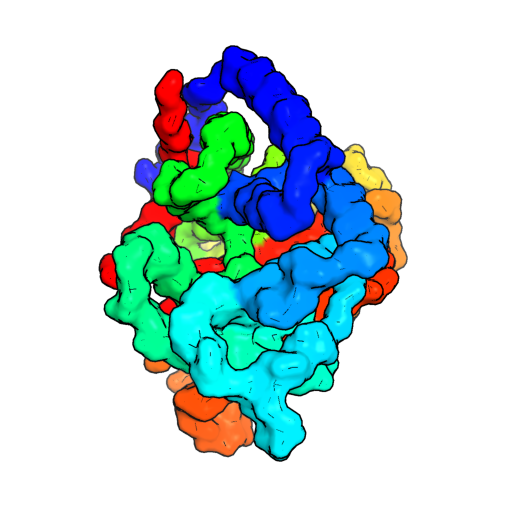3 THR A C 1
ATOM 2278 O O . THR A 1 313 ? -7.504 -20.016 -3.914 1.00 22.02 313 THR A O 1
ATOM 2282 N N . THR A 1 314 ? -8.201 -17.888 -3.597 1.00 17.48 314 THR A N 1
ATOM 2283 C CA . THR A 1 314 ? -7.727 -17.353 -4.895 1.00 18.27 314 THR A CA 1
ATOM 2284 C C . THR A 1 314 ? -6.213 -17.540 -5.012 1.00 17.70 314 THR A C 1
ATOM 2285 O O . THR A 1 314 ? -5.741 -18.031 -6.057 1.00 19.16 314 THR A O 1
ATOM 2289 N N . ILE A 1 315 ? -5.441 -17.086 -4.031 1.00 15.16 315 ILE A N 1
ATOM 2290 C CA . ILE A 1 315 ? -3.966 -17.077 -4.133 1.00 14.94 315 ILE A CA 1
ATOM 2291 C C . ILE A 1 315 ? -3.404 -18.502 -3.967 1.00 15.09 315 ILE A C 1
ATOM 2292 O O . ILE A 1 315 ? -2.383 -18.807 -4.615 1.00 18.94 315 ILE A O 1
ATOM 2297 N N . ASP A 1 316 ? -4.102 -19.362 -3.241 1.00 16.63 316 ASP A N 1
ATOM 2298 C CA . ASP A 1 316 ? -3.804 -20.822 -3.185 1.00 19.31 316 ASP A CA 1
ATOM 2299 C C . ASP A 1 316 ? -3.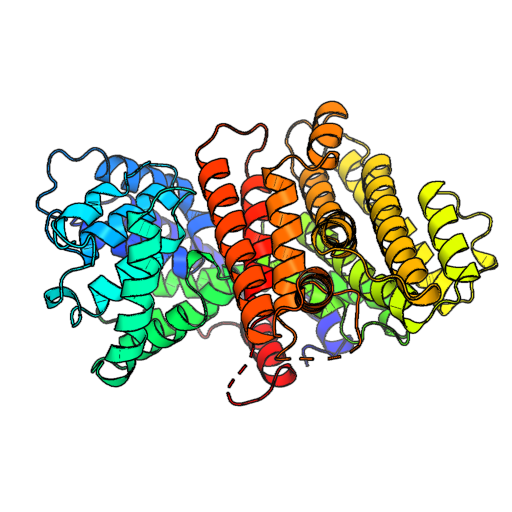775 -21.336 -4.630 1.00 21.01 316 ASP A C 1
ATOM 2300 O O . ASP A 1 316 ? -2.742 -21.957 -5.052 1.00 21.89 316 ASP A O 1
ATOM 2305 N N . ASP A 1 317 ? -4.769 -20.979 -5.425 1.00 19.30 317 ASP A N 1
ATOM 2306 C CA . ASP A 1 317 ? -4.837 -21.430 -6.846 1.00 22.89 317 ASP A CA 1
ATOM 2307 C C . ASP A 1 317 ? -3.709 -20.799 -7.658 1.00 23.97 317 ASP A C 1
ATOM 2308 O O . ASP A 1 317 ? -3.168 -21.478 -8.541 1.00 24.67 317 ASP A O 1
ATOM 2313 N N . VAL A 1 318 ? -3.382 -19.531 -7.436 1.00 20.43 318 VAL A N 1
ATOM 2314 C CA . VAL A 1 318 ? -2.261 -18.869 -8.131 1.00 20.53 318 VAL A CA 1
ATOM 2315 C C . VAL A 1 318 ? -1.003 -19.703 -7.921 1.00 24.17 318 VAL A C 1
ATOM 2316 O O . VAL A 1 318 ? -0.264 -19.955 -8.898 1.00 24.82 318 VAL A O 1
ATOM 2320 N N . TYR A 1 319 ? -0.731 -20.098 -6.684 1.00 20.97 319 TYR A N 1
ATOM 2321 C CA . TYR A 1 319 ? 0.531 -20.774 -6.331 1.00 21.96 319 TYR A CA 1
ATOM 2322 C C . TYR A 1 319 ? 0.478 -22.227 -6.791 1.00 26.27 319 TYR A C 1
ATOM 2323 O O . TYR A 1 319 ? 1.545 -22.743 -7.140 1.00 33.78 319 TYR A O 1
ATOM 2332 N N . ASP A 1 320 ? -0.702 -22.831 -6.818 1.00 24.75 320 ASP A N 1
ATOM 2333 C CA . ASP A 1 320 ? -0.862 -24.298 -7.065 1.00 27.19 320 ASP A CA 1
ATOM 2334 C C . ASP A 1 320 ? -0.811 -24.570 -8.563 1.00 32.32 320 ASP A C 1
ATOM 2335 O O . ASP A 1 320 ? -0.080 -25.490 -8.958 1.00 35.16 320 ASP A O 1
ATOM 2340 N N . VAL A 1 321 ? -1.560 -23.801 -9.350 1.00 32.96 321 VAL A N 1
ATOM 2341 C CA . VAL A 1 321 ? -1.873 -24.107 -10.774 1.00 37.01 321 VAL A CA 1
ATOM 2342 C C . VAL A 1 321 ? -1.269 -23.043 -11.696 1.00 39.68 321 VAL A C 1
ATOM 2343 O O . VAL A 1 321 ? -0.667 -23.426 -12.722 1.00 45.58 321 VAL A O 1
ATOM 2347 N N . TYR A 1 322 ? -1.475 -21.760 -11.398 1.00 32.29 322 TYR A N 1
ATOM 2348 C CA . TYR A 1 322 ? -1.482 -20.684 -12.415 1.00 33.08 322 TYR A CA 1
ATOM 2349 C C . TYR A 1 322 ? -0.096 -20.054 -12.616 1.00 32.90 322 TYR A C 1
ATOM 2350 O O . TYR A 1 322 ? 0.322 -19.896 -13.797 1.00 37.27 322 TYR A O 1
ATOM 2359 N N . GLY A 1 323 ? 0.623 -19.687 -11.554 1.00 25.54 323 GLY A N 1
ATOM 2360 C CA . GLY A 1 323 ? 1.884 -18.943 -11.691 1.00 22.93 323 GLY A CA 1
ATOM 2361 C C . GLY A 1 323 ? 3.063 -19.841 -12.056 1.00 24.69 323 GLY A C 1
ATOM 2362 O O . GLY A 1 323 ? 3.142 -20.961 -11.522 1.00 25.39 323 GLY A O 1
ATOM 2363 N N . THR A 1 324 ? 4.034 -19.287 -12.758 1.00 24.20 324 THR A N 1
ATOM 2364 C CA . THR A 1 324 ? 5.391 -19.879 -12.932 1.00 26.57 324 THR A CA 1
ATOM 2365 C C . THR A 1 324 ? 6.224 -19.664 -11.667 1.00 25.38 324 THR A C 1
ATOM 2366 O O . THR A 1 324 ? 5.877 -18.823 -10.826 1.00 22.08 324 THR A O 1
ATOM 2370 N N . MET A 1 325 ? 7.293 -20.424 -11.465 1.00 24.95 325 MET A N 1
ATOM 2371 C CA . MET A 1 325 ? 8.100 -20.273 -10.239 1.00 24.09 325 MET A CA 1
ATOM 2372 C C . MET A 1 325 ? 8.674 -18.850 -10.106 1.00 22.46 325 MET A C 1
ATOM 2373 O O . MET A 1 325 ? 8.735 -18.318 -8.997 1.00 23.13 325 MET A O 1
ATOM 2378 N N . GLU A 1 326 ? 9.044 -18.190 -11.200 1.00 23.52 326 GLU A N 1
ATOM 2379 C CA . GLU A 1 326 ? 9.607 -16.831 -11.150 1.00 23.26 326 GLU A CA 1
ATOM 2380 C C . GLU A 1 326 ? 8.499 -15.836 -10.725 1.00 20.48 326 GLU A C 1
ATOM 2381 O O . GLU A 1 326 ? 8.796 -14.928 -9.938 1.00 23.23 326 GLU A O 1
ATOM 2387 N N . GLU A 1 327 ? 7.303 -16.052 -11.240 1.00 23.44 327 GLU A N 1
ATOM 2388 C CA . GLU A 1 327 ? 6.119 -15.199 -10.905 1.00 22.96 327 GLU A CA 1
ATOM 2389 C C . GLU A 1 327 ? 5.823 -15.363 -9.402 1.00 25.62 327 GLU A C 1
ATOM 2390 O O . GLU A 1 327 ? 5.644 -14.324 -8.723 1.00 22.72 327 GLU A O 1
ATOM 2396 N N . LEU A 1 328 ? 5.824 -16.596 -8.888 1.00 22.62 328 LEU A N 1
ATOM 2397 C CA . LEU A 1 328 ? 5.513 -16.859 -7.464 1.00 21.87 328 LEU A CA 1
ATOM 2398 C C . LEU A 1 328 ? 6.612 -16.278 -6.573 1.00 21.95 328 LEU A C 1
ATOM 2399 O O . LEU A 1 328 ? 6.302 -15.726 -5.515 1.00 21.39 328 LEU A O 1
ATOM 2404 N N . GLU A 1 329 ? 7.889 -16.441 -6.929 1.00 22.70 329 GLU A N 1
ATOM 2405 C CA . GLU A 1 329 ? 9.011 -15.862 -6.164 1.00 23.43 329 GLU A CA 1
ATOM 2406 C C . GLU A 1 329 ? 8.870 -14.340 -6.093 1.00 20.03 329 GLU A C 1
ATOM 2407 O O . GLU A 1 329 ? 9.089 -13.786 -5.020 1.00 21.90 329 GLU A O 1
ATOM 2413 N N . LEU A 1 330 ? 8.431 -13.703 -7.180 1.00 21.58 330 LEU A N 1
ATOM 2414 C CA . LEU A 1 330 ? 8.259 -12.236 -7.213 1.00 20.90 330 LEU A CA 1
ATOM 2415 C C . LEU A 1 330 ? 7.040 -11.844 -6.357 1.00 17.29 330 LEU A C 1
ATOM 2416 O O . LEU A 1 330 ? 7.181 -10.940 -5.536 1.00 20.70 330 LEU A O 1
ATOM 2421 N N . PHE A 1 331 ? 5.965 -12.588 -6.469 1.00 20.97 331 PHE A N 1
ATOM 2422 C CA . PHE A 1 331 ? 4.760 -12.350 -5.627 1.00 19.23 331 PHE A CA 1
ATOM 2423 C C . PHE A 1 331 ? 5.171 -12.412 -4.165 1.00 20.16 331 PHE A C 1
ATOM 2424 O O . PHE A 1 331 ? 4.886 -11.521 -3.335 1.00 17.83 331 PHE A O 1
ATOM 2432 N N . THR A 1 332 ? 5.923 -13.449 -3.805 1.00 19.32 332 THR A N 1
ATOM 2433 C CA . THR A 1 332 ? 6.365 -13.632 -2.403 1.00 18.55 332 THR A CA 1
ATOM 2434 C C . THR A 1 332 ? 7.276 -12.476 -1.966 1.00 18.59 332 THR A C 1
ATOM 2435 O O . THR A 1 332 ? 7.137 -11.979 -0.848 1.00 19.54 332 THR A O 1
ATOM 2439 N N . ASP A 1 333 ? 8.241 -12.076 -2.796 1.00 18.57 333 ASP A N 1
ATOM 2440 C CA . ASP A 1 333 ? 9.217 -11.016 -2.448 1.00 20.59 333 ASP A CA 1
ATOM 2441 C C . ASP A 1 333 ? 8.522 -9.656 -2.260 1.00 17.70 333 ASP A C 1
ATOM 2442 O O . ASP A 1 333 ? 8.823 -8.962 -1.286 1.00 19.96 333 ASP A O 1
ATOM 2447 N N . ILE A 1 334 ? 7.641 -9.314 -3.172 1.00 19.06 334 ILE A N 1
ATOM 2448 C CA . ILE A 1 334 ? 6.825 -8.076 -3.055 1.00 19.15 334 ILE A CA 1
ATOM 2449 C C . ILE A 1 334 ? 6.125 -8.083 -1.694 1.00 18.46 334 ILE A C 1
ATOM 2450 O O . ILE A 1 334 ? 6.089 -7.040 -1.018 1.00 18.04 334 ILE A O 1
ATOM 2455 N N . THR A 1 335 ? 5.474 -9.195 -1.365 1.00 18.14 335 THR A N 1
ATOM 2456 C CA . THR A 1 335 ? 4.716 -9.326 -0.099 1.00 17.82 335 THR A CA 1
ATOM 2457 C C . THR A 1 335 ? 5.675 -9.219 1.098 1.00 18.75 335 THR A C 1
ATOM 2458 O O . THR A 1 335 ? 5.380 -8.516 2.049 1.00 17.71 335 THR A O 1
ATOM 2462 N N . GLU A 1 336 ? 6.824 -9.907 1.083 1.00 18.81 336 GLU A N 1
ATOM 2463 C CA . GLU A 1 336 ? 7.770 -9.853 2.207 1.00 21.63 336 GLU A CA 1
ATOM 2464 C C . GLU A 1 336 ? 8.243 -8.424 2.431 1.00 20.32 336 GLU A C 1
ATOM 2465 O O . GLU A 1 336 ? 8.316 -8.003 3.587 1.00 20.59 336 GLU A O 1
ATOM 2471 N N . ARG A 1 337 ? 8.454 -7.664 1.365 1.00 20.25 337 ARG A N 1
ATOM 2472 C CA . ARG A 1 337 ? 8.968 -6.287 1.485 1.00 22.23 337 ARG A CA 1
ATOM 2473 C C . ARG A 1 337 ? 7.826 -5.279 1.641 1.00 22.74 337 ARG A C 1
ATOM 2474 O O . ARG A 1 337 ? 8.120 -4.137 1.955 1.00 22.05 337 ARG A O 1
ATOM 2482 N N . TRP A 1 338 ? 6.582 -5.691 1.404 1.00 22.09 338 TRP A N 1
ATOM 2483 C CA . TRP A 1 338 ? 5.410 -4.784 1.301 1.00 22.85 338 TRP A CA 1
ATOM 2484 C C . TRP A 1 338 ? 5.758 -3.633 0.351 1.00 22.09 338 TRP A C 1
ATOM 2485 O O . TRP A 1 338 ? 5.535 -2.425 0.714 1.00 25.54 338 TRP A O 1
ATOM 2496 N N . ASP A 1 339 ? 6.268 -3.975 -0.817 1.00 21.33 339 ASP A N 1
ATOM 2497 C CA . ASP A 1 339 ? 6.822 -2.989 -1.787 1.00 24.35 339 ASP A CA 1
ATOM 2498 C C . ASP A 1 339 ? 6.360 -3.370 -3.166 1.00 20.63 339 ASP A C 1
ATOM 2499 O O . ASP A 1 339 ? 6.769 -4.402 -3.675 1.00 24.21 339 ASP A O 1
ATOM 2504 N N . ILE A 1 340 ? 5.409 -2.608 -3.720 1.00 21.57 340 ILE A N 1
ATOM 2505 C CA . ILE A 1 340 ? 4.732 -3.001 -4.976 1.00 19.71 340 ILE A CA 1
ATOM 2506 C C . ILE A 1 340 ? 5.398 -2.340 -6.210 1.00 20.71 340 ILE A C 1
ATOM 2507 O O . ILE A 1 340 ? 4.837 -2.431 -7.295 1.00 22.06 340 ILE A O 1
ATOM 2512 N N . ASN A 1 341 ? 6.651 -1.896 -6.126 1.00 27.90 341 ASN A N 1
ATOM 2513 C CA . ASN A 1 341 ? 7.346 -1.284 -7.301 1.00 30.69 341 ASN A CA 1
ATOM 2514 C C . ASN A 1 341 ? 7.377 -2.194 -8.530 1.00 27.87 341 ASN A C 1
ATOM 2515 O O . ASN A 1 341 ? 7.249 -1.693 -9.672 1.00 29.88 341 ASN A O 1
ATOM 2520 N N . ARG A 1 342 ? 7.632 -3.477 -8.337 1.00 26.27 342 ARG A N 1
ATOM 2521 C CA . ARG A 1 342 ? 7.889 -4.426 -9.437 1.00 28.01 342 ARG A CA 1
ATOM 2522 C C . ARG A 1 342 ? 6.609 -5.093 -9.886 1.00 22.42 342 ARG A C 1
ATOM 2523 O O . ARG A 1 342 ? 6.668 -6.026 -10.665 1.00 24.32 342 ARG A O 1
ATOM 2531 N N . VAL A 1 343 ? 5.441 -4.682 -9.342 1.00 21.21 343 VAL A N 1
ATOM 2532 C CA . VAL A 1 343 ? 4.229 -5.486 -9.522 1.00 18.54 343 VAL A CA 1
ATOM 2533 C C . VAL A 1 343 ? 3.866 -5.608 -11.005 1.00 18.35 343 VAL A C 1
ATOM 2534 O O . VAL A 1 343 ? 3.255 -6.568 -11.371 1.00 21.69 343 VAL A O 1
ATOM 2538 N N . ASP A 1 344 ? 4.216 -4.622 -11.850 1.00 22.98 344 ASP A N 1
ATOM 2539 C CA . ASP A 1 344 ? 3.809 -4.656 -13.280 1.00 28.20 344 ASP A CA 1
ATOM 2540 C C . ASP A 1 344 ? 4.594 -5.735 -14.056 1.00 30.16 344 ASP A C 1
ATOM 2541 O O . ASP A 1 344 ? 4.133 -6.129 -15.149 1.00 31.45 344 ASP A O 1
ATOM 2546 N N . GLN A 1 345 ? 5.597 -6.346 -13.433 1.00 30.96 345 GLN A N 1
ATOM 2547 C CA . GLN A 1 345 ? 6.290 -7.527 -14.009 1.00 28.78 345 GLN A CA 1
ATOM 2548 C C . GLN A 1 345 ? 5.399 -8.768 -14.006 1.00 32.70 345 GLN A C 1
ATOM 2549 O O . GLN A 1 345 ? 5.712 -9.725 -14.734 1.00 32.64 345 GLN A O 1
ATOM 2555 N N . LEU A 1 346 ? 4.366 -8.814 -13.173 1.00 23.20 346 LEU A N 1
ATOM 2556 C CA . LEU A 1 346 ? 3.435 -9.944 -13.150 1.00 23.82 346 LEU A CA 1
ATOM 2557 C C . LEU A 1 346 ? 2.379 -9.764 -14.228 1.00 27.39 346 LEU A C 1
ATOM 2558 O O . LEU A 1 346 ? 1.840 -8.662 -14.410 1.00 28.37 346 LEU A O 1
ATOM 2563 N N . PRO A 1 347 ? 1.932 -10.872 -14.840 1.00 27.76 347 PRO A N 1
ATOM 2564 C CA . PRO A 1 347 ? 0.753 -10.856 -15.695 1.00 29.65 347 PRO A CA 1
ATOM 2565 C C . PRO A 1 347 ? -0.487 -10.371 -14.927 1.00 31.16 347 PRO A C 1
ATOM 2566 O O . PRO A 1 347 ? -0.576 -10.584 -13.704 1.00 25.63 347 PRO A O 1
ATOM 2570 N N . ARG A 1 348 ? -1.437 -9.804 -15.663 1.00 29.68 348 ARG A N 1
ATOM 2571 C CA . ARG A 1 348 ? -2.691 -9.234 -15.120 1.00 28.67 348 ARG A CA 1
ATOM 2572 C C . ARG A 1 348 ? -3.353 -10.190 -14.119 1.00 28.48 348 ARG A C 1
ATOM 2573 O O . ARG A 1 348 ? -3.795 -9.702 -13.032 1.00 24.67 348 ARG A O 1
ATOM 2581 N N . ASN A 1 349 ? -3.507 -11.474 -14.453 1.00 27.19 349 ASN A N 1
ATOM 2582 C CA . ASN A 1 349 ? -4.331 -12.397 -13.635 1.00 27.52 349 ASN A CA 1
ATOM 2583 C C . ASN A 1 349 ? -3.616 -12.723 -12.320 1.00 23.29 349 ASN A C 1
ATOM 2584 O O . ASN A 1 349 ? -4.250 -13.351 -11.495 1.00 25.67 349 ASN A O 1
ATOM 2589 N N . ILE A 1 350 ? -2.339 -12.395 -12.191 1.00 21.79 350 ILE A N 1
ATOM 2590 C CA . ILE A 1 350 ? -1.560 -12.580 -10.928 1.00 24.50 350 ILE A CA 1
ATOM 2591 C C . ILE A 1 350 ? -1.391 -11.227 -10.226 1.00 21.52 350 ILE A C 1
ATOM 2592 O O . ILE A 1 350 ? -1.508 -11.167 -8.989 1.00 19.69 350 ILE A O 1
ATOM 2597 N N . ARG A 1 351 ? -1.158 -10.158 -10.983 1.00 20.78 351 ARG A N 1
ATOM 2598 C CA . ARG A 1 351 ? -1.059 -8.782 -10.463 1.00 18.96 351 ARG A CA 1
ATOM 2599 C C . ARG A 1 351 ? -2.334 -8.423 -9.684 1.00 16.90 351 ARG A C 1
ATOM 2600 O O . ARG A 1 351 ? -2.250 -7.753 -8.642 1.00 16.36 351 ARG A O 1
ATOM 2608 N N . MET A 1 352 ? -3.481 -8.789 -10.200 1.00 16.52 352 MET A N 1
ATOM 2609 C CA . MET A 1 352 ? -4.776 -8.360 -9.616 1.00 15.05 352 MET A CA 1
ATOM 2610 C C . MET A 1 352 ? -5.003 -9.040 -8.264 1.00 14.88 352 MET A C 1
ATOM 2611 O O . MET A 1 352 ? -5.257 -8.358 -7.261 1.00 15.55 352 MET A O 1
ATOM 2616 N N . PRO A 1 353 ? -4.821 -10.365 -8.125 1.00 14.65 353 PRO A N 1
ATOM 2617 C CA . PRO A 1 353 ? -4.848 -10.947 -6.781 1.00 16.23 353 PRO A CA 1
ATOM 2618 C C . PRO A 1 353 ? -3.828 -10.358 -5.812 1.00 14.54 353 PRO A C 1
ATOM 2619 O O . PRO A 1 353 ? -4.146 -10.133 -4.645 1.00 13.73 353 PRO A O 1
ATOM 2623 N N . LEU A 1 354 ? -2.591 -10.126 -6.243 1.00 15.47 354 LEU A N 1
ATOM 2624 C CA . LEU A 1 354 ? -1.562 -9.526 -5.376 1.00 14.55 354 LEU A CA 1
ATOM 2625 C C . LEU A 1 354 ? -2.036 -8.163 -4.875 1.00 13.86 354 LEU A C 1
ATOM 2626 O O . LEU A 1 354 ? -2.015 -7.905 -3.654 1.00 14.03 354 LEU A O 1
ATOM 2631 N N . LEU A 1 355 ? -2.449 -7.294 -5.792 1.00 13.37 355 LEU A N 1
ATOM 2632 C CA . LEU A 1 355 ? -2.784 -5.922 -5.343 1.00 13.28 355 LEU A CA 1
ATOM 2633 C C . LEU A 1 355 ? -4.050 -5.944 -4.508 1.00 13.17 355 LEU A C 1
ATOM 2634 O O . LEU A 1 355 ? -4.185 -5.049 -3.628 1.00 12.28 355 LEU A O 1
ATOM 2639 N N . THR A 1 356 ? -4.962 -6.880 -4.719 1.00 13.23 356 THR A N 1
ATOM 2640 C CA . THR A 1 356 ? -6.179 -6.956 -3.884 1.00 12.70 356 THR A CA 1
ATOM 2641 C C . THR A 1 356 ? -5.759 -7.417 -2.481 1.00 12.69 356 THR A C 1
ATOM 2642 O O . THR A 1 356 ? -6.254 -6.903 -1.498 1.00 12.49 356 THR A O 1
ATOM 2646 N N . MET A 1 357 ? -4.889 -8.415 -2.381 1.00 12.96 357 MET A N 1
ATOM 2647 C CA . MET A 1 357 ? -4.332 -8.847 -1.081 1.00 13.71 357 MET A CA 1
ATOM 2648 C C . MET A 1 357 ? -3.643 -7.671 -0.393 1.00 13.21 357 MET A C 1
ATOM 2649 O O . MET A 1 357 ? -3.895 -7.403 0.786 1.00 14.29 357 MET A O 1
ATOM 2654 N N . PHE A 1 358 ? -2.874 -6.893 -1.129 1.00 12.79 358 PHE A N 1
ATOM 2655 C CA . PHE A 1 358 ? -2.164 -5.732 -0.551 1.00 13.02 358 PHE A CA 1
ATOM 2656 C C . PHE A 1 358 ? -3.149 -4.676 -0.044 1.00 11.92 358 PHE A C 1
ATOM 2657 O O . PHE A 1 358 ? -3.094 -4.240 1.135 1.00 12.56 358 PHE A O 1
ATOM 2665 N N . ASN A 1 359 ? -4.067 -4.304 -0.913 1.00 11.93 359 ASN A N 1
ATOM 2666 C CA . ASN A 1 359 ? -5.057 -3.248 -0.595 1.00 13.90 359 ASN A CA 1
ATOM 2667 C C . ASN A 1 359 ? -5.924 -3.705 0.584 1.00 12.10 359 ASN A C 1
ATOM 2668 O O . ASN A 1 359 ? -6.207 -2.899 1.471 1.00 12.77 359 ASN A O 1
ATOM 2673 N N . THR A 1 360 ? -6.414 -4.939 0.572 1.00 12.37 360 THR A N 1
ATOM 2674 C CA . THR A 1 360 ? -7.299 -5.434 1.634 1.00 11.50 360 THR A CA 1
ATOM 2675 C C . THR A 1 360 ? -6.523 -5.503 2.957 1.00 11.15 360 THR A C 1
ATOM 2676 O O . THR A 1 360 ? -7.081 -5.171 4.015 1.00 11.61 360 THR A O 1
ATOM 2680 N N . SER A 1 361 ? -5.280 -5.974 2.921 1.00 11.67 361 SER A N 1
ATOM 2681 C CA . SER A 1 361 ? -4.420 -6.050 4.123 1.00 12.72 361 SER A CA 1
ATOM 2682 C C . SER A 1 361 ? -4.223 -4.648 4.711 1.00 12.24 361 SER A C 1
ATOM 2683 O O . SER A 1 361 ? -4.221 -4.458 5.944 1.00 12.82 361 SER A O 1
ATOM 2686 N N . ASN A 1 362 ? -4.029 -3.666 3.856 1.00 13.04 362 ASN A N 1
ATOM 2687 C CA . ASN A 1 362 ? -3.867 -2.274 4.323 1.00 13.59 362 ASN A CA 1
ATOM 2688 C C . ASN A 1 362 ? -5.195 -1.765 4.886 1.00 11.44 362 ASN A C 1
ATOM 2689 O O . ASN A 1 362 ? -5.195 -1.019 5.870 1.00 12.87 362 ASN A O 1
ATOM 2694 N N . ASP A 1 363 ? -6.305 -2.083 4.244 1.00 11.85 363 ASP A N 1
ATOM 2695 C CA . ASP A 1 363 ? -7.641 -1.649 4.704 1.00 11.86 363 ASP A CA 1
ATOM 2696 C C . ASP A 1 363 ? -7.905 -2.242 6.098 1.00 12.69 363 ASP A C 1
ATOM 2697 O O . ASP A 1 363 ? -8.432 -1.564 6.965 1.00 13.44 363 ASP A O 1
ATOM 2702 N N . ILE A 1 364 ? -7.589 -3.521 6.287 1.00 12.62 364 ILE A N 1
ATOM 2703 C CA . ILE A 1 364 ? -7.880 -4.213 7.558 1.00 12.28 364 ILE A CA 1
ATOM 2704 C C . ILE A 1 364 ? -6.976 -3.630 8.643 1.00 12.06 364 ILE A C 1
ATOM 2705 O O . ILE A 1 364 ? -7.450 -3.344 9.747 1.00 13.09 364 ILE A O 1
ATOM 2710 N N . GLY A 1 365 ? -5.688 -3.434 8.358 1.00 12.33 365 GLY A N 1
ATOM 2711 C CA . GLY A 1 365 ? -4.782 -2.821 9.345 1.00 12.32 365 GLY A CA 1
ATOM 2712 C C . GLY A 1 365 ? -5.249 -1.423 9.690 1.00 14.23 365 GLY A C 1
ATOM 2713 O O . GLY A 1 365 ? -5.128 -0.986 10.826 1.00 13.44 365 GLY A O 1
ATOM 2714 N N . TYR A 1 366 ? -5.725 -0.698 8.709 1.00 13.39 366 TYR A N 1
ATOM 2715 C CA . TYR A 1 366 ? -6.249 0.668 8.932 1.00 12.81 366 TYR A CA 1
ATOM 2716 C C . TYR A 1 366 ? -7.508 0.643 9.786 1.00 13.54 366 TYR A C 1
ATOM 2717 O O . TYR A 1 366 ? -7.668 1.521 10.648 1.00 13.76 366 TYR A O 1
ATOM 2726 N N . TRP A 1 367 ? -8.405 -0.321 9.586 1.00 13.26 367 TRP A N 1
ATOM 2727 C CA . TRP A 1 367 ? -9.613 -0.437 10.427 1.00 13.19 367 TRP A CA 1
ATOM 2728 C C . TRP A 1 367 ? -9.175 -0.558 11.882 1.00 14.92 367 TRP A C 1
ATOM 2729 O O . TRP A 1 367 ? -9.751 0.080 12.770 1.00 14.12 367 TRP A O 1
ATOM 2740 N N . ALA A 1 368 ? -8.137 -1.326 12.136 1.00 14.03 368 ALA A N 1
ATOM 2741 C CA . ALA A 1 368 ? -7.625 -1.493 13.515 1.00 15.42 368 ALA A CA 1
ATOM 2742 C C . ALA A 1 368 ? -7.102 -0.146 14.050 1.00 14.83 368 ALA A C 1
ATOM 2743 O O . ALA A 1 368 ? -7.329 0.200 15.203 1.00 15.59 368 ALA A O 1
ATOM 2745 N N . LEU A 1 369 ? -6.467 0.642 13.205 1.00 15.08 369 LEU A N 1
ATOM 2746 C CA . LEU A 1 369 ? -5.990 1.974 13.641 1.00 14.24 369 LEU A CA 1
ATOM 2747 C C . LEU A 1 369 ? -7.188 2.851 13.987 1.00 15.68 369 LEU A C 1
ATOM 2748 O O . LEU A 1 369 ? -7.190 3.474 15.073 1.00 17.99 369 LEU A O 1
ATOM 2753 N N . LYS A 1 370 ? -8.158 2.980 13.083 1.00 15.13 370 LYS A N 1
ATOM 2754 C CA . LYS A 1 370 ? -9.278 3.932 13.251 1.00 15.81 370 LYS A CA 1
ATOM 2755 C C . LYS A 1 370 ? -10.160 3.470 14.415 1.00 18.80 370 LYS A C 1
ATOM 2756 O O . LYS A 1 370 ? -10.594 4.319 15.227 1.00 19.08 370 LYS A O 1
ATOM 2762 N N . GLU A 1 371 ? -10.477 2.183 14.475 1.00 16.66 371 GLU A N 1
ATOM 2763 C CA . GLU A 1 371 ? -11.503 1.639 15.391 1.00 17.82 371 GLU A CA 1
ATOM 2764 C C . GLU A 1 371 ? -10.877 1.251 16.718 1.00 21.18 371 GLU A C 1
ATOM 2765 O O . GLU A 1 371 ? -11.575 1.415 17.753 1.00 22.85 371 GLU A O 1
ATOM 2771 N N . ARG A 1 372 ? -9.671 0.684 16.706 1.00 19.14 372 ARG A N 1
ATOM 2772 C CA . ARG A 1 372 ? -9.092 0.003 17.901 1.00 19.30 372 ARG A CA 1
ATOM 2773 C C . ARG A 1 372 ? -7.863 0.749 18.419 1.00 20.14 372 ARG A C 1
ATOM 2774 O O . ARG A 1 372 ? -7.286 0.286 19.435 1.00 22.75 372 ARG A O 1
ATOM 2782 N N . GLY A 1 373 ? -7.410 1.801 17.721 1.00 21.22 373 GLY A N 1
ATOM 2783 C CA . GLY A 1 373 ? -6.288 2.671 18.117 1.00 19.78 373 GLY A CA 1
ATOM 2784 C C . GLY A 1 373 ? -4.904 2.090 17.844 1.00 20.16 373 GLY A C 1
ATOM 2785 O O . GLY A 1 373 ? -3.887 2.603 18.386 1.00 24.12 373 GLY A O 1
ATOM 2786 N N . PHE A 1 374 ? -4.795 1.131 16.949 1.00 17.06 374 PHE A N 1
ATOM 2787 C CA . PHE A 1 374 ? -3.567 0.336 16.756 1.00 16.74 374 PHE A CA 1
ATOM 2788 C C . PHE A 1 374 ? -3.437 -0.019 15.280 1.00 15.74 374 PHE A C 1
ATOM 2789 O O . PHE A 1 374 ? -4.298 -0.716 14.767 1.00 17.35 374 PHE A O 1
ATOM 2797 N N . ASN A 1 375 ? -2.362 0.427 14.642 1.00 15.15 375 ASN A N 1
ATOM 2798 C CA . ASN A 1 375 ? -2.131 0.169 13.215 1.00 14.60 375 ASN A CA 1
ATOM 2799 C C . ASN A 1 375 ? -1.804 -1.311 13.040 1.00 15.68 375 ASN A C 1
ATOM 2800 O O . ASN A 1 375 ? -0.723 -1.759 13.454 1.00 17.43 375 ASN A O 1
ATOM 2805 N N . GLY A 1 376 ? -2.692 -2.050 12.389 1.00 14.98 376 GLY A N 1
ATOM 2806 C CA . GLY A 1 376 ? -2.518 -3.491 12.236 1.00 14.63 376 GLY A CA 1
ATOM 2807 C C . GLY A 1 376 ? -1.776 -3.878 10.979 1.00 14.22 376 GLY A C 1
ATOM 2808 O O . GLY A 1 376 ? -1.589 -5.063 10.739 1.00 14.04 376 GLY A O 1
ATOM 2809 N N . ILE A 1 377 ? -1.389 -2.925 10.124 1.00 14.53 377 ILE A N 1
ATOM 2810 C CA . ILE A 1 377 ? -0.804 -3.254 8.802 1.00 13.80 377 ILE A CA 1
ATOM 2811 C C . ILE A 1 377 ? 0.466 -4.100 8.974 1.00 14.72 377 ILE A C 1
ATOM 2812 O O . ILE A 1 377 ? 0.670 -5.046 8.216 1.00 14.93 377 ILE A O 1
ATOM 2817 N N . PRO A 1 378 ? 1.352 -3.842 9.954 1.00 14.47 378 PRO A N 1
ATOM 2818 C CA . PRO A 1 378 ? 2.540 -4.691 10.084 1.00 16.75 378 PRO A CA 1
ATOM 2819 C C . PRO A 1 378 ? 2.166 -6.167 10.236 1.00 17.61 378 PRO A C 1
ATOM 2820 O O . PRO A 1 378 ? 2.951 -7.024 9.801 1.00 17.25 378 PRO A O 1
ATOM 2824 N N . TYR A 1 379 ? 1.043 -6.435 10.899 1.00 15.63 379 TYR A N 1
ATOM 2825 C CA . TYR A 1 379 ? 0.605 -7.818 11.256 1.00 15.99 379 TYR A CA 1
ATOM 2826 C C . TYR A 1 379 ? -0.159 -8.483 10.107 1.00 15.91 379 TYR A C 1
ATOM 2827 O O . TYR A 1 379 ? 0.160 -9.649 9.796 1.00 15.19 379 TYR A O 1
ATOM 2836 N N . THR A 1 380 ? -1.027 -7.779 9.365 1.00 13.34 380 THR A N 1
ATOM 2837 C CA . THR A 1 380 ? -1.654 -8.359 8.165 1.00 13.29 380 THR A CA 1
ATOM 2838 C C . THR A 1 380 ? -0.563 -8.618 7.134 1.00 14.69 380 THR A C 1
ATOM 2839 O O . THR A 1 380 ? -0.574 -9.653 6.462 1.00 14.52 380 THR A O 1
ATOM 2843 N N . ALA A 1 381 ? 0.384 -7.701 6.975 1.00 13.94 381 ALA A N 1
ATOM 2844 C CA . ALA A 1 381 ? 1.455 -7.904 5.978 1.00 14.08 381 ALA A CA 1
ATOM 2845 C C . ALA A 1 381 ? 2.315 -9.091 6.400 1.00 14.33 381 ALA A C 1
ATOM 2846 O O . ALA A 1 381 ? 2.725 -9.842 5.520 1.00 16.35 381 ALA A O 1
ATOM 2848 N N . LYS A 1 382 ? 2.614 -9.209 7.670 1.00 13.47 382 LYS A N 1
ATOM 2849 C CA . LYS A 1 382 ? 3.516 -10.297 8.121 1.00 15.52 382 LYS A CA 1
ATOM 2850 C C . LYS A 1 382 ? 2.816 -11.642 7.888 1.00 16.25 382 LYS A C 1
ATOM 2851 O O . LYS A 1 382 ? 3.436 -12.549 7.333 1.00 14.26 382 LYS A O 1
ATOM 2857 N N . VAL A 1 383 ? 1.559 -11.797 8.296 1.00 14.26 383 VAL A N 1
ATOM 2858 C CA . VAL A 1 383 ? 0.941 -13.141 8.153 1.00 14.80 383 VAL A CA 1
ATOM 2859 C C . VAL A 1 383 ? 0.767 -13.495 6.669 1.00 14.18 383 VAL A C 1
ATOM 2860 O O . VAL A 1 383 ? 0.888 -14.690 6.325 1.00 14.26 383 VAL A O 1
ATOM 2864 N N . TRP A 1 384 ? 0.499 -12.528 5.787 1.00 12.77 384 TRP A N 1
ATOM 2865 C CA . TRP A 1 384 ? 0.453 -12.823 4.338 1.00 12.35 384 TRP A CA 1
ATOM 2866 C C . TRP A 1 384 ? 1.838 -13.260 3.854 1.00 14.60 384 TRP A C 1
ATOM 2867 O O . TRP A 1 384 ? 1.911 -14.222 3.092 1.00 15.19 384 TRP A O 1
ATOM 2878 N N . ALA A 1 385 ? 2.896 -12.565 4.255 1.00 13.85 385 ALA A N 1
ATOM 2879 C CA . ALA A 1 385 ? 4.266 -12.960 3.850 1.00 15.96 385 ALA A CA 1
ATOM 2880 C C . ALA A 1 385 ? 4.565 -14.390 4.319 1.00 15.72 385 ALA A C 1
ATOM 2881 O O . ALA A 1 385 ? 5.068 -15.172 3.521 1.00 14.29 385 ALA A O 1
ATOM 2883 N N . ASP A 1 386 ? 4.214 -14.713 5.557 1.00 16.47 386 ASP A N 1
ATOM 2884 C CA . ASP A 1 386 ? 4.414 -16.084 6.098 1.00 15.96 386 ASP A CA 1
ATOM 2885 C C . ASP A 1 386 ? 3.636 -17.075 5.250 1.00 15.72 386 ASP A C 1
ATOM 2886 O O . ASP A 1 386 ? 4.166 -18.143 4.905 1.00 16.11 386 ASP A O 1
ATOM 2891 N N . GLN A 1 387 ? 2.399 -16.759 4.921 1.00 14.90 387 GLN A N 1
ATOM 2892 C CA . GLN A 1 387 ? 1.558 -17.715 4.182 1.00 15.73 387 GLN A CA 1
ATOM 2893 C C . GLN A 1 387 ? 2.131 -17.906 2.773 1.00 17.26 387 GLN A C 1
ATOM 2894 O O . GLN A 1 387 ? 2.202 -19.042 2.327 1.00 16.50 387 GLN A O 1
ATOM 2900 N N . LEU A 1 388 ? 2.620 -16.858 2.108 1.00 13.80 388 LEU A N 1
ATOM 2901 C CA . LEU A 1 388 ? 3.155 -17.042 0.751 1.00 15.78 388 LEU A CA 1
ATOM 2902 C C . LEU A 1 388 ? 4.488 -17.799 0.820 1.00 15.70 388 LEU A C 1
ATOM 2903 O O . LEU A 1 388 ? 4.741 -18.614 -0.058 1.00 17.03 388 LEU A O 1
ATOM 2908 N N . LYS A 1 389 ? 5.287 -17.570 1.845 1.00 15.73 389 LYS A N 1
ATOM 2909 C CA . LYS A 1 389 ? 6.504 -18.381 2.052 1.00 17.82 389 LYS A CA 1
ATOM 2910 C C . LYS A 1 389 ? 6.096 -19.847 2.144 1.00 17.05 389 LYS A C 1
ATOM 2911 O O . LYS A 1 389 ? 6.787 -20.729 1.586 1.00 17.23 389 LYS A O 1
ATOM 2917 N N . SER A 1 390 ? 5.062 -20.166 2.903 1.00 16.85 390 SER A N 1
ATOM 2918 C CA . SER A 1 390 ? 4.630 -21.573 3.088 1.00 15.68 390 SER A CA 1
ATOM 2919 C C . SER A 1 390 ? 4.139 -22.156 1.760 1.00 17.21 390 SER A C 1
ATOM 2920 O O . SER A 1 390 ? 4.476 -23.317 1.449 1.00 15.96 390 SER A O 1
ATOM 2923 N N . TYR A 1 391 ? 3.476 -21.378 0.909 1.00 15.58 391 TYR A N 1
ATOM 2924 C CA . TYR A 1 391 ? 3.068 -21.830 -0.441 1.00 16.94 391 TYR A CA 1
ATOM 2925 C C . TYR A 1 391 ? 4.306 -22.066 -1.311 1.00 17.62 391 TYR A C 1
ATOM 2926 O O . TYR A 1 391 ? 4.299 -23.030 -2.100 1.00 19.86 391 TYR A O 1
ATOM 2935 N N . THR A 1 392 ? 5.267 -21.167 -1.208 1.00 17.95 392 THR A N 1
ATOM 2936 C CA . THR A 1 392 ? 6.504 -21.206 -2.018 1.00 19.18 392 THR A CA 1
ATOM 2937 C C . THR A 1 392 ? 7.269 -22.477 -1.644 1.00 20.46 392 THR A C 1
ATOM 2938 O O . THR A 1 392 ? 7.727 -23.177 -2.566 1.00 22.50 392 THR A O 1
ATOM 2942 N N . LYS A 1 393 ? 7.272 -22.845 -0.363 1.00 20.23 393 LYS A N 1
ATOM 2943 C CA . LYS A 1 393 ? 7.979 -24.059 0.112 1.00 20.41 393 LYS A CA 1
ATOM 2944 C C . LYS A 1 393 ? 7.287 -25.305 -0.448 1.00 21.99 393 LYS A C 1
ATOM 2945 O O . LYS A 1 393 ? 7.998 -26.217 -0.964 1.00 22.97 393 LYS A O 1
ATOM 2951 N N . GLU A 1 394 ? 5.955 -25.363 -0.426 1.00 19.67 394 GLU A N 1
ATOM 2952 C CA . GLU A 1 394 ? 5.200 -26.478 -1.052 1.00 20.40 394 GLU A CA 1
ATOM 2953 C C . GLU A 1 394 ? 5.556 -26.540 -2.545 1.00 23.13 394 GLU A C 1
ATOM 2954 O O . GLU A 1 394 ? 5.722 -27.659 -3.036 1.00 22.45 394 GLU A O 1
ATOM 2960 N N . ALA A 1 395 ? 5.578 -25.404 -3.246 1.00 21.02 395 ALA A N 1
ATOM 2961 C CA . ALA A 1 395 ? 5.837 -25.329 -4.706 1.00 21.17 395 ALA A CA 1
ATOM 2962 C C . ALA A 1 395 ? 7.239 -25.869 -4.987 1.00 24.16 395 ALA A C 1
ATOM 2963 O O . ALA A 1 395 ? 7.384 -26.636 -5.962 1.00 26.41 395 ALA A O 1
ATOM 2965 N N . LYS A 1 396 ? 8.192 -25.541 -4.131 1.00 22.54 396 LYS A N 1
ATOM 2966 C CA . LYS A 1 396 ? 9.607 -25.953 -4.297 1.00 24.77 396 LYS A CA 1
ATOM 2967 C C . LYS A 1 396 ? 9.738 -27.445 -3.989 1.00 25.51 396 LYS A C 1
ATOM 2968 O O . LYS A 1 396 ? 10.422 -28.147 -4.773 1.00 26.79 396 LYS A O 1
ATOM 2974 N N . TRP A 1 397 ? 9.023 -27.955 -2.989 1.00 23.24 397 TRP A N 1
ATOM 2975 C CA . TRP A 1 397 ? 8.976 -29.423 -2.733 1.00 24.87 397 TRP A CA 1
ATOM 2976 C C . TRP A 1 397 ? 8.447 -30.154 -3.965 1.00 28.28 397 TRP A C 1
ATOM 2977 O O . TRP A 1 397 ? 9.007 -31.211 -4.348 1.00 26.86 397 TRP A O 1
ATOM 2988 N N . PHE A 1 398 ? 7.401 -29.646 -4.578 1.00 25.54 398 PHE A N 1
ATOM 2989 C CA . PHE A 1 398 ? 6.774 -30.308 -5.746 1.00 25.81 398 PHE A CA 1
ATOM 2990 C C . PHE A 1 398 ? 7.771 -30.308 -6.922 1.00 28.79 398 PHE A C 1
ATOM 2991 O O . PHE A 1 398 ? 7.965 -31.357 -7.584 1.00 28.73 398 PHE A O 1
ATOM 2999 N N . HIS A 1 399 ? 8.403 -29.169 -7.161 1.00 24.50 399 HIS A N 1
ATOM 3000 C CA . HIS A 1 399 ? 9.323 -28.931 -8.307 1.00 27.45 399 HIS A CA 1
ATOM 3001 C C . HIS A 1 399 ? 10.555 -29.841 -8.193 1.00 28.01 399 HIS A C 1
ATOM 3002 O O . HIS A 1 399 ? 11.037 -30.327 -9.265 1.00 28.63 399 HIS A O 1
ATOM 3009 N N . GLU A 1 400 ? 11.034 -30.083 -6.972 1.00 26.77 400 GLU A N 1
ATOM 3010 C CA . GLU A 1 400 ? 12.269 -30.871 -6.701 1.00 28.42 400 GLU A CA 1
ATOM 3011 C C . GLU A 1 400 ? 11.934 -32.318 -6.329 1.00 28.97 400 GLU A C 1
ATOM 3012 O O . GLU A 1 400 ? 12.894 -33.073 -6.095 1.00 31.91 400 GLU A O 1
ATOM 3018 N N . GLY A 1 401 ? 10.656 -32.708 -6.334 1.00 27.64 401 GLY A N 1
ATOM 3019 C CA . GLY A 1 401 ? 10.203 -34.075 -5.997 1.00 30.05 401 GLY A CA 1
ATOM 3020 C C . GLY A 1 401 ? 10.595 -34.473 -4.587 1.00 30.02 401 GLY A C 1
ATOM 3021 O O . GLY A 1 401 ? 10.841 -35.662 -4.334 1.00 30.36 401 GLY A O 1
ATOM 3022 N N . HIS A 1 402 ? 10.490 -33.541 -3.641 1.00 27.83 402 HIS A N 1
ATOM 3023 C CA . HIS A 1 402 ? 10.780 -33.797 -2.206 1.00 25.67 402 HIS A CA 1
ATOM 3024 C C . HIS A 1 402 ? 9.603 -34.516 -1.547 1.00 25.77 402 HIS A C 1
ATOM 3025 O O . HIS A 1 402 ? 8.430 -34.156 -1.838 1.00 29.02 402 HIS A O 1
ATOM 3032 N N . LYS A 1 403 ? 9.888 -35.544 -0.744 1.00 23.40 403 LYS A N 1
ATOM 3033 C CA . LYS A 1 403 ? 8.882 -36.191 0.131 1.00 27.32 403 LYS A CA 1
ATOM 3034 C C . LYS A 1 403 ? 9.145 -35.794 1.571 1.00 27.15 403 LYS A C 1
ATOM 3035 O O . LYS A 1 403 ? 9.888 -36.445 2.298 1.00 26.17 403 LYS A O 1
ATOM 3041 N N . PRO A 1 404 ? 8.497 -34.736 2.107 1.00 23.40 404 PRO A N 1
ATOM 3042 C CA . PRO A 1 404 ? 8.688 -34.433 3.507 1.00 22.98 404 PRO A CA 1
ATOM 3043 C C . PRO A 1 404 ? 8.170 -35.520 4.450 1.00 21.56 404 PRO A C 1
ATOM 3044 O O . PRO A 1 404 ? 7.227 -36.228 4.099 1.00 23.88 404 PRO A O 1
ATOM 3048 N N . THR A 1 405 ? 8.717 -35.556 5.654 1.00 23.73 405 THR A N 1
ATOM 3049 C CA . THR A 1 405 ? 8.127 -36.342 6.762 1.00 25.38 405 THR A CA 1
ATOM 3050 C C . THR A 1 405 ? 6.774 -35.723 7.113 1.00 25.87 405 THR A C 1
ATOM 3051 O O . THR A 1 405 ? 6.542 -34.543 6.741 1.00 21.92 405 THR A O 1
ATOM 3055 N N . LEU A 1 406 ? 5.915 -36.455 7.818 1.00 24.87 406 LEU A N 1
ATOM 3056 C CA . LEU A 1 406 ? 4.641 -35.847 8.291 1.00 21.58 406 LEU A CA 1
ATOM 3057 C C . LEU A 1 406 ? 4.963 -34.599 9.118 1.00 21.85 406 LEU A C 1
ATOM 3058 O O . LEU A 1 406 ? 4.279 -33.558 8.916 1.00 22.12 406 LEU A O 1
ATOM 3063 N N . GLU A 1 407 ? 5.923 -34.638 10.044 1.00 21.15 407 GLU A N 1
ATOM 3064 C CA . GLU A 1 407 ? 6.181 -33.470 10.921 1.00 25.96 407 GLU A CA 1
ATOM 3065 C C . GLU A 1 407 ? 6.649 -32.272 10.081 1.00 22.71 407 GLU A C 1
ATOM 3066 O O . GLU A 1 407 ? 6.213 -31.146 10.339 1.00 22.31 407 GLU A O 1
ATOM 3072 N N . GLU A 1 408 ? 7.569 -32.495 9.152 1.00 20.93 408 GLU A N 1
ATOM 3073 C CA . GLU A 1 408 ? 8.114 -31.453 8.252 1.00 21.54 408 GLU A CA 1
ATOM 3074 C C . GLU A 1 408 ? 6.957 -30.849 7.451 1.00 20.51 408 GLU A C 1
ATOM 3075 O O . GLU A 1 408 ? 6.880 -29.597 7.321 1.00 19.92 408 GLU A O 1
ATOM 3081 N N . TYR A 1 409 ? 6.087 -31.706 6.933 1.00 18.13 409 TYR A N 1
ATOM 3082 C CA . TYR A 1 409 ? 4.930 -31.252 6.130 1.00 16.85 409 TYR A CA 1
ATOM 3083 C C . TYR A 1 409 ? 4.034 -30.393 7.026 1.00 15.86 409 TYR A C 1
ATOM 3084 O O . TYR A 1 409 ? 3.659 -29.271 6.610 1.00 17.81 409 TYR A O 1
ATOM 3093 N N . LEU A 1 410 ? 3.661 -30.888 8.203 1.00 16.91 410 LEU A N 1
ATOM 3094 C CA . LEU A 1 410 ? 2.670 -30.166 9.048 1.00 16.19 410 LEU A CA 1
ATOM 3095 C C . LEU A 1 410 ? 3.255 -28.849 9.566 1.00 17.44 410 LEU A C 1
ATOM 3096 O O . LEU A 1 410 ? 2.488 -27.902 9.744 1.00 16.38 410 LEU A O 1
ATOM 3101 N N . GLU A 1 411 ? 4.554 -28.766 9.826 1.00 17.13 411 GLU A N 1
ATOM 3102 C CA . GLU A 1 411 ? 5.180 -27.514 10.322 1.00 19.79 411 GLU A CA 1
ATOM 3103 C C . GLU A 1 411 ? 4.901 -26.406 9.297 1.00 17.40 411 GLU A C 1
ATOM 3104 O O . GLU A 1 411 ? 4.584 -25.261 9.695 1.00 18.75 411 GLU A O 1
ATOM 3110 N N . ASN A 1 412 ? 4.945 -26.754 8.025 1.00 17.33 412 ASN A N 1
ATOM 3111 C CA . ASN A 1 412 ? 4.680 -25.778 6.951 1.00 15.92 412 ASN A CA 1
ATOM 3112 C C . ASN A 1 412 ? 3.171 -25.699 6.677 1.00 15.03 412 ASN A C 1
ATOM 3113 O O . ASN A 1 412 ? 2.656 -24.582 6.345 1.00 15.34 412 ASN A O 1
ATOM 3118 N N . ALA A 1 413 ? 2.482 -26.844 6.665 1.00 15.62 413 ALA A N 1
ATOM 3119 C CA . ALA A 1 413 ? 1.071 -26.919 6.200 1.00 15.30 413 ALA A CA 1
ATOM 3120 C C . ALA A 1 413 ? 0.097 -26.332 7.238 1.00 16.02 413 ALA A C 1
ATOM 3121 O O . ALA A 1 413 ? -1.028 -25.918 6.835 1.00 14.86 413 ALA A O 1
ATOM 3123 N N . LEU A 1 414 ? 0.499 -26.201 8.502 1.00 14.54 414 LEU A N 1
ATOM 3124 C CA . LEU A 1 414 ? -0.340 -25.460 9.485 1.00 14.27 414 LEU A CA 1
ATOM 3125 C C . LEU A 1 414 ? -0.322 -23.966 9.153 1.00 15.02 414 LEU A C 1
ATOM 3126 O O . LEU A 1 414 ? -1.269 -23.254 9.528 1.00 14.93 414 LEU A O 1
ATOM 3131 N N . VAL A 1 415 ? 0.684 -23.505 8.433 1.00 14.59 415 VAL A N 1
ATOM 3132 C CA . VAL A 1 415 ? 0.703 -22.102 7.935 1.00 15.06 415 VAL A CA 1
ATOM 3133 C C . VAL A 1 415 ? -0.021 -22.024 6.592 1.00 14.94 415 VAL A C 1
ATOM 3134 O O . VAL A 1 415 ? -0.841 -21.075 6.385 1.00 14.04 415 VAL A O 1
ATOM 3138 N N . SER A 1 416 ? 0.239 -22.917 5.663 1.00 13.18 416 SER A N 1
ATOM 3139 C CA . SER A 1 416 ? -0.335 -22.829 4.297 1.00 14.04 416 SER A CA 1
ATOM 3140 C C . SER A 1 416 ? -1.870 -22.926 4.302 1.00 12.69 416 SER A C 1
ATOM 3141 O O . SER A 1 416 ? -2.504 -22.355 3.406 1.00 14.77 416 SER A O 1
ATOM 3144 N N . ILE A 1 417 ? -2.476 -23.578 5.300 1.00 14.24 417 ILE A N 1
ATOM 3145 C CA . ILE A 1 417 ? -3.948 -23.715 5.402 1.00 13.51 417 ILE A CA 1
ATOM 3146 C C . ILE A 1 417 ? -4.576 -22.334 5.585 1.00 14.85 417 ILE A C 1
ATOM 3147 O O . ILE A 1 417 ? -5.740 -22.190 5.269 1.00 15.20 417 ILE A O 1
ATOM 3152 N N . GLY A 1 418 ? -3.825 -21.369 6.107 1.00 13.50 418 GLY A N 1
ATOM 3153 C CA . GLY A 1 418 ? -4.283 -19.971 6.179 1.00 13.73 418 GLY A CA 1
ATOM 3154 C C . GLY A 1 418 ? -4.789 -19.574 7.545 1.00 13.85 418 GLY A C 1
ATOM 3155 O O . GLY A 1 418 ? -5.258 -18.405 7.716 1.00 13.30 418 GLY A O 1
ATOM 3156 N N . PHE A 1 419 ? -4.883 -20.495 8.512 1.00 13.08 419 PHE A N 1
ATOM 3157 C CA . PHE A 1 419 ? -5.514 -20.156 9.808 1.00 12.79 419 PHE A CA 1
ATOM 3158 C C . PHE A 1 419 ? -4.605 -19.316 10.704 1.00 12.92 419 PHE A C 1
ATOM 3159 O O . PHE A 1 419 ? -5.130 -18.495 11.458 1.00 13.77 419 PHE A O 1
ATOM 3167 N N . PRO A 1 420 ? -3.261 -19.340 10.616 1.00 11.77 420 PRO A N 1
ATOM 3168 C CA . PRO A 1 420 ? -2.482 -18.322 11.326 1.00 12.69 420 PRO A CA 1
ATOM 3169 C C . PRO A 1 420 ? -2.902 -16.924 10.860 1.00 12.24 420 PRO A C 1
ATOM 3170 O O . PRO A 1 420 ? -3.115 -16.037 11.670 1.00 13.64 420 PRO A O 1
ATOM 3174 N N . ASN A 1 421 ? -2.987 -16.754 9.551 1.00 13.35 421 ASN A N 1
ATOM 3175 C CA . ASN A 1 421 ? -3.424 -15.487 8.922 1.00 12.27 421 ASN A CA 1
ATOM 3176 C C . ASN A 1 421 ? -4.795 -15.116 9.468 1.00 12.85 421 ASN A C 1
ATOM 3177 O O . ASN A 1 421 ? -4.967 -14.041 10.051 1.00 12.31 421 ASN A O 1
ATOM 3182 N N . LEU A 1 422 ? -5.783 -15.993 9.308 1.00 11.84 422 LEU A N 1
ATOM 3183 C CA . LEU A 1 422 ? -7.147 -15.654 9.725 1.00 11.46 422 LEU A CA 1
ATOM 3184 C C . LEU A 1 422 ? -7.247 -15.414 11.239 1.00 11.84 422 LEU A C 1
ATOM 3185 O O . LEU A 1 422 ? -7.963 -14.484 11.654 1.00 12.48 422 LEU A O 1
ATOM 3190 N N . LEU A 1 423 ? -6.564 -16.204 12.061 1.00 12.04 423 LEU A N 1
ATOM 3191 C CA . LEU A 1 423 ? -6.720 -16.078 13.523 1.00 12.64 423 LEU A CA 1
ATOM 3192 C C . LEU A 1 423 ? -5.962 -14.846 14.029 1.00 12.50 423 LEU A C 1
ATOM 3193 O O . LEU A 1 423 ? -6.503 -14.133 14.869 1.00 13.49 423 LEU A O 1
ATOM 3198 N N . VAL A 1 424 ? -4.747 -14.600 13.558 1.00 12.46 424 VAL A N 1
ATOM 3199 C CA . VAL A 1 424 ? -3.999 -13.395 14.005 1.00 13.69 424 VAL A CA 1
ATOM 3200 C C . VAL A 1 424 ? -4.839 -12.180 13.618 1.00 12.49 424 VAL A C 1
ATOM 3201 O O . VAL A 1 424 ? -4.949 -11.246 14.429 1.00 13.62 424 VAL A O 1
ATOM 3205 N N . THR A 1 425 ? -5.405 -12.176 12.402 1.00 12.54 425 THR A N 1
ATOM 3206 C CA . THR A 1 425 ? -6.228 -11.043 11.938 1.00 12.07 425 THR A CA 1
ATOM 3207 C C . THR A 1 425 ? -7.363 -10.884 12.924 1.00 11.92 425 THR A C 1
ATOM 3208 O O . THR A 1 425 ? -7.715 -9.772 13.300 1.00 13.13 425 THR A O 1
ATOM 3212 N N . SER A 1 426 ? -8.054 -11.983 13.256 1.00 11.71 426 SER A N 1
ATOM 3213 C CA . SER A 1 426 ? -9.246 -11.902 14.115 1.00 12.53 426 SER A CA 1
ATOM 3214 C C . SER A 1 426 ? -8.878 -11.375 15.496 1.00 11.41 426 SER A C 1
ATOM 3215 O O . SER A 1 426 ? -9.699 -10.661 16.085 1.00 13.69 426 SER A O 1
ATOM 3218 N N . TYR A 1 427 ? -7.691 -11.702 15.999 1.00 13.07 427 TYR A N 1
ATOM 3219 C CA . TYR A 1 427 ? -7.194 -11.183 17.291 1.00 13.47 427 TYR A CA 1
ATOM 3220 C C . TYR A 1 427 ? -6.924 -9.677 17.195 1.00 13.40 427 TYR A C 1
ATOM 3221 O O . TYR A 1 427 ? -7.408 -8.905 18.051 1.00 14.52 427 TYR A O 1
ATOM 3230 N N . LEU A 1 428 ? -6.199 -9.272 16.176 1.00 13.49 428 LEU A N 1
ATOM 3231 C CA . LEU A 1 428 ? -5.952 -7.844 15.880 1.00 13.32 428 LEU A CA 1
ATOM 3232 C C . LEU A 1 428 ? -7.259 -7.061 15.995 1.00 13.06 428 LEU A C 1
ATOM 3233 O O . LEU A 1 428 ? -7.248 -5.970 16.587 1.00 14.08 428 LEU A O 1
ATOM 3238 N N . LEU A 1 429 ? -8.333 -7.563 15.392 1.00 12.63 429 LEU A N 1
ATOM 3239 C CA . LEU A 1 429 ? -9.587 -6.798 15.199 1.00 13.34 429 LEU A CA 1
ATOM 3240 C C . LEU A 1 429 ? -10.438 -6.786 16.464 1.00 14.67 429 LEU A C 1
ATOM 3241 O O . LEU A 1 429 ? -11.367 -5.966 16.519 1.00 15.86 429 LEU A O 1
ATOM 3246 N N . THR A 1 430 ? -10.206 -7.709 17.404 1.00 13.46 430 THR A N 1
ATOM 3247 C CA . THR A 1 430 ? -11.122 -7.905 18.556 1.00 14.91 430 THR A CA 1
ATOM 3248 C C . THR A 1 430 ? -10.447 -7.710 19.920 1.00 13.67 430 THR A C 1
ATOM 3249 O O . THR A 1 430 ? -11.208 -7.427 20.895 1.00 16.18 430 THR A O 1
ATOM 3253 N N . VAL A 1 431 ? -9.151 -7.869 20.043 1.00 14.27 431 VAL A N 1
ATOM 3254 C CA . VAL A 1 431 ? -8.483 -7.822 21.373 1.00 16.05 431 VAL A CA 1
ATOM 3255 C C . VAL A 1 431 ? -8.754 -6.453 22.019 1.00 19.04 431 VAL A C 1
ATOM 3256 O O . VAL A 1 431 ? -8.753 -5.430 21.324 1.00 17.92 431 VAL A O 1
ATOM 3260 N N . ASP A 1 432 ? -9.051 -6.432 23.313 1.00 20.58 432 ASP A N 1
ATOM 3261 C CA . ASP A 1 432 ? -9.130 -5.141 24.024 1.00 24.14 432 ASP A CA 1
ATOM 3262 C C . ASP A 1 432 ? -7.694 -4.660 24.269 1.00 22.61 432 ASP A C 1
ATOM 3263 O O . ASP A 1 432 ? -6.819 -5.481 24.597 1.00 22.67 432 ASP A O 1
ATOM 3268 N N . ASN A 1 433 ? -7.443 -3.377 24.048 1.00 26.75 433 ASN A N 1
ATOM 3269 C CA . ASN A 1 433 ? -6.121 -2.752 24.348 1.00 27.90 433 ASN A CA 1
ATOM 3270 C C . ASN A 1 433 ? -5.027 -3.467 23.555 1.00 24.04 433 ASN A C 1
ATOM 3271 O O . ASN A 1 433 ? -4.084 -4.023 24.107 1.00 25.84 433 ASN A O 1
ATOM 3276 N N . PRO A 1 434 ? -5.146 -3.528 22.216 1.00 21.09 434 PRO A N 1
ATOM 3277 C CA . PRO A 1 434 ? -4.098 -4.142 21.413 1.00 22.50 434 PRO A CA 1
ATOM 3278 C C . PRO A 1 434 ? -2.750 -3.469 21.688 1.00 26.09 434 PRO A C 1
ATOM 3279 O O . PRO A 1 434 ? -2.708 -2.235 21.807 1.00 27.62 434 PRO A O 1
ATOM 3283 N N . THR A 1 435 ? -1.702 -4.266 21.764 1.00 22.90 435 THR A N 1
ATOM 3284 C CA . THR A 1 435 ? -0.297 -3.802 21.864 1.00 25.85 435 THR A CA 1
ATOM 3285 C C . THR A 1 435 ? 0.567 -4.641 20.941 1.00 26.37 435 THR A C 1
ATOM 3286 O O . THR A 1 435 ? 0.140 -5.741 20.564 1.00 22.62 435 THR A O 1
ATOM 3290 N N . LYS A 1 436 ? 1.759 -4.158 20.618 1.00 23.49 436 LYS A N 1
ATOM 3291 C CA . LYS A 1 436 ? 2.743 -4.947 19.856 1.00 23.02 436 LYS A CA 1
ATOM 3292 C C . LYS A 1 436 ? 3.047 -6.228 20.634 1.00 22.80 436 LYS A C 1
ATOM 3293 O O . LYS A 1 436 ? 3.172 -7.268 19.996 1.00 21.54 436 LYS A O 1
ATOM 3299 N N . GLU A 1 437 ? 3.189 -6.173 21.970 1.00 22.58 437 GLU A N 1
ATOM 3300 C CA . GLU A 1 437 ? 3.513 -7.373 22.772 1.00 25.28 437 GLU A CA 1
ATOM 3301 C C . GLU A 1 437 ? 2.405 -8.411 22.570 1.00 20.28 437 GLU A C 1
ATOM 3302 O O . GLU A 1 437 ? 2.736 -9.570 22.389 1.00 22.22 437 GLU A O 1
ATOM 3308 N N . LYS A 1 438 ? 1.153 -7.986 22.635 1.00 21.11 438 LYS A N 1
ATOM 3309 C CA . LYS A 1 438 ? 0.001 -8.915 22.524 1.00 21.08 438 LYS A CA 1
ATOM 3310 C C . LYS A 1 438 ? -0.015 -9.500 21.112 1.00 18.10 438 LYS A C 1
ATOM 3311 O O . LYS A 1 438 ? -0.227 -10.730 20.973 1.00 19.04 438 LYS A O 1
ATOM 3317 N N . LEU A 1 439 ? 0.143 -8.674 20.093 1.00 18.22 439 LEU A N 1
ATOM 3318 C CA . LEU A 1 439 ? 0.071 -9.183 18.688 1.00 18.48 439 LEU A CA 1
ATOM 3319 C C . LEU A 1 439 ? 1.273 -10.098 18.438 1.00 18.31 439 LEU A C 1
ATOM 3320 O O . LEU A 1 439 ? 1.140 -11.148 17.794 1.00 17.57 439 LEU A O 1
ATOM 3325 N N . ASP A 1 440 ? 2.449 -9.749 18.961 1.00 19.18 440 ASP A N 1
ATOM 3326 C CA . ASP A 1 440 ? 3.634 -10.602 18.759 1.00 20.10 440 ASP A CA 1
ATOM 3327 C C . ASP A 1 440 ? 3.405 -11.967 19.410 1.00 18.10 440 ASP A C 1
ATOM 3328 O O . ASP A 1 440 ? 3.822 -12.967 18.835 1.00 19.46 440 ASP A O 1
ATOM 3333 N N . TYR A 1 441 ? 2.731 -12.030 20.543 1.00 18.33 441 TYR A N 1
ATOM 3334 C CA . TYR A 1 441 ? 2.477 -13.333 21.219 1.00 18.42 441 TYR A CA 1
ATOM 3335 C C . TYR A 1 441 ? 1.545 -14.225 20.377 1.00 16.55 441 TYR A C 1
ATOM 3336 O O . TYR A 1 441 ? 1.930 -15.353 20.059 1.00 18.28 441 TYR A O 1
ATOM 3345 N N . VAL A 1 442 ? 0.417 -13.704 19.927 1.00 17.30 442 VAL A N 1
ATOM 3346 C CA . VAL A 1 442 ? -0.512 -14.529 19.092 1.00 17.29 442 VAL A CA 1
ATOM 3347 C C . VAL A 1 442 ? 0.174 -14.922 17.793 1.00 16.18 442 VAL A C 1
ATOM 3348 O O . VAL A 1 442 ? -0.024 -16.069 17.351 1.00 16.44 442 VAL A O 1
ATOM 3352 N N . ASP A 1 443 ? 0.926 -14.021 17.170 1.00 16.46 443 ASP A N 1
ATOM 3353 C CA . ASP A 1 443 ? 1.626 -14.279 15.881 1.00 18.37 443 ASP A CA 1
ATOM 3354 C C . ASP A 1 443 ? 2.692 -15.364 16.049 1.00 16.33 443 ASP A C 1
ATOM 3355 O O . ASP A 1 443 ? 3.005 -16.042 15.076 1.00 17.48 443 ASP A O 1
ATOM 3360 N N . SER A 1 444 ? 3.179 -15.565 17.283 1.00 17.66 444 SER A N 1
ATOM 3361 C CA . SER A 1 444 ? 4.172 -16.628 17.569 1.00 17.79 444 SER A CA 1
ATOM 3362 C C . SER A 1 444 ? 3.517 -18.015 17.609 1.00 19.66 444 SER A C 1
ATOM 3363 O O . SER A 1 444 ? 4.254 -18.993 17.652 1.00 19.93 444 SER A O 1
ATOM 3366 N N . LEU A 1 445 ? 2.185 -18.086 17.512 1.00 18.12 445 LEU A N 1
ATOM 3367 C CA . LEU A 1 445 ? 1.406 -19.370 17.497 1.00 18.51 445 LEU A CA 1
ATOM 3368 C C . LEU A 1 445 ? 1.736 -20.208 18.736 1.00 16.71 445 LEU A C 1
ATOM 3369 O O . LEU A 1 445 ? 2.291 -21.304 18.648 1.00 18.81 445 LEU A O 1
ATOM 3374 N N . PRO A 1 446 ? 1.329 -19.744 19.916 1.00 16.79 446 PRO A N 1
ATOM 3375 C CA . PRO A 1 446 ? 1.363 -20.574 21.105 1.00 17.02 446 PRO A CA 1
ATOM 3376 C C . PRO A 1 446 ? 0.438 -21.779 20.937 1.00 16.93 446 PRO A C 1
ATOM 3377 O O . PRO A 1 446 ? -0.369 -21.820 20.002 1.00 16.55 446 PRO A O 1
ATOM 3381 N N . LEU A 1 447 ? 0.629 -22.773 21.783 1.00 17.65 447 LEU A N 1
ATOM 3382 C CA . LEU A 1 447 ? 0.011 -24.100 21.591 1.00 18.63 447 LEU A CA 1
ATOM 3383 C C . LEU A 1 447 ? -1.479 -23.972 21.268 1.00 17.56 447 LEU A C 1
ATOM 3384 O O . LEU A 1 447 ? -1.926 -24.704 20.349 1.00 17.25 447 LEU A O 1
ATOM 3389 N N . PHE A 1 448 ? -2.250 -23.171 22.013 1.00 16.69 448 PHE A N 1
ATOM 3390 C CA . PHE A 1 448 ? -3.722 -23.073 21.817 1.00 16.63 448 PHE A CA 1
ATOM 3391 C C . PHE A 1 448 ? -4.002 -22.723 20.353 1.00 15.31 448 PHE A C 1
ATOM 3392 O O . PHE A 1 448 ? -4.848 -23.365 19.694 1.00 16.29 448 PHE A O 1
ATOM 3400 N N . VAL A 1 449 ? -3.294 -21.733 19.831 1.00 15.32 449 VAL A N 1
ATOM 3401 C CA . VAL A 1 449 ? -3.508 -21.264 18.434 1.00 15.72 449 VAL A CA 1
ATOM 3402 C C . VAL A 1 449 ? -2.936 -22.277 17.441 1.00 15.48 449 VAL A C 1
ATOM 3403 O O . VAL A 1 449 ? -3.604 -22.634 16.464 1.00 16.25 449 VAL A O 1
ATOM 3407 N N . ARG A 1 450 ? -1.746 -22.812 17.700 1.00 14.77 450 ARG A N 1
ATOM 3408 C CA . ARG A 1 450 ? -1.112 -23.795 16.799 1.00 14.94 450 ARG A CA 1
ATOM 3409 C C . ARG A 1 450 ? -1.990 -25.046 16.669 1.00 14.82 450 ARG A C 1
ATOM 3410 O O . ARG A 1 450 ? -2.115 -25.563 15.583 1.00 15.25 450 ARG A O 1
ATOM 3418 N N . ALA A 1 451 ? -2.548 -25.525 17.775 1.00 14.00 451 ALA A N 1
ATOM 3419 C CA . ALA A 1 451 ? -3.457 -26.692 17.814 1.00 12.64 451 ALA A CA 1
ATOM 3420 C C . ALA A 1 451 ? -4.579 -26.479 16.810 1.00 13.62 451 ALA A C 1
ATOM 3421 O O . ALA A 1 451 ? -4.896 -27.422 16.043 1.00 14.28 451 ALA A O 1
ATOM 3423 N N . SER A 1 452 ? -5.205 -25.315 16.858 1.00 14.24 452 SER A N 1
ATOM 3424 C CA . SER A 1 452 ? -6.320 -24.992 15.956 1.00 12.52 452 SER A CA 1
ATOM 3425 C C . SER A 1 452 ? -5.826 -25.037 14.499 1.00 12.84 452 SER A C 1
ATOM 3426 O O . SER A 1 452 ? -6.514 -25.593 13.619 1.00 13.00 452 SER A O 1
ATOM 3429 N N . CYS A 1 453 ? -4.691 -24.427 14.215 1.00 13.42 453 CYS A N 1
ATOM 3430 C CA . CYS A 1 453 ? -4.163 -24.371 12.838 1.00 13.66 453 CYS A CA 1
ATOM 3431 C C . CYS A 1 453 ? -3.844 -25.801 12.355 1.00 13.52 453 CYS A C 1
ATOM 3432 O O . CYS A 1 453 ? -4.166 -26.143 11.224 1.00 13.85 453 CYS A O 1
ATOM 3435 N N . ILE A 1 454 ? -3.206 -26.630 13.187 1.00 13.80 454 ILE A N 1
ATOM 3436 C CA . ILE A 1 454 ? -2.893 -28.026 12.774 1.00 13.32 454 ILE A CA 1
ATOM 3437 C C . ILE A 1 454 ? -4.181 -28.791 12.518 1.00 12.64 454 ILE A C 1
ATOM 3438 O O . ILE A 1 454 ? -4.288 -29.463 11.474 1.00 13.20 454 ILE A O 1
ATOM 3443 N N . LEU A 1 455 ? -5.180 -28.635 13.386 1.00 12.74 455 LEU A N 1
ATOM 3444 C CA . LEU A 1 455 ? -6.467 -29.341 13.194 1.00 12.04 455 LEU A CA 1
ATOM 3445 C C . LEU A 1 455 ? -7.063 -28.936 11.851 1.00 13.78 455 LEU A C 1
ATOM 3446 O O . LEU A 1 455 ? -7.522 -29.807 11.086 1.00 14.20 455 LEU A O 1
ATOM 3451 N N . CYS A 1 456 ? -7.139 -27.652 11.574 1.00 12.73 456 CYS A N 1
ATOM 3452 C CA . CYS A 1 456 ? -7.784 -27.195 10.320 1.00 13.78 456 CYS A CA 1
ATOM 3453 C C . CYS A 1 456 ? -7.070 -27.828 9.127 1.00 13.00 456 CYS A C 1
ATOM 3454 O O . CYS A 1 456 ? -7.734 -28.235 8.171 1.00 15.20 456 CYS A O 1
ATOM 3457 N N . ARG A 1 457 ? -5.738 -27.893 9.149 1.00 12.61 457 ARG A N 1
ATOM 3458 C CA . ARG A 1 457 ? -4.967 -28.513 8.054 1.00 12.66 457 ARG A CA 1
ATOM 3459 C C . ARG A 1 457 ? -5.295 -30.007 7.983 1.00 13.76 457 ARG A C 1
ATOM 3460 O O . ARG A 1 457 ? -5.601 -30.476 6.897 1.00 14.27 457 ARG A O 1
ATOM 3468 N N . ILE A 1 458 ? -5.193 -30.746 9.087 1.00 14.03 458 ILE A N 1
ATOM 3469 C CA . ILE A 1 458 ? -5.328 -32.220 8.984 1.00 15.81 458 ILE A CA 1
ATOM 3470 C C . ILE A 1 458 ? -6.779 -32.617 8.669 1.00 15.48 458 ILE A C 1
ATOM 3471 O O . ILE A 1 458 ? -6.957 -33.547 7.855 1.00 16.97 458 ILE A O 1
ATOM 3476 N N . ILE A 1 459 ? -7.765 -31.855 9.130 1.00 14.81 459 ILE A N 1
ATOM 3477 C CA . ILE A 1 459 ? -9.186 -32.133 8.755 1.00 15.34 459 ILE A CA 1
ATOM 3478 C C . ILE A 1 459 ? -9.387 -31.902 7.250 1.00 17.21 459 ILE A C 1
ATOM 3479 O O . ILE A 1 459 ? -10.030 -32.716 6.597 1.00 17.37 459 ILE A O 1
ATOM 3484 N N . ASN A 1 460 ? -8.803 -30.838 6.723 1.00 15.24 460 ASN A N 1
ATOM 3485 C CA . ASN A 1 460 ? -8.902 -30.569 5.266 1.00 17.26 460 ASN A CA 1
ATOM 3486 C C . ASN A 1 460 ? -8.291 -31.758 4.510 1.00 16.69 460 ASN A C 1
ATOM 3487 O O . ASN A 1 460 ? -8.919 -32.261 3.579 1.00 17.36 460 ASN A O 1
ATOM 3492 N N . ASP A 1 461 ? -7.103 -32.178 4.938 1.00 15.15 461 ASP A N 1
ATOM 3493 C CA . ASP A 1 461 ? -6.395 -33.277 4.241 1.00 16.71 461 ASP A CA 1
ATOM 3494 C C . ASP A 1 461 ? -7.213 -34.572 4.332 1.00 20.10 461 ASP A C 1
ATOM 3495 O O . ASP A 1 461 ? -7.205 -35.325 3.374 1.00 22.19 461 ASP A O 1
ATOM 3500 N N . LEU A 1 462 ? -7.886 -34.807 5.449 1.00 16.36 462 LEU A N 1
ATOM 3501 C CA . LEU A 1 462 ? -8.662 -36.061 5.618 1.00 17.35 462 LEU A CA 1
ATOM 3502 C C . LEU A 1 462 ? -9.930 -36.000 4.760 1.00 20.29 462 LEU A C 1
ATOM 3503 O O . LEU A 1 462 ? -10.485 -37.047 4.479 1.00 21.87 462 LEU A O 1
ATOM 3508 N N . GLY A 1 463 ? -10.353 -34.802 4.366 1.00 20.88 463 GLY A N 1
ATOM 3509 C CA . GLY A 1 463 ? -11.611 -34.604 3.623 1.00 23.29 463 GLY A CA 1
ATOM 3510 C C . GLY A 1 463 ? -11.562 -35.133 2.214 1.00 32.37 463 GLY A C 1
ATOM 3511 O O . GLY A 1 463 ? -12.621 -35.230 1.599 1.00 31.12 463 GLY A O 1
ATOM 3512 N N . THR A 1 464 ? -10.370 -35.418 1.711 1.00 33.45 464 THR A N 1
ATOM 3513 C CA . THR A 1 464 ? -10.269 -36.095 0.398 1.00 41.15 464 THR A CA 1
ATOM 3514 C C . THR A 1 464 ? -10.406 -37.604 0.644 1.00 49.16 464 THR A C 1
ATOM 3515 O O . THR A 1 464 ? -9.557 -38.143 1.371 1.00 42.45 464 THR A O 1
ATOM 3519 N N . SER A 1 465 ? -11.427 -38.246 0.060 1.00 57.05 465 SER A N 1
ATOM 3520 C CA . SER A 1 465 ? -11.728 -39.690 0.267 1.00 60.51 465 SER A CA 1
ATOM 3521 C C . SER A 1 465 ? -10.582 -40.610 -0.170 1.00 63.32 465 SER A C 1
ATOM 3522 O O . SER A 1 465 ? -9.774 -40.205 -1.026 1.00 46.04 465 SER A O 1
ATOM 3525 N N . PRO A 1 466 ? -10.508 -41.842 0.383 1.00 66.17 466 PRO A N 1
ATOM 3526 C CA . PRO A 1 466 ? -9.480 -42.809 -0.005 1.00 69.05 466 PRO A CA 1
ATOM 3527 C C . PRO A 1 466 ? -9.539 -43.171 -1.493 1.00 81.28 466 PRO A C 1
ATOM 3528 O O . PRO A 1 466 ? -8.658 -42.740 -2.218 1.00 84.26 466 PRO A O 1
ATOM 3532 N N . GLY A 1 472 ? -0.105 -40.320 -5.552 1.00 67.48 472 GLY A N 1
ATOM 3533 C CA . GLY A 1 472 ? 1.212 -39.782 -5.949 1.00 60.32 472 GLY A CA 1
ATOM 3534 C C . GLY A 1 472 ? 1.471 -38.400 -5.369 1.00 55.06 472 GLY A C 1
ATOM 3535 O O . GLY A 1 472 ? 2.588 -37.890 -5.553 1.00 52.40 472 GLY A O 1
ATOM 3536 N N . ASP A 1 473 ? 0.473 -37.793 -4.719 1.00 51.65 473 ASP A N 1
ATOM 3537 C CA . ASP A 1 473 ? 0.618 -36.473 -4.042 1.00 47.63 473 ASP A CA 1
ATOM 3538 C C . ASP A 1 473 ? 1.395 -36.670 -2.736 1.00 44.38 473 ASP A C 1
ATOM 3539 O O . ASP A 1 473 ? 0.779 -37.048 -1.713 1.00 44.95 473 ASP A O 1
ATOM 3544 N N . ASN A 1 474 ? 2.692 -36.380 -2.754 1.00 38.07 474 ASN A N 1
ATOM 3545 C CA . ASN A 1 474 ? 3.570 -36.606 -1.584 1.00 42.10 474 ASN A CA 1
ATOM 3546 C C . ASN A 1 474 ? 3.303 -35.521 -0.556 1.00 39.39 474 ASN A C 1
ATOM 3547 O O . ASN A 1 474 ? 3.822 -35.670 0.597 1.00 32.63 474 ASN A O 1
ATOM 3552 N N . LEU A 1 475 ? 2.569 -34.457 -0.937 1.00 30.28 475 LEU A N 1
ATOM 3553 C CA . LEU A 1 475 ? 2.426 -33.255 -0.066 1.00 33.28 475 LEU A CA 1
ATOM 3554 C C . LEU A 1 475 ? 1.017 -33.163 0.531 1.00 27.73 475 LEU A C 1
ATOM 3555 O O . LEU A 1 475 ? 0.424 -32.038 0.476 1.00 29.93 475 LEU A O 1
ATOM 3560 N N . LYS A 1 476 ? 0.484 -34.240 1.108 1.00 25.74 476 LYS A N 1
ATOM 3561 C CA . LYS A 1 476 ? -0.698 -34.163 2.017 1.00 25.27 476 LYS A CA 1
ATOM 3562 C C . LYS A 1 476 ? -0.498 -35.149 3.166 1.00 24.57 476 LYS A C 1
ATOM 3563 O O . LYS A 1 476 ? 0.394 -36.028 3.068 1.00 22.36 476 LYS A O 1
ATOM 3569 N N . SER A 1 477 ? -1.234 -34.966 4.265 1.00 19.84 477 SER A N 1
ATOM 3570 C CA . SER A 1 477 ? -0.994 -35.618 5.575 1.00 20.33 477 SER A CA 1
ATOM 3571 C C . SER A 1 477 ? -0.885 -37.133 5.407 1.00 21.49 477 SER A C 1
ATOM 3572 O O . SER A 1 477 ? 0.078 -37.695 5.912 1.00 23.14 477 SER A O 1
ATOM 3575 N N . ILE A 1 478 ? -1.911 -37.759 4.857 1.00 23.59 478 ILE A N 1
ATOM 3576 C CA . ILE A 1 478 ? -1.973 -39.252 4.810 1.00 22.31 478 ILE A CA 1
ATOM 3577 C C . ILE A 1 478 ? -0.762 -39.761 4.012 1.00 24.06 478 ILE A C 1
ATOM 3578 O O . ILE A 1 478 ? -0.030 -40.636 4.536 1.00 23.31 478 ILE A O 1
ATOM 3583 N N . GLN A 1 479 ? -0.521 -39.199 2.834 1.00 24.64 479 GLN A N 1
ATOM 3584 C CA . GLN A 1 479 ? 0.554 -39.672 1.902 1.00 24.92 479 GLN A CA 1
ATOM 3585 C C . GLN A 1 479 ? 1.919 -39.442 2.537 1.00 29.40 479 GLN A C 1
ATOM 3586 O O . GLN A 1 479 ? 2.785 -40.308 2.418 1.00 28.61 479 GLN A O 1
ATOM 3592 N N . CYS A 1 480 ? 2.116 -38.338 3.260 1.00 25.11 480 CYS A N 1
ATOM 3593 C CA . CYS A 1 480 ? 3.391 -38.098 3.964 1.00 24.97 480 CYS A CA 1
ATOM 3594 C C . CYS A 1 480 ? 3.649 -39.209 4.977 1.00 26.24 480 CYS A C 1
ATOM 3595 O O . CYS A 1 480 ? 4.814 -39.616 5.126 1.00 30.15 480 CYS A O 1
ATOM 3598 N N . TYR A 1 481 ? 2.633 -39.596 5.738 1.00 26.75 481 TYR A N 1
ATOM 3599 C CA . TYR A 1 481 ? 2.779 -40.592 6.817 1.00 25.16 481 TYR A CA 1
ATOM 3600 C C . TYR A 1 481 ? 3.036 -41.960 6.178 1.00 26.60 481 TYR A C 1
ATOM 3601 O O . TYR A 1 481 ? 3.891 -42.723 6.706 1.00 30.05 481 TYR A O 1
ATOM 3610 N N . MET A 1 482 ? 2.360 -42.232 5.062 1.00 26.99 482 MET A N 1
ATOM 3611 C CA . MET A 1 482 ? 2.575 -43.472 4.260 1.00 30.67 482 MET A CA 1
ATOM 3612 C C . MET A 1 482 ? 4.038 -43.503 3.791 1.00 33.39 482 MET A C 1
ATOM 3613 O O . MET A 1 482 ? 4.680 -44.554 3.951 1.00 35.71 482 MET A O 1
ATOM 3618 N N . ASN A 1 483 ? 4.559 -42.404 3.240 1.00 30.03 483 ASN A N 1
ATOM 3619 C CA . ASN A 1 483 ? 5.969 -42.345 2.743 1.00 33.37 483 ASN A CA 1
ATOM 3620 C C . ASN A 1 483 ? 6.926 -42.560 3.907 1.00 35.75 483 ASN A C 1
ATOM 3621 O O . ASN A 1 483 ? 7.967 -43.219 3.726 1.00 37.88 483 ASN A O 1
ATOM 3626 N N . GLU A 1 484 ? 6.591 -42.018 5.066 1.00 32.78 484 GLU A N 1
ATOM 3627 C CA . GLU A 1 484 ? 7.479 -42.008 6.237 1.00 35.79 484 GLU A CA 1
ATOM 3628 C C . GLU A 1 484 ? 7.575 -43.412 6.846 1.00 38.42 484 GLU A C 1
ATOM 3629 O O . GLU A 1 484 ? 8.682 -43.766 7.282 1.00 42.94 484 GLU A O 1
ATOM 3635 N N . THR A 1 485 ? 6.468 -44.157 6.936 1.00 35.26 485 THR A N 1
ATOM 3636 C CA . THR A 1 485 ? 6.377 -45.379 7.788 1.00 38.55 485 THR A CA 1
ATOM 3637 C C . THR A 1 485 ? 6.073 -46.646 6.970 1.00 41.71 485 THR A C 1
ATOM 3638 O O . THR A 1 485 ? 6.069 -47.733 7.579 1.00 42.28 485 THR A O 1
ATOM 3642 N N . GLY A 1 486 ? 5.723 -46.509 5.690 1.00 38.28 486 GLY A N 1
ATOM 3643 C CA . GLY A 1 486 ? 5.224 -47.604 4.841 1.00 37.31 486 GLY A CA 1
ATOM 3644 C C . GLY A 1 486 ? 3.867 -48.124 5.284 1.00 39.52 486 GLY A C 1
ATOM 3645 O O . GLY A 1 486 ? 3.471 -49.188 4.812 1.00 41.20 486 GLY A O 1
ATOM 3646 N N . ALA A 1 487 ? 3.121 -47.370 6.092 1.00 35.63 487 ALA A N 1
ATOM 3647 C CA . ALA A 1 487 ? 1.723 -47.707 6.454 1.00 35.33 487 ALA A CA 1
ATOM 3648 C C . ALA A 1 487 ? 0.853 -47.791 5.190 1.00 31.26 487 ALA A C 1
ATOM 3649 O O . ALA A 1 487 ? 1.044 -46.993 4.257 1.00 34.58 487 ALA A O 1
ATOM 3651 N N . SER A 1 488 ? -0.159 -48.654 5.205 1.00 28.49 488 SER A N 1
ATOM 3652 C CA . SER A 1 488 ? -1.266 -48.625 4.226 1.00 32.38 488 SER A CA 1
ATOM 3653 C C . SER A 1 488 ? -1.971 -47.270 4.324 1.00 34.66 488 SER A C 1
ATOM 3654 O O . SER A 1 488 ? -1.776 -46.582 5.356 1.00 33.59 488 SER A O 1
ATOM 3657 N N . GLN A 1 489 ? -2.820 -46.962 3.348 1.00 35.58 489 GLN A N 1
ATOM 3658 C CA . GLN A 1 489 ? -3.699 -45.770 3.391 1.00 36.45 489 GLN A CA 1
ATOM 3659 C C . GLN A 1 489 ? -4.608 -45.888 4.613 1.00 36.96 489 GLN A C 1
ATOM 3660 O O . GLN A 1 489 ? -4.841 -44.861 5.284 1.00 28.17 489 GLN A O 1
ATOM 3666 N N . GLU A 1 490 ? -5.192 -47.067 4.830 1.00 31.19 490 GLU A N 1
ATOM 3667 C CA . GLU A 1 490 ? -6.153 -47.297 5.935 1.00 35.61 490 GLU A CA 1
ATOM 3668 C C . GLU A 1 490 ? -5.480 -46.962 7.270 1.00 32.34 490 GLU A C 1
ATOM 3669 O O . GLU A 1 490 ? -6.104 -46.266 8.109 1.00 29.55 490 GLU A O 1
ATOM 3675 N N . VAL A 1 491 ? -4.281 -47.486 7.490 1.00 29.68 491 VAL A N 1
ATOM 3676 C CA . VAL A 1 491 ? -3.543 -47.337 8.767 1.00 29.22 491 VAL A CA 1
ATOM 3677 C C . VAL A 1 491 ? -3.082 -45.873 8.884 1.00 27.53 491 VAL A C 1
ATOM 3678 O O . VAL A 1 491 ? -3.107 -45.331 10.013 1.00 28.96 491 VAL A O 1
ATOM 3682 N N . ALA A 1 492 ? -2.577 -45.288 7.794 1.00 25.84 492 ALA A N 1
ATOM 3683 C CA . ALA A 1 492 ? -2.118 -43.873 7.802 1.00 23.38 492 ALA A CA 1
ATOM 3684 C C . ALA A 1 492 ? -3.306 -42.967 8.139 1.00 24.37 492 ALA A C 1
ATOM 3685 O O . ALA A 1 492 ? -3.133 -42.067 8.990 1.00 25.60 492 ALA A O 1
ATOM 3687 N N . ARG A 1 493 ? -4.458 -43.203 7.513 1.00 23.74 493 ARG A N 1
ATOM 3688 C CA . ARG A 1 493 ? -5.691 -42.412 7.796 1.00 23.55 493 ARG A CA 1
ATOM 3689 C C . ARG A 1 493 ? -6.030 -42.559 9.289 1.00 26.41 493 ARG A C 1
ATOM 3690 O O . ARG A 1 493 ? -6.369 -41.543 9.936 1.00 22.09 493 ARG A O 1
ATOM 3698 N N . GLU A 1 494 ? -5.971 -43.772 9.847 1.00 24.11 494 GLU A N 1
ATOM 3699 C CA . GLU A 1 494 ? -6.310 -43.964 11.285 1.00 26.70 494 GLU A CA 1
ATOM 3700 C C . GLU A 1 494 ? -5.345 -43.144 12.152 1.00 25.77 494 GLU A C 1
ATOM 3701 O O . GLU A 1 494 ? -5.800 -42.557 13.188 1.00 24.76 494 GLU A O 1
ATOM 3707 N N . HIS A 1 495 ? -4.072 -43.086 11.778 1.00 24.27 495 HIS A N 1
ATOM 3708 C CA . HIS A 1 495 ? -3.038 -42.321 12.513 1.00 27.52 495 HIS A CA 1
ATOM 3709 C C . HIS A 1 495 ? -3.413 -40.837 12.506 1.00 21.55 495 HIS A C 1
ATOM 3710 O O . HIS A 1 495 ? -3.376 -40.223 13.576 1.00 21.62 495 HIS A O 1
ATOM 3717 N N . ILE A 1 496 ? -3.784 -40.318 11.353 1.00 23.20 496 ILE A N 1
ATOM 3718 C CA . ILE A 1 496 ? -4.100 -38.866 11.198 1.00 19.69 496 ILE A CA 1
ATOM 3719 C C . ILE A 1 496 ? -5.381 -38.585 11.983 1.00 20.13 496 ILE A C 1
ATOM 3720 O O . ILE A 1 496 ? -5.430 -37.564 12.683 1.00 20.05 496 ILE A O 1
ATOM 3725 N N . GLU A 1 497 ? -6.369 -39.478 11.947 1.00 17.48 497 GLU A N 1
ATOM 3726 C CA . GLU A 1 497 ? -7.604 -39.337 12.762 1.00 19.78 497 GLU A CA 1
ATOM 3727 C C . GLU A 1 497 ? -7.259 -39.303 14.259 1.00 19.47 497 GLU A C 1
ATOM 3728 O O . GLU A 1 497 ? -7.884 -38.526 15.018 1.00 20.09 497 GLU A O 1
ATOM 3734 N N . GLY A 1 498 ? -6.295 -40.113 14.701 1.00 19.03 498 GLY A N 1
ATOM 3735 C CA . GLY A 1 498 ? -5.801 -40.070 16.090 1.00 19.03 498 GLY A CA 1
ATOM 3736 C C . GLY A 1 498 ? -5.156 -38.730 16.432 1.00 18.88 498 GLY A C 1
ATOM 3737 O O . GLY A 1 498 ? -5.309 -38.252 17.546 1.00 19.98 498 GLY A O 1
ATOM 3738 N N . LEU A 1 499 ? -4.511 -38.104 15.463 1.00 18.86 499 LEU A N 1
ATOM 3739 C CA . LEU A 1 499 ? -3.930 -36.777 15.708 1.00 18.01 499 LEU A CA 1
ATOM 3740 C C . LEU A 1 499 ? -5.059 -35.751 15.892 1.00 16.83 499 LEU A C 1
ATOM 3741 O O . LEU A 1 499 ? -4.895 -34.834 16.704 1.00 17.17 499 LEU A O 1
ATOM 3746 N N . VAL A 1 500 ? -6.133 -35.856 15.117 1.00 16.12 500 VAL A N 1
ATOM 3747 C CA . VAL A 1 500 ? -7.300 -34.968 15.310 1.00 15.85 500 VAL A CA 1
ATOM 3748 C C . VAL A 1 500 ? -7.760 -35.106 16.756 1.00 16.69 500 VAL A C 1
ATOM 3749 O O . VAL A 1 500 ? -8.008 -34.083 17.428 1.00 15.33 500 VAL A O 1
ATOM 3753 N N . ARG A 1 501 ? -7.964 -36.328 17.240 1.00 16.64 501 ARG A N 1
ATOM 3754 C CA . ARG A 1 501 ? -8.502 -36.503 18.601 1.00 16.10 501 ARG A CA 1
ATOM 3755 C C . ARG A 1 501 ? -7.516 -35.928 19.622 1.00 16.28 501 ARG A C 1
ATOM 3756 O O . ARG A 1 501 ? -7.970 -35.330 20.612 1.00 16.00 501 ARG A O 1
ATOM 3764 N N . MET A 1 502 ? -6.227 -36.126 19.401 1.00 15.57 502 MET A N 1
ATOM 3765 C CA . MET A 1 502 ? -5.186 -35.656 20.343 1.00 18.38 502 MET A CA 1
ATOM 3766 C C . MET A 1 502 ? -5.224 -34.126 20.418 1.00 16.68 502 MET A C 1
ATOM 3767 O O . MET A 1 502 ? -5.229 -33.545 21.548 1.00 16.76 502 MET A O 1
ATOM 3772 N N . TRP A 1 503 ? -5.164 -33.475 19.269 1.00 17.48 503 TRP A N 1
ATOM 3773 C CA . TRP A 1 503 ? -5.119 -31.992 19.258 1.00 15.99 503 TRP A CA 1
ATOM 3774 C C . TRP A 1 503 ? -6.414 -31.416 19.835 1.00 15.26 503 TRP A C 1
ATOM 3775 O O . TRP A 1 503 ? -6.371 -30.381 20.526 1.00 14.84 503 TRP A O 1
ATOM 3786 N N . TRP A 1 504 ? -7.573 -32.065 19.630 1.00 14.22 504 TRP A N 1
ATOM 3787 C CA . TRP A 1 504 ? -8.813 -31.628 20.305 1.00 13.84 504 TRP A CA 1
ATOM 3788 C C . TRP A 1 504 ? -8.652 -31.709 21.823 1.00 15.32 504 TRP A C 1
ATOM 3789 O O . TRP A 1 504 ? -9.146 -30.807 22.543 1.00 15.76 504 TRP A O 1
ATOM 3800 N N . LYS A 1 505 ? -8.076 -32.796 22.320 1.00 15.30 505 LYS A N 1
ATOM 3801 C CA . LYS A 1 505 ? -7.909 -32.942 23.786 1.00 15.36 505 LYS A CA 1
ATOM 3802 C C . LYS A 1 505 ? -7.062 -31.785 24.315 1.00 15.50 505 LYS A C 1
ATOM 3803 O O . LYS A 1 505 ? -7.369 -31.277 25.393 1.00 16.02 505 LYS A O 1
ATOM 3809 N N . ARG A 1 506 ? -6.045 -31.402 23.567 1.00 16.14 506 ARG A N 1
ATOM 3810 C CA . ARG A 1 506 ? -5.176 -30.254 23.941 1.00 16.79 506 ARG A CA 1
ATOM 3811 C C . ARG A 1 506 ? -5.966 -28.951 23.917 1.00 17.77 506 ARG A C 1
ATOM 3812 O O . ARG A 1 506 ? -5.887 -28.199 24.890 1.00 18.89 506 ARG A O 1
ATOM 3820 N N . LEU A 1 507 ? -6.773 -28.700 22.888 1.00 17.20 507 LEU A N 1
ATOM 3821 C CA . LEU A 1 507 ? -7.671 -27.515 22.917 1.00 18.29 507 LEU A CA 1
ATOM 3822 C C . LEU A 1 507 ? -8.557 -27.529 24.146 1.00 18.18 507 LEU A C 1
ATOM 3823 O O . LEU A 1 507 ? -8.704 -26.491 24.807 1.00 19.59 507 LEU A O 1
ATOM 3828 N N . ASN A 1 508 ? -9.196 -28.658 24.435 1.00 16.03 508 ASN A N 1
ATOM 3829 C CA . ASN A 1 508 ? -10.167 -28.760 25.529 1.00 16.77 508 ASN A CA 1
ATOM 3830 C C . ASN A 1 508 ? -9.483 -28.330 26.833 1.00 19.02 508 ASN A C 1
ATOM 3831 O O . ASN A 1 508 ? -10.081 -27.624 27.646 1.00 19.15 508 ASN A O 1
ATOM 3836 N N . LYS A 1 509 ? -8.302 -28.869 27.073 1.00 17.46 509 LYS A N 1
ATOM 3837 C CA . LYS A 1 509 ? -7.569 -28.602 28.334 1.00 18.35 509 LYS A CA 1
ATOM 3838 C C . LYS A 1 509 ? -7.104 -27.154 28.356 1.00 20.02 509 LYS A C 1
ATOM 3839 O O . LYS A 1 509 ? -7.186 -26.545 29.440 1.00 18.86 509 LYS A O 1
ATOM 3845 N N . CYS A 1 510 ? -6.633 -26.620 27.242 1.00 18.80 510 CYS A N 1
ATOM 3846 C CA . CYS A 1 510 ? -6.224 -25.207 27.148 1.00 21.91 510 CYS A CA 1
ATOM 3847 C C . CYS A 1 510 ? -7.375 -24.327 27.673 1.00 22.83 510 CYS A C 1
ATOM 3848 O O . CYS A 1 510 ? -7.087 -23.304 28.321 1.00 21.55 510 CYS A O 1
ATOM 3851 N N . LEU A 1 511 ? -8.652 -24.708 27.459 1.00 21.24 511 LEU A N 1
ATOM 3852 C CA . LEU A 1 511 ? -9.804 -23.847 27.841 1.00 18.93 511 LEU A CA 1
ATOM 3853 C C . LEU A 1 511 ? -10.099 -23.888 29.341 1.00 20.76 511 LEU A C 1
ATOM 3854 O O . LEU A 1 511 ? -10.710 -22.903 29.819 1.00 24.58 511 LEU A O 1
ATOM 3859 N N . PHE A 1 512 ? -9.557 -24.837 30.081 1.00 23.17 512 PHE A N 1
ATOM 3860 C CA . PHE A 1 512 ? -9.592 -24.846 31.567 1.00 25.90 512 PHE A CA 1
ATOM 3861 C C . PHE A 1 512 ? -8.401 -24.148 32.193 1.00 28.60 512 PHE A C 1
ATOM 3862 O O . PHE A 1 512 ? -8.353 -24.038 33.434 1.00 34.26 512 PHE A O 1
ATOM 3870 N N . GLU A 1 513 ? -7.462 -23.724 31.384 1.00 20.75 513 GLU A N 1
ATOM 3871 C CA . GLU A 1 513 ? -6.274 -23.056 31.902 1.00 24.64 513 GLU A CA 1
ATOM 3872 C C . GLU A 1 513 ? -6.547 -21.584 31.723 1.00 23.97 513 GLU A C 1
ATOM 3873 O O . GLU A 1 513 ? -7.156 -21.152 30.737 1.00 23.79 513 GLU A O 1
ATOM 3879 N N . PRO A 1 514 ? -6.048 -20.787 32.667 1.00 24.08 514 PRO A N 1
ATOM 3880 C CA . PRO A 1 514 ? -5.882 -19.364 32.457 1.00 23.65 514 PRO A CA 1
ATOM 3881 C C . PRO A 1 514 ? -5.160 -19.092 31.136 1.00 21.07 514 PRO A C 1
ATOM 3882 O O . PRO A 1 514 ? -4.319 -19.872 30.701 1.00 24.84 514 PRO A O 1
ATOM 3886 N N . SER A 1 515 ? -5.641 -18.070 30.452 1.00 24.92 515 SER A N 1
ATOM 3887 C CA . SER A 1 515 ? -5.158 -17.701 29.112 1.00 25.29 515 SER A CA 1
ATOM 3888 C C . SER A 1 515 ? -4.921 -16.209 29.058 1.00 19.23 515 SER A C 1
ATOM 3889 O O . SER A 1 515 ? -5.635 -15.433 29.686 1.00 22.31 515 SER A O 1
ATOM 3892 N N . PRO A 1 516 ? -3.934 -15.751 28.284 1.00 20.46 516 PRO A N 1
ATOM 3893 C CA . PRO A 1 516 ? -3.799 -14.345 28.006 1.00 21.39 516 PRO A CA 1
ATOM 3894 C C . PRO A 1 516 ? -4.876 -13.888 27.031 1.00 21.92 516 PRO A C 1
ATOM 3895 O O . PRO A 1 516 ? -5.007 -12.722 26.867 1.00 24.47 516 PRO A O 1
ATOM 3899 N N . PHE A 1 517 ? -5.656 -14.824 26.498 1.00 20.83 517 PHE A N 1
ATOM 3900 C CA . PHE A 1 517 ? -6.739 -14.526 25.526 1.00 20.70 517 PHE A CA 1
ATOM 3901 C C . PHE A 1 517 ? -8.070 -14.426 26.243 1.00 21.33 517 PHE A C 1
ATOM 3902 O O . PHE A 1 517 ? -8.282 -15.061 27.338 1.00 22.63 517 PHE A O 1
ATOM 3910 N N . THR A 1 518 ? -8.990 -13.732 25.579 1.00 19.10 518 THR A N 1
ATOM 3911 C CA . THR A 1 518 ? -10.358 -13.581 26.104 1.00 18.72 518 THR A CA 1
ATOM 3912 C C . THR A 1 518 ? -11.342 -13.839 24.957 1.00 16.42 518 THR A C 1
ATOM 3913 O O . THR A 1 518 ? -10.896 -14.139 23.859 1.00 16.50 518 THR A O 1
ATOM 3917 N N . GLU A 1 519 ? -12.630 -13.773 25.250 1.00 17.95 519 GLU A N 1
ATOM 3918 C CA . GLU A 1 519 ? -13.632 -13.839 24.162 1.00 17.65 519 GLU A CA 1
ATOM 3919 C C . GLU A 1 519 ? -13.522 -12.525 23.383 1.00 17.47 519 GLU A C 1
ATOM 3920 O O . GLU A 1 519 ? -13.169 -11.525 23.980 1.00 18.28 519 GLU A O 1
ATOM 3926 N N . PRO A 1 520 ? -13.830 -12.483 22.079 1.00 15.50 520 PRO A N 1
ATOM 3927 C CA . PRO A 1 520 ? -14.262 -13.665 21.312 1.00 13.37 520 PRO A CA 1
ATOM 3928 C C . PRO A 1 520 ? -13.178 -14.565 20.687 1.00 13.61 520 PRO A C 1
ATOM 3929 O O . PRO A 1 520 ? -13.504 -15.542 20.132 1.00 14.12 520 PRO A O 1
ATOM 3933 N N . PHE A 1 521 ? -11.913 -14.188 20.854 1.00 13.09 521 PHE A N 1
ATOM 3934 C CA . PHE A 1 521 ? -10.804 -14.960 20.244 1.00 12.64 521 PHE A CA 1
ATOM 3935 C C . PHE A 1 521 ? -10.793 -16.420 20.714 1.00 13.85 521 PHE A C 1
ATOM 3936 O O . PHE A 1 521 ? -10.511 -17.288 19.908 1.00 14.10 521 PHE A O 1
ATOM 3944 N N . LEU A 1 522 ? -11.087 -16.642 21.998 1.00 14.16 522 LEU A N 1
ATOM 3945 C CA . LEU A 1 522 ? -11.108 -18.030 22.531 1.00 14.65 522 LEU A CA 1
ATOM 3946 C C . LEU A 1 522 ? -12.086 -18.854 21.693 1.00 13.49 522 LEU A C 1
ATOM 3947 O O . LEU A 1 522 ? -11.762 -19.968 21.350 1.00 16.13 522 LEU A O 1
ATOM 3952 N N . SER A 1 523 ? -13.244 -18.273 21.399 1.00 14.54 523 SER A N 1
ATOM 3953 C CA . SER A 1 523 ? -14.285 -18.974 20.604 1.00 13.38 523 SER A CA 1
ATOM 3954 C C . SER A 1 523 ? -13.841 -19.092 19.154 1.00 14.10 523 SER A C 1
ATOM 3955 O O . SER A 1 523 ? -14.090 -20.128 18.531 1.00 13.78 523 SER A O 1
ATOM 3958 N N . PHE A 1 524 ? -13.203 -18.069 18.595 1.00 12.83 524 PHE A N 1
ATOM 3959 C CA . PHE A 1 524 ? -12.805 -18.128 17.170 1.00 13.31 524 PHE A CA 1
ATOM 3960 C C . PHE A 1 524 ? -11.915 -19.352 16.965 1.00 13.77 524 PHE A C 1
ATOM 3961 O O . PHE A 1 524 ? -11.977 -20.031 15.922 1.00 13.96 524 PHE A O 1
ATOM 3969 N N . THR A 1 525 ? -11.026 -19.573 17.925 1.00 13.44 525 THR A N 1
ATOM 3970 C CA . THR A 1 525 ? -9.956 -20.584 17.807 1.00 14.51 525 THR A CA 1
ATOM 3971 C C . THR A 1 525 ? -10.577 -21.993 17.774 1.00 12.69 525 THR A C 1
ATOM 3972 O O . THR A 1 525 ? -10.125 -22.840 16.991 1.00 14.60 525 THR A O 1
ATOM 3976 N N . ILE A 1 526 ? -11.637 -22.219 18.560 1.00 12.51 526 ILE A N 1
ATOM 3977 C CA . ILE A 1 526 ? -12.387 -23.495 18.542 1.00 13.14 526 ILE A CA 1
ATOM 3978 C C . ILE A 1 526 ? -13.249 -23.560 17.275 1.00 13.36 526 ILE A C 1
ATOM 3979 O O . ILE A 1 526 ? -13.343 -24.620 16.611 1.00 13.39 526 ILE A O 1
ATOM 3984 N N . ASN A 1 527 ? -13.920 -22.472 16.953 1.00 11.74 527 ASN A N 1
ATOM 3985 C CA . ASN A 1 527 ? -14.958 -22.501 15.902 1.00 13.16 527 ASN A CA 1
ATOM 3986 C C . ASN A 1 527 ? -14.362 -22.660 14.498 1.00 12.63 527 ASN A C 1
ATOM 3987 O O . ASN A 1 527 ? -15.061 -23.184 13.625 1.00 13.28 527 ASN A O 1
ATOM 3992 N N . VAL A 1 528 ? -13.143 -22.208 14.215 1.00 12.26 528 VAL A N 1
ATOM 3993 C CA . VAL A 1 528 ? -12.542 -22.503 12.885 1.00 12.86 528 VAL A CA 1
ATOM 3994 C C . VAL A 1 528 ? -12.384 -24.013 12.726 1.00 12.25 528 VAL A C 1
ATOM 3995 O O . VAL A 1 528 ? -12.524 -24.488 11.613 1.00 13.40 528 VAL A O 1
ATOM 3999 N N . VAL A 1 529 ? -12.120 -24.751 13.802 1.00 12.09 529 VAL A N 1
ATOM 4000 C CA . VAL A 1 529 ? -11.970 -26.229 13.714 1.00 12.44 529 VAL A CA 1
ATOM 4001 C C . VAL A 1 529 ? -13.336 -26.853 13.383 1.00 12.65 529 VAL A C 1
ATOM 4002 O O . VAL A 1 529 ? -13.421 -27.697 12.486 1.00 13.07 529 VAL A O 1
ATOM 4006 N N . ARG A 1 530 ? -14.386 -26.386 14.030 1.00 13.10 530 ARG A N 1
ATOM 4007 C CA . ARG A 1 530 ? -15.758 -26.900 13.768 1.00 13.04 530 ARG A CA 1
ATOM 4008 C C . ARG A 1 530 ? -16.161 -26.559 12.333 1.00 14.96 530 ARG A C 1
ATOM 4009 O O . ARG A 1 530 ? -16.731 -27.438 11.649 1.00 15.27 530 ARG A O 1
ATOM 4017 N N . GLY A 1 531 ? -15.792 -25.380 11.829 1.00 13.51 531 GLY A N 1
ATOM 4018 C CA . GLY A 1 531 ? -16.064 -25.035 10.415 1.00 15.94 531 GLY A CA 1
ATOM 4019 C C . GLY A 1 531 ? -15.348 -25.991 9.483 1.00 17.37 531 GLY A C 1
ATOM 4020 O O . GLY A 1 531 ? -15.966 -26.478 8.514 1.00 17.56 531 GLY A O 1
ATOM 4021 N N . SER A 1 532 ? -14.129 -26.380 9.825 1.00 15.07 532 SER A N 1
ATOM 4022 C CA . SER A 1 532 ? -13.348 -27.379 9.067 1.00 13.74 532 SER A CA 1
ATOM 4023 C C . SER A 1 532 ? -14.025 -28.752 9.087 1.00 14.43 532 SER A C 1
ATOM 4024 O O . SER A 1 532 ? -14.208 -29.379 8.002 1.00 16.26 532 SER A O 1
ATOM 4027 N N . HIS A 1 533 ? -14.410 -29.248 10.247 1.00 14.36 533 HIS A N 1
ATOM 4028 C CA . HIS A 1 533 ? -15.130 -30.545 10.291 1.00 14.11 533 HIS A CA 1
ATOM 4029 C C . HIS A 1 533 ? -16.336 -30.460 9.371 1.00 16.09 533 HIS A C 1
ATOM 4030 O O . HIS A 1 533 ? -16.640 -31.480 8.688 1.00 18.48 533 HIS A O 1
ATOM 4037 N N . PHE A 1 534 ? -17.123 -29.414 9.528 1.00 15.22 534 PHE A N 1
ATOM 4038 C CA . PHE A 1 534 ? -18.446 -29.363 8.871 1.00 17.18 534 PHE A CA 1
ATOM 4039 C C . PHE A 1 534 ? -18.261 -29.440 7.362 1.00 19.97 534 PHE A C 1
ATOM 4040 O O . PHE A 1 534 ? -19.010 -30.177 6.712 1.00 19.14 534 PHE A O 1
ATOM 4048 N N . PHE A 1 535 ? -17.291 -28.729 6.805 1.00 18.44 535 PHE A N 1
ATOM 4049 C CA . PHE A 1 535 ? -17.130 -28.564 5.343 1.00 20.86 535 PHE A CA 1
ATOM 4050 C C . PHE A 1 535 ? -16.162 -29.589 4.737 1.00 21.46 535 PHE A C 1
ATOM 4051 O O . PHE A 1 535 ? -16.095 -29.665 3.465 1.00 23.26 535 PHE A O 1
ATOM 4059 N N . TYR A 1 536 ? -15.574 -30.470 5.536 1.00 19.56 536 TYR A N 1
ATOM 4060 C CA . TYR A 1 536 ? -14.692 -31.549 5.040 1.00 21.39 536 TYR A CA 1
ATOM 4061 C C . TYR A 1 536 ? -15.145 -32.918 5.546 1.00 23.13 536 TYR A C 1
ATOM 4062 O O . TYR A 1 536 ? -14.310 -33.758 5.926 1.00 22.15 536 TYR A O 1
ATOM 4071 N N . GLN A 1 537 ? -16.440 -33.197 5.468 1.00 23.69 537 GLN A N 1
ATOM 4072 C CA . GLN A 1 537 ? -16.958 -34.560 5.742 1.00 27.28 537 GLN A CA 1
ATOM 4073 C C . GLN A 1 537 ? -16.799 -35.387 4.455 1.00 32.76 537 GLN A C 1
ATOM 4074 O O . GLN A 1 537 ? -16.656 -34.801 3.383 1.00 31.73 537 GLN A O 1
ATOM 4080 N N . TYR A 1 538 ? -16.801 -36.704 4.556 1.00 46.17 538 TYR A N 1
ATOM 4081 C CA . TYR A 1 538 ? -16.910 -37.588 3.366 1.00 56.38 538 TYR A CA 1
ATOM 4082 C C . TYR A 1 538 ? -17.492 -38.931 3.809 1.00 59.44 538 TYR A C 1
ATOM 4083 O O . TYR A 1 538 ? -17.260 -39.320 4.977 1.00 55.64 538 TYR A O 1
ATOM 4092 N N . TYR A 1 542 ? -26.414 -39.537 0.412 1.00 76.77 542 TYR A N 1
ATOM 4093 C CA . TYR A 1 542 ? -27.125 -39.316 -0.874 1.00 69.25 542 TYR A CA 1
ATOM 4094 C C . TYR A 1 542 ? -26.718 -37.953 -1.436 1.00 70.90 542 TYR A C 1
ATOM 4095 O O . TYR A 1 542 ? -26.156 -37.134 -0.680 1.00 70.35 542 TYR A O 1
ATOM 4104 N N . GLY A 1 543 ? -26.995 -37.731 -2.724 1.00 69.23 543 GLY A N 1
ATOM 4105 C CA . GLY A 1 543 ? -26.657 -36.491 -3.447 1.00 70.44 543 GLY A CA 1
ATOM 4106 C C . GLY A 1 543 ? -25.155 -36.339 -3.620 1.00 65.44 543 GLY A C 1
ATOM 4107 O O . GLY A 1 543 ? -24.445 -37.366 -3.614 1.00 61.85 543 GLY A O 1
ATOM 4108 N N . ASN A 1 544 ? -24.681 -35.098 -3.735 1.00 61.76 544 ASN A N 1
ATOM 4109 C CA . ASN A 1 544 ? -23.273 -34.776 -4.084 1.00 56.62 544 ASN A CA 1
ATOM 4110 C C . ASN A 1 544 ? -22.819 -33.566 -3.265 1.00 50.77 544 ASN A C 1
ATOM 4111 O O . ASN A 1 544 ? -23.663 -32.932 -2.597 1.00 39.03 544 ASN A O 1
ATOM 4116 N N . ALA A 1 545 ? -21.533 -33.239 -3.347 1.00 44.40 545 ALA A N 1
ATOM 4117 C CA . ALA A 1 545 ? -20.899 -32.155 -2.561 1.00 46.49 545 ALA A CA 1
ATOM 4118 C C . ALA A 1 545 ? -21.528 -30.819 -2.964 1.00 43.50 545 ALA A C 1
ATOM 4119 O O . ALA A 1 545 ? -21.871 -30.019 -2.064 1.00 41.66 545 ALA A O 1
ATOM 4121 N N . GLU A 1 546 ? -21.753 -30.627 -4.264 1.00 47.88 546 GLU A N 1
ATOM 4122 C CA . GLU A 1 546 ? -22.383 -29.408 -4.834 1.00 50.66 546 GLU A CA 1
ATOM 4123 C C . GLU A 1 546 ? -23.772 -29.202 -4.217 1.00 44.82 546 GLU A C 1
ATOM 4124 O O . GLU A 1 546 ? -24.041 -28.075 -3.754 1.00 47.09 546 GLU A O 1
ATOM 4130 N N . SER A 1 547 ? -24.665 -30.191 -4.323 1.00 40.90 547 SER A N 1
ATOM 4131 C CA . SER A 1 547 ? -26.061 -30.062 -3.839 1.00 36.64 547 SER A CA 1
ATOM 4132 C C . SER A 1 547 ? -26.046 -29.903 -2.313 1.00 34.40 547 SER A C 1
ATOM 4133 O O . SER A 1 547 ? -26.862 -29.118 -1.805 1.00 31.47 547 SER A O 1
ATOM 4136 N N . TRP A 1 548 ? -25.160 -30.611 -1.609 1.00 30.34 548 TRP A N 1
ATOM 4137 C CA . TRP A 1 548 ? -25.087 -30.530 -0.130 1.00 29.68 548 TRP A CA 1
ATOM 4138 C C . TRP A 1 548 ? -24.692 -29.096 0.268 1.00 30.10 548 TRP A C 1
ATOM 4139 O O . TRP A 1 548 ? -25.359 -28.481 1.131 1.00 25.97 548 TRP A O 1
ATOM 4150 N N . THR A 1 549 ? -23.676 -28.544 -0.381 1.00 28.23 549 THR A N 1
ATOM 4151 C CA . THR A 1 549 ? -23.199 -27.169 -0.083 1.00 30.28 549 THR A CA 1
ATOM 4152 C C . THR A 1 549 ? -24.298 -26.157 -0.391 1.00 32.95 549 THR A C 1
ATOM 4153 O O . THR A 1 549 ? -24.545 -25.271 0.438 1.00 28.91 549 THR A O 1
ATOM 4157 N N . LYS A 1 550 ? -24.865 -26.225 -1.587 1.00 33.26 550 LYS A N 1
ATOM 4158 C CA . LYS A 1 550 ? -25.947 -25.305 -2.008 1.00 33.73 550 LYS A CA 1
ATOM 4159 C C . LYS A 1 550 ? -27.06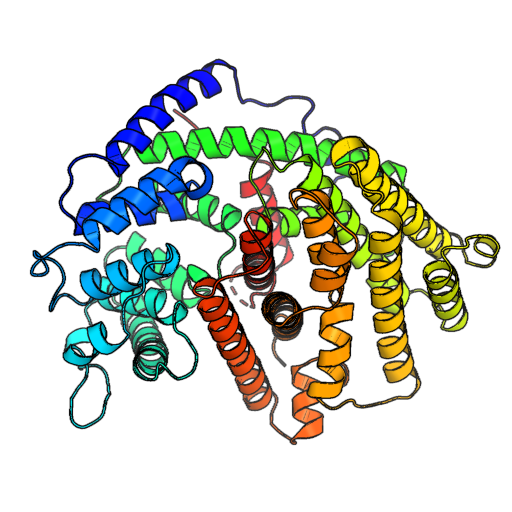8 -25.363 -0.961 1.00 30.36 550 LYS A C 1
ATOM 4160 O O . LYS A 1 550 ? -27.527 -24.292 -0.536 1.00 30.01 550 LYS A O 1
ATOM 4166 N N . ASN A 1 551 ? -27.461 -26.562 -0.511 1.00 26.95 551 ASN A N 1
ATOM 4167 C CA . ASN A 1 551 ? -28.550 -26.711 0.479 1.00 26.54 551 ASN A CA 1
ATOM 4168 C C . ASN A 1 551 ? -28.128 -26.017 1.783 1.00 23.16 551 ASN A C 1
ATOM 4169 O O . ASN A 1 551 ? -28.956 -25.336 2.385 1.00 23.77 551 ASN A O 1
ATOM 4174 N N . GLN A 1 552 ? -26.888 -26.177 2.226 1.00 22.33 552 GLN A N 1
ATOM 4175 C CA . GLN A 1 552 ? -26.461 -25.501 3.486 1.00 20.30 552 GLN A CA 1
ATOM 4176 C C . GLN A 1 552 ? -26.519 -23.988 3.278 1.00 21.69 552 GLN A C 1
ATOM 4177 O O . GLN A 1 552 ? -26.996 -23.282 4.170 1.00 22.71 552 GLN A O 1
ATOM 4183 N N . GLY A 1 553 ? -25.983 -23.485 2.164 1.00 22.06 553 GLY A N 1
ATOM 4184 C CA . GLY A 1 553 ? -25.968 -22.037 1.915 1.00 23.14 553 GLY A CA 1
ATOM 4185 C C . GLY A 1 553 ? -27.381 -21.478 1.831 1.00 25.24 553 GLY A C 1
ATOM 4186 O O . GLY A 1 553 ? -27.659 -20.421 2.425 1.00 24.07 553 GLY A O 1
ATOM 4187 N N . MET A 1 554 ? -28.252 -22.133 1.076 1.00 24.89 554 MET A N 1
ATOM 4188 C CA . MET A 1 554 ? -29.625 -21.625 0.862 1.00 26.09 554 MET A CA 1
ATOM 4189 C C . MET A 1 554 ? -30.378 -21.676 2.193 1.00 23.26 554 MET A C 1
ATOM 4190 O O . MET A 1 554 ? -31.024 -20.696 2.546 1.00 24.37 554 MET A O 1
ATOM 4195 N N . SER A 1 555 ? -30.242 -22.755 2.961 1.00 21.12 555 SER A N 1
ATOM 4196 C CA . SER A 1 555 ? -31.078 -22.939 4.169 1.00 22.44 555 SER A CA 1
ATOM 4197 C C . SER A 1 555 ? -30.562 -22.033 5.276 1.00 20.66 555 SER A C 1
ATOM 4198 O O . SER A 1 555 ? -31.360 -21.578 6.081 1.00 20.64 555 SER A O 1
ATOM 4201 N N . VAL A 1 556 ? -29.267 -21.768 5.319 1.00 19.86 556 VAL A N 1
ATOM 4202 C CA . VAL A 1 556 ? -28.715 -20.951 6.422 1.00 17.93 556 VAL A CA 1
ATOM 4203 C C . VAL A 1 556 ? -28.702 -19.480 6.043 1.00 16.03 556 VAL A C 1
ATOM 4204 O O . VAL A 1 556 ? -29.003 -18.668 6.923 1.00 17.72 556 VAL A O 1
ATOM 4208 N N . LEU A 1 557 ? -28.415 -19.124 4.787 1.00 17.78 557 LEU A N 1
ATOM 4209 C CA . LEU A 1 557 ? -28.119 -17.709 4.459 1.00 20.21 557 LEU A CA 1
ATOM 4210 C C . LEU A 1 557 ? -29.267 -17.070 3.672 1.00 19.52 557 LEU A C 1
ATOM 4211 O O . LEU A 1 557 ? -29.449 -15.844 3.792 1.00 20.43 557 LEU A O 1
ATOM 4216 N N . ILE A 1 558 ? -29.980 -17.838 2.856 1.00 21.34 558 ILE A N 1
ATOM 4217 C CA . ILE A 1 558 ? -30.894 -17.234 1.835 1.00 23.55 558 ILE A CA 1
ATOM 4218 C C . ILE A 1 558 ? -32.360 -17.305 2.289 1.00 23.70 558 ILE A C 1
ATOM 4219 O O . ILE A 1 558 ? -33.039 -16.238 2.258 1.00 24.05 558 ILE A O 1
ATOM 4224 N N . HIS A 1 559 ? -32.866 -18.482 2.643 1.00 22.12 559 HIS A N 1
ATOM 4225 C CA . HIS A 1 559 ? -34.305 -18.664 2.985 1.00 23.56 559 HIS A CA 1
ATOM 4226 C C . HIS A 1 559 ? -34.559 -18.436 4.462 1.00 23.09 559 HIS A C 1
ATOM 4227 O O . HIS A 1 559 ? -33.999 -19.137 5.305 1.00 22.61 559 HIS A O 1
ATOM 4234 N N . PRO A 1 560 ? -35.491 -17.541 4.830 1.00 22.77 560 PRO A N 1
ATOM 4235 C CA . PRO A 1 560 ? -35.887 -17.399 6.216 1.00 22.49 560 PRO A CA 1
ATOM 4236 C C . PRO A 1 560 ? -36.658 -18.638 6.651 1.00 23.82 560 PRO A C 1
ATOM 4237 O O . PRO A 1 560 ? -37.150 -19.360 5.830 1.00 25.65 560 PRO A O 1
ATOM 4241 N N . ILE A 1 561 ? -36.722 -18.847 7.946 1.00 23.03 561 ILE A N 1
ATOM 4242 C CA . ILE A 1 561 ? -37.614 -19.860 8.552 1.00 24.78 561 ILE A CA 1
ATOM 4243 C C . ILE A 1 561 ? -39.032 -19.300 8.556 1.00 26.27 561 ILE A C 1
ATOM 4244 O O . ILE A 1 561 ? -39.230 -18.142 8.933 1.00 27.71 561 ILE A O 1
ATOM 4249 N N . THR A 1 562 ? -39.987 -20.127 8.164 1.00 30.10 562 THR A N 1
ATOM 4250 C CA . THR A 1 562 ? -41.408 -19.718 8.115 1.00 31.46 562 THR A CA 1
ATOM 4251 C C . THR A 1 562 ? -41.905 -19.539 9.548 1.00 32.57 562 THR A C 1
ATOM 4252 O O . THR A 1 562 ? -41.681 -20.447 10.370 1.00 30.64 562 THR A O 1
ATOM 4256 N N . LEU A 1 563 ? -42.464 -18.372 9.845 1.00 38.25 563 LEU A N 1
ATOM 4257 C CA . LEU A 1 563 ? -43.173 -18.107 11.123 1.00 45.50 563 LEU A CA 1
ATOM 4258 C C . LEU A 1 563 ? -44.680 -18.171 10.849 1.00 52.53 563 LEU A C 1
ATOM 4259 O O . LEU A 1 563 ? -45.098 -17.725 9.760 1.00 53.46 563 LEU A O 1
ATOM 4264 N N . ASP A 1 564 ? -45.459 -18.667 11.808 1.00 61.96 564 ASP A N 1
ATOM 4265 C CA . ASP A 1 564 ? -46.941 -18.520 11.828 1.00 66.95 564 ASP A CA 1
ATOM 4266 C C . ASP A 1 564 ? -47.307 -17.352 12.745 1.00 65.41 564 ASP A C 1
ATOM 4267 O O . ASP A 1 564 ? -47.404 -16.225 12.260 1.00 70.65 564 ASP A O 1
#